Protein 7Z4N (pdb70)

InterPro domains:
  IPR001697 Pyruvate kinase [PR01050] (95-111)
  IPR001697 Pyruvate kinase [PR01050] (222-236)
  IPR001697 Pyruvate kinase [PR01050] (252-278)
  IPR001697 Pyruvate kinase [PR01050] (279-303)
  IPR001697 Pyruvate kinase [PR01050] (304-328)
  IPR001697 Pyruvate kinase [PR01050] (329-347)
  IPR001697 Pyruvate kinase [PR01050] (348-364)
  IPR001697 Pyruvate kinase [PTHR11817] (8-490)
  IPR001697 Pyruvate kinase [TIGR01064] (37-510)
  IPR011037 Pyruvate kinase-like, insert domain superfamily [SSF50800] (106-202)
  IPR015793 Pyruvate kinase, barrel [PF00224] (37-360)
  IPR015795 Pyruvate kinase, C-terminal [PF02887] (395-508)
  IPR015806 Pyruvate kinase, insert domain superfamily [G3DSA:2.40.33.10] (106-203)
  IPR015813 Pyruvate/Phosphoenolpyruvate kinase-like domain superfamily [SSF51621] (21-378)
  IPR018209 Pyruvate kinase, active site [PS00110] (250-262)
  IPR036918 Pyruvate kinase, C-terminal domain superfamily [G3DSA:3.40.1380.20] (371-503)
  IPR036918 Pyruvate kinase, C-terminal domain superfamily [SSF52935] (358-510)
  IPR040442 Pyruvate kinase-like domain superfamily [G3DSA:3.20.20.60] (37-370)

Structure (mmCIF, N/CA/C/O backbone):
data_7Z4N
#
_entry.id   7Z4N
#
_cell.length_a   79.890
_cell.length_b   112.400
_cell.length_c   131.970
_cell.angle_alpha   90.000
_cell.angle_beta   90.000
_cell.angle_gamma   90.000
#
_symmetry.space_group_name_H-M   'I 2 2 2'
#
loop_
_entity.id
_entity.type
_entity.pdbx_description
1 polymer 'Pyruvate kinase'
2 non-polymer 'MAGNESIUM ION'
3 non-polymer 'POTASSIUM ION'
4 non-polymer 'PYRUVIC ACID'
5 non-polymer DI(HYDROXYETHYL)ETHER
6 non-polymer GLYCEROL
7 non-polymer '2-(N-MORPHOLINO)-ETHANESULFONIC ACID'
8 water water
#
loop_
_atom_site.group_PDB
_atom_site.id
_atom_site.type_symbol
_atom_site.label_atom_id
_atom_site.label_alt_id
_atom_site.label_comp_id
_atom_site.label_asym_id
_atom_site.label_entity_id
_atom_site.label_seq_id
_atom_site.pdbx_PDB_ins_code
_atom_site.Cartn_x
_atom_site.Cartn_y
_atom_site.Cartn_z
_atom_site.occupancy
_atom_site.B_iso_or_equiv
_atom_site.auth_seq_id
_atom_site.auth_comp_id
_atom_site.auth_asym_id
_atom_site.auth_atom_id
_atom_site.pdbx_PDB_model_num
ATOM 1 N N . ALA A 1 11 ? 15.64097 -2.87431 55.07239 1.000 61.32897 11 ALA A N 1
ATOM 2 C CA . ALA A 1 11 ? 16.55726 -1.84197 54.61258 1.000 71.84783 11 ALA A CA 1
ATOM 3 C C . ALA A 1 11 ? 15.77607 -0.64807 54.04788 1.000 77.56881 11 ALA A C 1
ATOM 4 O O . ALA A 1 11 ? 16.04772 0.51051 54.40384 1.000 91.32382 11 ALA A O 1
ATOM 6 N N . GLY A 1 12 ? 14.80172 -0.92643 53.17957 1.000 53.96521 12 GLY A N 1
ATOM 7 C CA . GLY A 1 12 ? 13.96522 0.12654 52.63284 1.000 45.98983 12 GLY A CA 1
ATOM 8 C C . GLY A 1 12 ? 12.46686 -0.08070 52.81957 1.000 42.66768 12 GLY A C 1
ATOM 9 O O . GLY A 1 12 ? 11.78352 -0.51999 51.89366 1.000 36.93395 12 GLY A O 1
ATOM 10 N N . ALA A 1 13 ? 11.93317 0.20729 54.00442 1.000 48.24612 13 ALA A N 1
ATOM 11 C CA . ALA A 1 13 ? 10.49832 0.03897 54.18818 1.000 52.34945 13 ALA A CA 1
ATOM 12 C C . ALA A 1 13 ? 9.75276 1.00759 53.27456 1.000 58.27439 13 ALA A C 1
ATOM 13 O O . ALA A 1 13 ? 10.03125 2.21437 53.25756 1.000 50.26553 13 ALA A O 1
ATOM 15 N N . SER A 1 14 ? 8.77995 0.47950 52.53449 1.000 42.38522 14 SER A N 1
ATOM 16 C CA . SER A 1 14 ? 8.03758 1.25684 51.55639 1.000 35.45854 14 SER A CA 1
ATOM 17 C C . SER A 1 14 ? 6.60133 0.82664 51.69399 1.000 45.86477 14 SER A C 1
ATOM 18 O O . SER A 1 14 ? 6.31616 -0.37339 51.79568 1.000 36.42312 14 SER A O 1
ATOM 21 N N . MET A 1 15 ? 5.71295 1.80963 51.70896 1.000 38.03555 15 MET A N 1
ATOM 22 C CA . MET A 1 15 ? 4.32065 1.51865 51.98370 1.000 47.94614 15 MET A CA 1
ATOM 23 C C . MET A 1 15 ? 3.44956 2.51355 51.25024 1.000 39.64597 15 MET A C 1
ATOM 24 O O . MET A 1 15 ? 3.79504 3.69270 51.18048 1.000 41.94796 15 MET A O 1
ATOM 29 N N . GLN A 1 16 ? 2.35638 2.02513 50.66405 1.000 34.19238 16 GLN A N 1
ATOM 30 C CA . GLN A 1 16 ? 1.35618 2.91647 50.11465 1.000 30.52614 16 GLN A CA 1
ATOM 31 C C . GLN A 1 16 ? 0.45929 3.43249 51.20420 1.000 39.25678 16 GLN A C 1
ATOM 32 O O . GLN A 1 16 ? 0.31428 2.80992 52.26392 1.000 39.85118 16 GLN A O 1
ATOM 38 N N . SER A 1 17 ? -0.14391 4.58455 50.95313 1.000 31.20776 17 SER A N 1
ATOM 39 C CA . SER A 1 17 ? -1.11128 5.07406 51.92013 1.000 32.70776 17 SER A CA 1
ATOM 40 C C . SER A 1 17 ? -2.31771 4.13826 51.92527 1.000 35.09591 17 SER A C 1
ATOM 41 O O . SER A 1 17 ? -2.72815 3.62480 50.88153 1.000 34.31240 17 SER A O 1
ATOM 44 N N . ALA A 1 18 ? -2.85306 3.88396 53.11764 1.000 33.95369 18 ALA A N 1
ATOM 45 C CA . ALA A 1 18 ? -4.11389 3.17333 53.26052 1.000 37.70716 18 ALA A CA 1
ATOM 46 C C . ALA A 1 18 ? -5.23128 3.96857 52.59832 1.000 35.89334 18 ALA A C 1
ATOM 47 O O . ALA A 1 18 ? -5.22567 5.20094 52.62709 1.000 34.26619 18 ALA A O 1
ATOM 49 N N . ALA A 1 19 ? -6.17562 3.24670 51.97127 1.000 38.00009 19 ALA A N 1
ATOM 50 C CA . ALA A 1 19 ? -7.34450 3.81626 51.30537 1.000 39.74464 19 ALA A CA 1
ATOM 51 C C . ALA A 1 19 ? -8.64171 3.40045 52.00726 1.000 39.03131 19 ALA A C 1
ATOM 52 O O . ALA A 1 19 ? -8.77929 2.26570 52.46770 1.000 38.08427 19 ALA A O 1
ATOM 54 N N . ASN A 1 20 ? -9.59047 4.32885 52.10394 1.000 35.54179 20 ASN A N 1
ATOM 55 C CA . ASN A 1 20 ? -10.95697 4.02886 52.52243 1.000 32.09693 20 ASN A CA 1
ATOM 56 C C . ASN A 1 20 ? -11.80781 4.21447 51.27009 1.000 35.31101 20 ASN A C 1
ATOM 57 O O . ASN A 1 20 ? -12.05092 5.34876 50.85382 1.000 35.00920 20 ASN A O 1
ATOM 62 N N . ILE A 1 21 ? -12.21464 3.10576 50.64557 1.000 31.67391 21 ILE A N 1
ATOM 63 C CA . ILE A 1 21 ? -12.88686 3.12618 49.34530 1.000 27.92614 21 ILE A CA 1
ATOM 64 C C . ILE A 1 21 ? -14.37832 2.85249 49.54541 1.000 34.41195 21 ILE A C 1
ATOM 65 O O . ILE A 1 21 ? -14.76105 1.78889 50.04616 1.000 35.82291 21 ILE A O 1
ATOM 70 N N . THR A 1 22 ? -15.22056 3.79297 49.13297 1.000 34.47091 22 THR A N 1
ATOM 71 C CA . THR A 1 22 ? -16.64792 3.68021 49.34629 1.000 42.35119 22 THR A CA 1
ATOM 72 C C . THR A 1 22 ? -17.36410 3.42544 48.02273 1.000 43.05984 22 THR A C 1
ATOM 73 O O . THR A 1 22 ? -16.88940 3.81723 46.95231 1.000 35.58822 22 THR A O 1
ATOM 77 N N . LEU A 1 23 ? -18.53233 2.77846 48.11497 1.000 30.50615 23 LEU A N 1
ATOM 78 C CA . LEU A 1 23 ? -19.38667 2.63356 46.94000 1.000 34.80388 23 LEU A CA 1
ATOM 79 C C . LEU A 1 23 ? -19.70647 3.98658 46.33187 1.000 30.77614 23 LEU A C 1
ATOM 80 O O . LEU A 1 23 ? -19.72518 4.12997 45.10477 1.000 33.20119 23 LEU A O 1
ATOM 85 N N . ARG A 1 24 ? -19.91012 5.00815 47.17585 1.000 35.34630 24 ARG A N 1
ATOM 86 C CA . ARG A 1 24 ? -20.23408 6.32352 46.64236 1.000 35.53652 24 ARG A CA 1
ATOM 87 C C . ARG A 1 24 ? -19.12342 6.83481 45.73833 1.000 34.41994 24 ARG A C 1
ATOM 88 O O . ARG A 1 24 ? -19.37815 7.30969 44.62539 1.000 36.27929 24 ARG A O 1
ATOM 96 N N . GLN A 1 25 ? -17.87019 6.72455 46.18747 1.000 34.15090 25 GLN A N 1
ATOM 97 C CA . GLN A 1 25 ? -16.78384 7.22262 45.33615 1.000 31.53876 25 GLN A CA 1
ATOM 98 C C . GLN A 1 25 ? -16.67059 6.43748 44.03082 1.000 27.96189 25 GLN A C 1
ATOM 99 O O . GLN A 1 25 ? -16.37985 7.01362 42.97182 1.000 35.62456 25 GLN A O 1
ATOM 105 N N . ILE A 1 26 ? -16.89101 5.11578 44.06543 1.000 32.84318 26 ILE A N 1
ATOM 106 C CA . ILE A 1 26 ? -16.81033 4.33942 42.82332 1.000 25.07782 26 ILE A CA 1
ATOM 107 C C . ILE A 1 26 ? -17.92841 4.74827 41.86777 1.000 32.32954 26 ILE A C 1
ATOM 108 O O . ILE A 1 26 ? -17.73696 4.82091 40.64852 1.000 34.85344 26 ILE A O 1
ATOM 113 N N . LEU A 1 27 ? -19.11992 5.01784 42.39665 1.000 37.75585 27 LEU A N 1
ATOM 114 C CA . LEU A 1 27 ? -20.25514 5.19703 41.48671 1.000 44.17358 27 LEU A CA 1
ATOM 115 C C . LEU A 1 27 ? -20.58283 6.64821 41.15442 1.000 44.56995 27 LEU A C 1
ATOM 116 O O . LEU A 1 27 ? -21.15585 6.90422 40.08624 1.000 45.18112 27 LEU A O 1
ATOM 121 N N . GLU A 1 28 ? -20.22674 7.61282 42.03637 1.000 37.98998 28 GLU A N 1
ATOM 122 C CA . GLU A 1 28 ? -20.56874 9.01740 41.81490 1.000 37.38662 28 GLU A CA 1
ATOM 123 C C . GLU A 1 28 ? -19.46454 9.72368 41.03582 1.000 44.71954 28 GLU A C 1
ATOM 124 O O . GLU A 1 28 ? -18.28200 9.60934 41.40199 1.000 37.73515 28 GLU A O 1
ATOM 130 N N . PRO A 1 29 ? -19.80309 10.45328 39.97806 1.000 41.13437 29 PRO A N 1
ATOM 131 C CA . PRO A 1 29 ? -18.78093 11.16315 39.20521 1.000 36.50419 29 PRO A CA 1
ATOM 132 C C . PRO A 1 29 ? -18.12088 12.29233 39.97898 1.000 37.29927 29 PRO A C 1
ATOM 133 O O . PRO A 1 29 ? -18.71186 12.90667 40.86776 1.000 40.84708 29 PRO A O 1
ATOM 137 N N . ASN A 1 30 ? -16.86524 12.55127 39.61802 1.000 39.56410 30 ASN A N 1
ATOM 138 C CA . ASN A 1 30 ? -16.11050 13.65121 40.19653 1.000 41.47123 30 ASN A CA 1
ATOM 139 C C . ASN A 1 30 ? -16.78310 14.99389 39.91184 1.000 39.85614 30 ASN A C 1
ATOM 140 O O . ASN A 1 30 ? -17.25971 15.25458 38.80205 1.000 45.86339 30 ASN A O 1
ATOM 145 N N . ASN A 1 31 ? -16.77886 15.86430 40.91003 1.000 39.18614 31 ASN A N 1
ATOM 146 C CA . ASN A 1 31 ? -17.44271 17.16323 40.83308 1.000 57.53437 31 ASN A CA 1
ATOM 147 C C . ASN A 1 31 ? -16.51609 18.34482 41.13413 1.000 58.00561 31 ASN A C 1
ATOM 148 O O . ASN A 1 31 ? -17.01417 19.42345 41.47785 1.000 62.83586 31 ASN A O 1
ATOM 153 N N . VAL A 1 32 ? -15.18991 18.18559 41.06201 1.000 42.06969 32 VAL A N 1
ATOM 154 C CA . VAL A 1 32 ? -14.31527 19.31252 41.35918 1.000 34.61614 32 VAL A CA 1
ATOM 155 C C . VAL A 1 32 ? -13.52377 19.71308 40.11998 1.000 40.00890 32 VAL A C 1
ATOM 156 O O . VAL A 1 32 ? -13.29822 18.91948 39.19497 1.000 41.75561 32 VAL A O 1
ATOM 160 N N . ASN A 1 33 ? -13.09931 20.97368 40.12057 1.000 27.46621 33 ASN A N 1
ATOM 161 C CA . ASN A 1 33 ? -12.19930 21.48570 39.08829 1.000 35.11837 33 ASN A CA 1
ATOM 162 C C . ASN A 1 33 ? -10.93551 20.61054 39.01392 1.000 28.09540 33 ASN A C 1
ATOM 163 O O . ASN A 1 33 ? -10.36249 20.23868 40.04165 1.000 35.73036 33 ASN A O 1
ATOM 168 N N . LEU A 1 34 ? -10.46760 20.31370 37.79397 1.000 31.72352 34 LEU A N 1
ATOM 169 C CA . LEU A 1 34 ? -9.27567 19.47293 37.68337 1.000 32.05947 34 LEU A CA 1
ATOM 170 C C . LEU A 1 34 ? -8.06752 20.11154 38.36311 1.000 35.84837 34 LEU A C 1
ATOM 171 O O . LEU A 1 34 ? -7.18278 19.39488 38.84851 1.000 34.55580 34 LEU A O 1
ATOM 176 N N . ARG A 1 35 ? -8.00733 21.44435 38.41085 1.000 26.39788 35 ARG A N 1
ATOM 177 C CA . ARG A 1 35 ? -6.83453 22.10347 38.95657 1.000 33.71772 35 ARG A CA 1
ATOM 178 C C . ARG A 1 35 ? -6.88336 22.17938 40.48511 1.000 27.84805 35 ARG A C 1
ATOM 179 O O . ARG A 1 35 ? -5.97579 22.78022 41.09074 1.000 29.71081 35 ARG A O 1
ATOM 187 N N . SER A 1 36 ? -7.91705 21.61440 41.10164 1.000 28.17655 36 SER A N 1
ATOM 188 C CA . SER A 1 36 ? -7.95798 21.47598 42.56255 1.000 30.71018 36 SER A CA 1
ATOM 189 C C . SER A 1 36 ? -7.15328 20.27431 43.06072 1.000 29.78632 36 SER A C 1
ATOM 190 O O . SER A 1 36 ? -7.01891 20.09402 44.27792 1.000 27.78738 36 SER A O 1
ATOM 193 N N . LYS A 1 37 ? -6.61042 19.46659 42.15624 1.000 28.04391 37 LYS A N 1
ATOM 194 C CA . LYS A 1 37 ? -5.86929 18.26786 42.52417 1.000 28.19153 37 LYS A CA 1
ATOM 195 C C . LYS A 1 37 ? -4.59180 18.64917 43.23698 1.000 26.60758 37 LYS A C 1
ATOM 196 O O . LYS A 1 37 ? -4.08370 19.75967 43.07836 1.000 24.86628 37 LYS A O 1
ATOM 202 N N . LYS A 1 38 ? -4.10348 17.72024 44.05409 1.000 22.89085 38 LYS A N 1
ATOM 203 C CA . LYS A 1 38 ? -2.85684 17.92142 44.76611 1.000 24.62614 38 LYS A CA 1
ATOM 204 C C . LYS A 1 38 ? -1.64218 17.42949 43.98057 1.000 27.69154 38 LYS A C 1
ATOM 205 O O . LYS A 1 38 ? -0.56509 18.02609 44.10533 1.000 25.82380 38 LYS A O 1
ATOM 211 N N . THR A 1 39 ? -1.77468 16.30014 43.27040 1.000 26.86693 39 THR A N 1
ATOM 212 C CA . THR A 1 39 ? -0.66870 15.77642 42.47592 1.000 25.21106 39 THR A CA 1
ATOM 213 C C . THR A 1 39 ? -0.44483 16.71439 41.28886 1.000 28.96312 39 THR A C 1
ATOM 214 O O . THR A 1 39 ? -1.40088 17.13912 40.61231 1.000 26.81273 39 THR A O 1
ATOM 218 N N . HIS A 1 40 ? 0.81462 17.04859 41.02215 1.000 23.50312 40 HIS A N 1
ATOM 219 C CA . HIS A 1 40 ? 1.06911 17.99186 39.94424 1.000 24.61515 40 HIS A CA 1
ATOM 220 C C . HIS A 1 40 ? 1.54150 17.23716 38.71352 1.000 27.24743 40 HIS A C 1
ATOM 221 O O . HIS A 1 40 ? 2.04197 16.11552 38.81439 1.000 24.19712 40 HIS A O 1
ATOM 228 N N . ILE A 1 41 ? 1.34915 17.84743 37.53618 1.000 25.93013 41 ILE A N 1
ATOM 229 C CA . ILE A 1 41 ? 1.63372 17.18418 36.27253 1.000 25.94088 41 ILE A CA 1
ATOM 230 C C . ILE A 1 41 ? 2.71475 17.92092 35.49473 1.000 25.93970 41 ILE A C 1
ATOM 231 O O . ILE A 1 41 ? 2.61101 19.13698 35.23493 1.000 23.84831 41 ILE A O 1
ATOM 236 N N . VAL A 1 42 ? 3.73685 17.16956 35.08782 1.000 25.06636 42 VAL A N 1
ATOM 237 C CA . VAL A 1 42 ? 4.77375 17.66066 34.19620 1.000 22.77290 42 VAL A CA 1
ATOM 238 C C . VAL A 1 42 ? 4.38683 17.18071 32.80823 1.000 24.49830 42 VAL A C 1
ATOM 239 O O . VAL A 1 42 ? 4.20049 15.96237 32.61135 1.000 25.84276 42 VAL A O 1
ATOM 243 N N . CYS A 1 43 ? 4.25748 18.10934 31.86469 1.000 27.97552 43 CYS A N 1
ATOM 244 C CA . CYS A 1 43 ? 3.94091 17.78688 30.47080 1.000 25.37561 43 CYS A CA 1
ATOM 245 C C . CYS A 1 43 ? 5.12983 18.12051 29.59164 1.000 25.24478 43 CYS A C 1
ATOM 246 O O . CYS A 1 43 ? 5.62869 19.24766 29.60999 1.000 24.94539 43 CYS A O 1
ATOM 249 N N . THR A 1 44 ? 5.48314 17.19046 28.73429 1.000 23.62016 44 THR A N 1
ATOM 250 C CA . THR A 1 44 ? 6.57083 17.41321 27.80519 1.000 29.11181 44 THR A CA 1
ATOM 251 C C . THR A 1 44 ? 5.97841 18.11702 26.59431 1.000 28.93531 44 THR A C 1
ATOM 252 O O . THR A 1 44 ? 4.95185 17.67815 26.05383 1.000 32.12735 44 THR A O 1
ATOM 256 N N . LEU A 1 45 ? 6.60850 19.20508 26.19067 1.000 27.86165 45 LEU A N 1
ATOM 257 C CA . LEU A 1 45 ? 6.11902 19.96960 25.06406 1.000 30.57716 45 LEU A CA 1
ATOM 258 C C . LEU A 1 45 ? 6.67719 19.38445 23.77573 1.000 36.50190 45 LEU A C 1
ATOM 259 O O . LEU A 1 45 ? 7.80058 18.87359 23.73121 1.000 27.37738 45 LEU A O 1
ATOM 264 N N . GLY A 1 46 ? 5.90339 19.53022 22.70151 1.000 29.08979 46 GLY A N 1
ATOM 265 C CA . GLY A 1 46 ? 6.35520 19.06951 21.40976 1.000 31.32562 46 GLY A CA 1
ATOM 266 C C . GLY A 1 46 ? 5.32917 19.51102 20.37783 1.000 34.63728 46 GLY A C 1
ATOM 267 O O . GLY A 1 46 ? 4.41719 20.30056 20.65848 1.000 34.48345 46 GLY A O 1
ATOM 268 N N . PRO A 1 47 ? 5.47440 19.02775 19.15510 1.000 37.25619 47 PRO A N 1
ATOM 269 C CA . PRO A 1 47 ? 4.59991 19.52937 18.07594 1.000 30.61557 47 PRO A CA 1
ATOM 270 C C . PRO A 1 47 ? 3.12691 19.28502 18.33187 1.000 38.21621 47 PRO A C 1
ATOM 271 O O . PRO A 1 47 ? 2.28163 20.02511 17.80322 1.000 37.12700 47 PRO A O 1
ATOM 275 N N . ALA A 1 48 ? 2.77266 18.25308 19.10000 1.000 32.73092 48 ALA A N 1
ATOM 276 C CA . ALA A 1 48 ? 1.35558 18.03809 19.37388 1.000 31.92696 48 ALA A CA 1
ATOM 277 C C . ALA A 1 48 ? 0.74707 19.11307 20.27823 1.000 34.75171 48 ALA A C 1
ATOM 278 O O . ALA A 1 48 ? -0.48159 19.25359 20.29366 1.000 33.44575 48 ALA A O 1
ATOM 280 N N . CYS A 1 49 ? 1.53450 19.85894 21.06509 1.000 30.48237 49 CYS A N 1
ATOM 281 C CA . CYS A 1 49 ? 0.92530 20.93928 21.83619 1.000 34.89096 49 CYS A CA 1
ATOM 282 C C . CYS A 1 49 ? 1.60060 22.27789 21.54580 1.000 32.96714 49 CYS A C 1
ATOM 283 O O . CYS A 1 49 ? 1.73389 23.11893 22.40890 1.000 37.27837 49 CYS A O 1
ATOM 286 N N . LYS A 1 50 ? 2.00714 22.51037 20.29558 1.000 37.69995 50 LYS A N 1
ATOM 287 C CA . LYS A 1 50 ? 2.79941 23.70594 19.98895 1.000 34.64402 50 LYS A CA 1
ATOM 288 C C . LYS A 1 50 ? 1.96382 24.99705 19.98910 1.000 39.21991 50 LYS A C 1
ATOM 289 O O . LYS A 1 50 ? 2.48751 26.08074 20.26768 1.000 37.32917 50 LYS A O 1
ATOM 295 N N . SER A 1 51 ? 0.67011 24.91794 19.69947 1.000 32.08533 51 SER A N 1
ATOM 296 C CA . SER A 1 51 ? -0.13576 26.12961 19.61782 1.000 42.54622 51 SER A CA 1
ATOM 297 C C . SER A 1 51 ? -0.47072 26.68184 20.99953 1.000 41.33007 51 SER A C 1
ATOM 298 O O . SER A 1 51 ? -0.74242 25.91719 21.93350 1.000 37.34134 51 SER A O 1
ATOM 301 N N . VAL A 1 52 ? -0.51598 28.01442 21.08510 1.000 33.33991 52 VAL A N 1
ATOM 302 C CA . VAL A 1 52 ? -0.99703 28.69126 22.28595 1.000 36.30773 52 VAL A CA 1
ATOM 303 C C . VAL A 1 52 ? -2.34513 28.13388 22.70728 1.000 44.80582 52 VAL A C 1
ATOM 304 O O . VAL A 1 52 ? -2.57150 27.88379 23.89212 1.000 38.90067 52 VAL A O 1
ATOM 308 N N . GLU A 1 53 ? -3.26725 27.91573 21.75431 1.000 31.00035 53 GLU A N 1
ATOM 309 C CA . GLU A 1 53 ? -4.57681 27.39656 22.15212 1.000 36.28711 53 GLU A CA 1
ATOM 310 C C . GLU A 1 53 ? -4.46963 26.02734 22.82542 1.000 32.36166 53 GLU A C 1
ATOM 311 O O . GLU A 1 53 ? -5.15870 25.76291 23.81892 1.000 36.44524 53 GLU A O 1
ATOM 317 N N . THR A 1 54 ? -3.63576 25.12793 22.29326 1.000 33.23897 54 THR A N 1
ATOM 318 C CA . THR A 1 54 ? -3.53166 23.81457 22.92176 1.000 34.68818 54 THR A CA 1
ATOM 319 C C . THR A 1 54 ? -2.82317 23.90509 24.26913 1.000 30.33065 54 THR A C 1
ATOM 320 O O . THR A 1 54 ? -3.18350 23.18932 25.21316 1.000 31.16812 54 THR A O 1
ATOM 324 N N . LEU A 1 55 ? -1.85142 24.79553 24.37736 1.000 29.73493 55 LEU A N 1
ATOM 325 C CA . LEU A 1 55 ? -1.16007 24.95390 25.65646 1.000 40.85856 55 LEU A CA 1
ATOM 326 C C . LEU A 1 55 ? -2.11152 25.46885 26.72350 1.000 34.15947 55 LEU A C 1
ATOM 327 O O . LEU A 1 55 ? -2.03860 25.03702 27.88580 1.000 30.36952 55 LEU A O 1
ATOM 332 N N . VAL A 1 56 ? -3.01698 26.38930 26.35442 1.000 32.72495 56 VAL A N 1
ATOM 333 C CA . VAL A 1 56 ? -4.03923 26.85465 27.30716 1.000 22.98556 56 VAL A CA 1
ATOM 334 C C . VAL A 1 56 ? -4.95903 25.70798 27.70704 1.000 32.71403 56 VAL A C 1
ATOM 335 O O . VAL A 1 56 ? -5.27977 25.54156 28.89435 1.000 31.27414 56 VAL A O 1
ATOM 339 N N . LYS A 1 57 ? -5.32710 24.83800 26.76374 1.000 27.78278 57 LYS A N 1
ATOM 340 C CA . LYS A 1 57 ? -6.14273 23.68152 27.13969 1.000 29.50695 57 LYS A CA 1
ATOM 341 C C . LYS A 1 57 ? -5.39722 22.73947 28.09844 1.000 30.59226 57 LYS A C 1
ATOM 342 O O . LYS A 1 57 ? -6.00989 22.14726 28.99040 1.000 31.57103 57 LYS A O 1
ATOM 348 N N . LEU A 1 58 ? -4.08188 22.57524 27.92572 1.000 27.48253 58 LEU A N 1
ATOM 349 C CA . LEU A 1 58 ? -3.32818 21.71946 28.86567 1.000 24.21992 58 LEU A CA 1
ATOM 350 C C . LEU A 1 58 ? -3.25714 22.34313 30.25646 1.000 26.81013 58 LEU A C 1
ATOM 351 O O . LEU A 1 58 ? -3.36589 21.62990 31.25978 1.000 28.78582 58 LEU A O 1
ATOM 356 N N . ILE A 1 59 ? -3.11872 23.67320 30.33900 1.000 23.91626 59 ILE A N 1
ATOM 357 C CA . ILE A 1 59 ? -3.20766 24.34242 31.64027 1.000 27.99734 59 ILE A CA 1
ATOM 358 C C . ILE A 1 59 ? -4.52432 24.00986 32.31193 1.000 32.09963 59 ILE A C 1
ATOM 359 O O . ILE A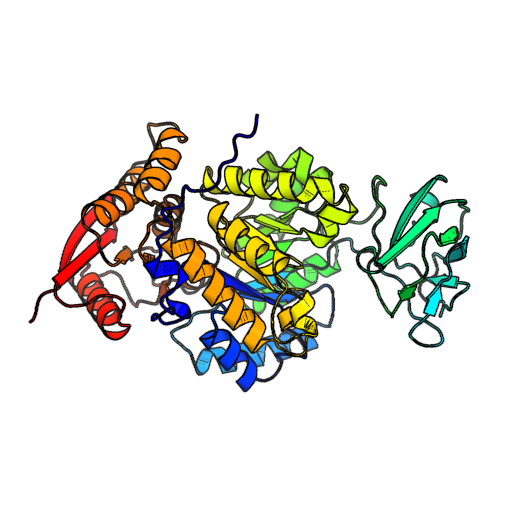 1 59 ? -4.55668 23.57605 33.46816 1.000 25.50810 59 ILE A O 1
ATOM 364 N N . ASP A 1 60 ? -5.64228 24.16539 31.57575 1.000 28.04361 60 ASP A N 1
ATOM 365 C CA . ASP A 1 60 ? -6.96400 23.92051 32.17486 1.000 25.85676 60 ASP A CA 1
ATOM 366 C C . ASP A 1 60 ? -7.17566 22.47037 32.57508 1.000 30.01720 60 ASP A C 1
ATOM 367 O O . ASP A 1 60 ? -7.99710 22.18629 33.47910 1.000 32.48341 60 ASP A O 1
ATOM 372 N N . ALA A 1 61 ? -6.52739 21.53592 31.86989 1.000 25.81250 61 ALA A N 1
ATOM 373 C CA . ALA A 1 61 ? -6.63309 20.10203 32.12890 1.000 28.44341 61 ALA A CA 1
ATOM 374 C C . ALA A 1 61 ? -5.82000 19.65215 33.34554 1.000 25.26921 61 ALA A C 1
ATOM 375 O O . ALA A 1 61 ? -6.02572 18.51461 33.80316 1.000 31.96156 61 ALA A O 1
ATOM 377 N N . GLY A 1 62 ? -4.91102 20.49121 33.82892 1.000 29.24635 62 GLY A N 1
ATOM 378 C CA . GLY A 1 62 ? -4.06024 20.17918 34.99365 1.000 21.60673 62 GLY A CA 1
ATOM 379 C C . GLY A 1 62 ? -2.54413 20.27987 34.81154 1.000 26.70531 62 GLY A C 1
ATOM 380 O O . GLY A 1 62 ? -1.80833 19.85708 35.70924 1.000 26.43978 62 GLY A O 1
ATOM 381 N N . MET A 1 63 ? -2.03620 20.82571 33.70141 1.000 25.57651 63 MET A N 1
ATOM 382 C CA . MET A 1 63 ? -0.58537 20.97190 33.53418 1.000 22.63121 63 MET A CA 1
ATOM 383 C C . MET A 1 63 ? -0.00208 22.01443 34.48430 1.000 25.62547 63 MET A C 1
ATOM 384 O O . MET A 1 63 ? -0.48898 23.15229 34.56128 1.000 27.04878 63 MET A O 1
ATOM 389 N N . ASP A 1 64 ? 1.06247 21.63478 35.20115 1.000 26.70703 64 ASP A N 1
ATOM 390 C CA . ASP A 1 64 ? 1.70169 22.48182 36.21123 1.000 25.69453 64 ASP A CA 1
ATOM 391 C C . ASP A 1 64 ? 3.13397 22.83772 35.89263 1.000 23.29033 64 ASP A C 1
ATOM 392 O O . ASP A 1 64 ? 3.59896 23.92054 36.25846 1.000 23.11877 64 ASP A O 1
ATOM 397 N N . ILE A 1 65 ? 3.84666 21.96566 35.20393 1.000 27.38596 65 ILE A N 1
ATOM 398 C CA . ILE A 1 65 ? 5.22931 22.23343 34.85740 1.000 22.93599 65 ILE A CA 1
ATOM 399 C C . ILE A 1 65 ? 5.38339 21.85170 33.40235 1.000 23.30911 65 ILE A C 1
ATOM 400 O O . ILE A 1 65 ? 4.88198 20.80394 32.98695 1.000 24.11811 65 ILE A O 1
ATOM 405 N N . CYS A 1 66 ? 6.06056 22.69232 32.63848 1.000 25.53867 66 CYS A N 1
ATOM 406 C CA . CYS A 1 66 ? 6.35297 22.40936 31.21987 1.000 25.23838 66 CYS A CA 1
ATOM 407 C C . CYS A 1 66 ? 7.76444 21.87207 31.08106 1.000 24.33758 66 CYS A C 1
ATOM 408 O O . CYS A 1 66 ? 8.70528 22.49606 31.58251 1.000 26.46747 66 CYS A O 1
ATOM 411 N N . ARG A 1 67 ? 7.91101 20.71351 30.45625 1.000 25.16204 67 ARG A N 1
ATOM 412 C CA . ARG A 1 67 ? 9.20678 20.05838 30.32253 1.000 22.31389 67 ARG A CA 1
ATOM 413 C C . ARG A 1 67 ? 9.72390 20.30171 28.89888 1.000 28.72914 67 ARG A C 1
ATOM 414 O O . ARG A 1 67 ? 9.07344 19.89277 27.93844 1.000 25.29979 67 ARG A O 1
ATOM 422 N N . PHE A 1 68 ? 10.89780 20.91682 28.77909 1.000 26.07818 68 PHE A N 1
ATOM 423 C CA . PHE A 1 68 ? 11.57132 21.09760 27.48829 1.000 32.29885 68 PHE A CA 1
ATOM 424 C C . PHE A 1 68 ? 12.63406 20.00826 27.38456 1.000 28.40456 68 PHE A C 1
ATOM 425 O O . PHE A 1 68 ? 13.61475 20.01591 28.14884 1.000 28.98469 68 PHE A O 1
ATOM 433 N N . ASN A 1 69 ? 12.44487 19.06072 26.46034 1.000 30.48394 69 ASN A N 1
ATOM 434 C CA . ASN A 1 69 ? 13.34833 17.91266 26.36127 1.000 25.38722 69 ASN A CA 1
ATOM 435 C C . ASN A 1 69 ? 14.49526 18.26803 25.41315 1.000 31.62466 69 ASN A C 1
ATOM 436 O O . ASN A 1 69 ? 14.35699 18.17111 24.19260 1.000 30.94930 69 ASN A O 1
ATOM 441 N N . PHE A 1 70 ? 15.64744 18.62023 25.96719 1.000 27.97912 70 PHE A N 1
ATOM 442 C CA . PHE A 1 70 ? 16.77561 18.98623 25.10852 1.000 33.37834 70 PHE A CA 1
ATOM 443 C C . PHE A 1 70 ? 17.49042 17.77078 24.50032 1.000 30.99605 70 PHE A C 1
ATOM 444 O O . PHE A 1 70 ? 18.50422 17.96010 23.81640 1.000 34.76135 70 PHE A O 1
ATOM 452 N N . SER A 1 71 ? 16.95257 16.54755 24.64848 1.000 31.94497 71 SER A N 1
ATOM 453 C CA . SER A 1 71 ? 17.40679 15.45168 23.79258 1.000 32.34159 71 SER A CA 1
ATOM 454 C C . SER A 1 71 ? 17.13031 15.72998 22.32000 1.000 44.51112 71 SER A C 1
ATOM 455 O O . SER A 1 71 ? 17.77965 15.11774 21.45852 1.000 33.96892 71 SER A O 1
ATOM 458 N N . HIS A 1 72 ? 16.13263 16.57036 22.02099 1.000 33.76619 72 HIS A N 1
ATOM 459 C CA . HIS A 1 72 ? 15.75297 16.90529 20.64121 1.000 35.52383 72 HIS A CA 1
ATOM 460 C C . HIS A 1 72 ? 15.68758 18.41690 20.45328 1.000 45.92474 72 HIS A C 1
ATOM 461 O O . HIS A 1 72 ? 15.46393 19.18443 21.40585 1.000 35.57897 72 HIS A O 1
ATOM 468 N N . GLY A 1 73 ? 15.89525 18.85181 19.20330 1.000 45.64912 73 GLY A N 1
ATOM 469 C CA . GLY A 1 73 ? 15.61183 20.21991 18.82613 1.000 36.57756 73 GLY A CA 1
ATOM 470 C C . GLY A 1 73 ? 16.75295 21.15368 19.12676 1.000 37.84938 73 GLY A C 1
ATOM 471 O O . GLY A 1 73 ? 17.69144 20.83352 19.85671 1.000 41.28695 73 GLY A O 1
ATOM 472 N N . SER A 1 74 ? 16.66153 22.35021 18.56353 1.000 33.13942 74 SER A N 1
ATOM 473 C CA . SER A 1 74 ? 17.66863 23.38619 18.75697 1.000 36.51450 74 SER A CA 1
ATOM 474 C C . SER A 1 74 ? 17.21359 24.40380 19.79571 1.000 34.33565 74 SER A C 1
ATOM 475 O O . SER A 1 74 ? 16.05899 24.42022 20.20704 1.000 36.88279 74 SER A O 1
ATOM 478 N N . HIS A 1 75 ? 18.13779 25.27870 20.19712 1.000 31.85972 75 HIS A N 1
ATOM 479 C CA . HIS A 1 75 ? 17.75367 26.39295 21.05664 1.000 39.05780 75 HIS A CA 1
ATOM 480 C C . HIS A 1 75 ? 16.66709 27.23746 20.41839 1.000 42.46493 75 HIS A C 1
ATOM 481 O O . HIS A 1 75 ? 15.76886 27.71322 21.11075 1.000 32.63487 75 HIS A O 1
ATOM 488 N N . GLU A 1 76 ? 16.72507 27.45233 19.08961 1.000 38.34250 76 GLU A N 1
ATOM 489 C CA . GLU A 1 76 ? 15.65331 28.22172 18.45721 1.000 35.33816 76 GLU A CA 1
ATOM 490 C C . GLU A 1 76 ? 14.31481 27.48447 18.51088 1.000 33.88726 76 GLU A C 1
ATOM 491 O O . GLU A 1 76 ? 13.27445 28.11059 18.75835 1.000 39.66337 76 GLU A O 1
ATOM 497 N N . ASP A 1 77 ? 14.31020 26.15986 18.33449 1.000 29.53618 77 ASP A N 1
ATOM 498 C CA . ASP A 1 77 ? 13.05783 25.41225 18.46763 1.000 33.07660 77 ASP A CA 1
ATOM 499 C C . ASP A 1 77 ? 12.47917 25.57630 19.87253 1.000 34.32789 77 ASP A C 1
ATOM 500 O O . ASP A 1 77 ? 11.30501 25.89782 20.04360 1.000 32.89465 77 ASP A O 1
ATOM 505 N N . HIS A 1 78 ? 13.30734 25.38557 20.89062 1.000 34.23718 78 HIS A N 1
ATOM 506 C CA . HIS A 1 78 ? 12.80425 25.47611 22.27098 1.000 26.82022 78 HIS A CA 1
ATOM 507 C C . HIS A 1 78 ? 12.43514 26.90750 22.64001 1.000 40.08013 78 HIS A C 1
ATOM 508 O O . HIS A 1 78 ? 11.46891 27.12357 23.37696 1.000 34.51601 78 HIS A O 1
ATOM 515 N N . LYS A 1 79 ? 13.15915 27.90507 22.11292 1.000 35.01956 79 LYS A N 1
ATOM 516 C CA . LYS A 1 79 ? 12.80929 29.29427 22.41530 1.000 40.89119 79 LYS A CA 1
ATOM 517 C C . LYS A 1 79 ? 11.45599 29.68742 21.81117 1.000 43.40033 79 LYS A C 1
ATOM 518 O O . LYS A 1 79 ? 10.67871 30.43594 22.42885 1.000 40.06771 79 LYS A O 1
ATOM 524 N N . GLU A 1 80 ? 11.14592 29.18486 20.61535 1.000 37.26735 80 GLU A N 1
ATOM 525 C CA . GLU A 1 80 ? 9.82768 29.43890 20.04285 1.000 39.48975 80 GLU A CA 1
ATOM 526 C C . GLU A 1 80 ? 8.72461 28.80877 20.89353 1.000 40.18475 80 GLU A C 1
ATOM 527 O O . GLU A 1 80 ? 7.69221 29.43626 21.17225 1.000 38.30003 80 GLU A O 1
ATOM 533 N N . MET A 1 81 ? 8.90305 27.53760 21.26437 1.000 37.67879 81 MET A N 1
ATOM 534 C CA . MET A 1 81 ? 8.01225 26.90108 22.23702 1.000 36.26472 81 MET A CA 1
ATOM 535 C C . MET A 1 81 ? 7.88072 27.72230 23.49538 1.000 32.02628 81 MET A C 1
ATOM 536 O O . MET A 1 81 ? 6.76443 27.94850 23.98299 1.000 36.68702 81 MET A O 1
ATOM 541 N N . PHE A 1 82 ? 9.01120 28.18039 24.03175 1.000 34.79956 82 PHE A N 1
ATOM 542 C CA . PHE A 1 82 ? 8.97283 28.92926 25.27761 1.000 35.25249 82 PHE A CA 1
ATOM 543 C C . PHE A 1 82 ? 8.11776 30.18273 25.10022 1.000 37.88137 82 PHE A C 1
ATOM 544 O O . PHE A 1 82 ? 7.32425 30.53382 25.97263 1.000 33.54602 82 PHE A O 1
ATOM 552 N N . ASN A 1 83 ? 8.18829 30.80344 23.91658 1.000 41.49651 83 ASN A N 1
ATOM 553 C CA . ASN A 1 83 ? 7.39481 32.00345 23.64605 1.000 45.70743 83 ASN A CA 1
ATOM 554 C C . ASN A 1 83 ? 5.91154 31.69073 23.59680 1.000 31.15614 83 ASN A C 1
ATOM 555 O O . ASN A 1 83 ? 5.10449 32.41387 24.18631 1.000 40.99265 83 ASN A O 1
ATOM 560 N N . ASN A 1 84 ? 5.52899 30.59216 22.95493 1.000 29.70942 84 ASN A N 1
ATOM 561 C CA . ASN A 1 84 ? 4.11444 30.22091 23.00331 1.000 34.42890 84 ASN A CA 1
ATOM 562 C C . ASN A 1 84 ? 3.66425 29.86583 24.41770 1.000 30.59971 84 ASN A C 1
ATOM 563 O O . ASN A 1 84 ? 2.51942 30.16640 24.79689 1.000 30.59102 84 ASN A O 1
ATOM 568 N N . VAL A 1 85 ? 4.55209 29.28170 25.23106 1.000 34.11408 85 VAL A N 1
ATOM 569 C CA . VAL A 1 85 ? 4.16851 29.05653 26.62950 1.000 30.99323 85 VAL A CA 1
ATOM 570 C C . VAL A 1 85 ? 3.96178 30.39060 27.34520 1.000 29.91407 85 VAL A C 1
ATOM 571 O O . VAL A 1 85 ? 3.03351 30.55684 28.14581 1.000 29.10103 85 VAL A O 1
ATOM 575 N N . LEU A 1 86 ? 4.83270 31.36345 27.10192 1.000 33.57916 86 LEU A N 1
ATOM 576 C CA . LEU A 1 86 ? 4.61812 32.63030 27.77490 1.000 36.66192 86 LEU A CA 1
ATOM 577 C C . LEU A 1 86 ? 3.30766 33.27835 27.33568 1.000 38.73934 86 LEU A C 1
ATOM 578 O O . LEU A 1 86 ? 2.62932 33.92470 28.14397 1.000 33.30490 86 LEU A O 1
ATOM 583 N N . LYS A 1 87 ? 2.91971 33.11882 26.07065 1.000 35.39571 87 LYS A N 1
ATOM 584 C CA . LYS A 1 87 ? 1.62436 33.66746 25.68951 1.000 41.50473 87 LYS A CA 1
ATOM 585 C C . LYS A 1 87 ? 0.48511 32.89949 26.35654 1.000 35.35095 87 LYS A C 1
ATOM 586 O O . LYS A 1 87 ? -0.53303 33.49195 26.76018 1.000 32.36067 87 LYS A O 1
ATOM 592 N N . ALA A 1 88 ? 0.62627 31.57581 26.46437 1.000 35.43339 88 ALA A N 1
ATOM 593 C CA . ALA A 1 88 ? -0.40125 30.80434 27.14711 1.000 25.60475 88 ALA A CA 1
ATOM 594 C C . ALA A 1 88 ? -0.45735 31.19827 28.60045 1.000 30.88455 88 ALA A C 1
ATOM 595 O O . ALA A 1 88 ? -1.54402 31.27504 29.19472 1.000 34.09934 88 ALA A O 1
ATOM 597 N N . GLN A 1 89 ? 0.70089 31.50154 29.18612 1.000 33.70139 89 GLN A N 1
ATOM 598 C CA . GLN A 1 89 ? 0.70784 31.93816 30.58518 1.000 34.78690 89 GLN A CA 1
ATOM 599 C C . GLN A 1 89 ? -0.03353 33.25337 30.74554 1.000 40.54616 89 GLN A C 1
ATOM 600 O O . GLN A 1 89 ? -0.72659 33.46288 31.74555 1.000 32.81278 89 GLN A O 1
ATOM 606 N N . GLU A 1 90 ? 0.07336 34.14744 29.74871 1.000 36.59170 90 GLU A N 1
ATOM 607 C CA . GLU A 1 90 ? -0.59500 35.44090 29.86676 1.000 35.50240 90 GLU A CA 1
ATOM 608 C C . GLU A 1 90 ? -2.10158 35.28261 29.85852 1.000 26.70614 90 GLU A C 1
ATOM 609 O O . GLU A 1 90 ? -2.81078 36.10919 30.44416 1.000 34.76698 90 GLU A O 1
ATOM 615 N N . LEU A 1 91 ? -2.61267 34.25734 29.17406 1.000 32.16565 91 LEU A N 1
ATOM 616 C CA . LEU A 1 91 ? -4.04935 33.96236 29.17373 1.000 31.29009 91 LEU A CA 1
ATOM 617 C C . LEU A 1 91 ? -4.52979 33.23569 30.43509 1.000 32.69534 91 LEU A C 1
ATOM 618 O O . LEU A 1 91 ? -5.75192 33.17423 30.64656 1.000 30.43663 91 LEU A O 1
ATOM 623 N N . ARG A 1 92 ? -3.61242 32.66701 31.24889 1.000 32.72422 92 ARG A N 1
ATOM 624 C CA . ARG A 1 92 ? -3.94007 32.04941 32.53474 1.000 30.01115 92 ARG A CA 1
ATOM 625 C C . ARG A 1 92 ? -2.92602 32.56933 33.55184 1.000 34.46691 92 ARG A C 1
ATOM 626 O O . ARG A 1 92 ? -2.10852 31.80588 34.09172 1.000 35.18850 92 ARG A O 1
ATOM 634 N N . PRO A 1 93 ? -2.96472 33.87459 33.84609 1.000 33.80491 93 PRO A N 1
ATOM 635 C CA . PRO A 1 93 ? -1.88873 34.49044 34.63117 1.000 27.29614 93 PRO A CA 1
ATOM 636 C C . PRO A 1 93 ? -1.81107 34.01302 36.07070 1.000 32.46828 93 PRO A C 1
ATOM 637 O O . PRO A 1 93 ? -0.79591 34.28110 36.72955 1.000 38.66923 93 PRO A O 1
ATOM 641 N N . ASN A 1 94 ? -2.86725 33.42361 36.61161 1.000 36.18322 94 ASN A N 1
ATOM 642 C CA . ASN A 1 94 ? -2.84170 32.93609 37.99567 1.000 36.95456 94 ASN A CA 1
ATOM 643 C C . ASN A 1 94 ? -2.49717 31.45677 38.12320 1.000 42.16545 94 ASN A C 1
ATOM 644 O O . ASN A 1 94 ? -2.46865 30.94156 39.24847 1.000 36.49174 94 ASN A O 1
ATOM 649 N N . CYS A 1 95 ? -2.25105 30.76865 37.00653 1.000 31.10422 95 CYS A N 1
ATOM 650 C CA . CYS A 1 95 ? -1.82356 29.37358 36.97552 1.000 37.43813 95 CYS A CA 1
ATOM 651 C C . CYS A 1 95 ? -0.33297 29.37617 36.65814 1.000 42.78811 95 CYS A C 1
ATOM 652 O O . CYS A 1 95 ? 0.08746 29.10850 35.53656 1.000 34.90254 95 CYS A O 1
ATOM 655 N N . LEU A 1 96 ? 0.48220 29.63874 37.68087 1.000 36.20868 96 LEU A N 1
ATOM 656 C CA . LEU A 1 96 ? 1.90078 29.92705 37.46484 1.000 35.56597 96 LEU A CA 1
ATOM 657 C C . LEU A 1 96 ? 2.65909 28.64852 37.17213 1.000 35.45643 96 LEU A C 1
ATOM 658 O O . LEU A 1 96 ? 2.90419 27.85631 38.07572 1.000 36.30686 96 LEU A O 1
ATOM 663 N N . LEU A 1 97 ? 3.13634 28.48871 35.95204 1.000 25.08426 97 LEU A N 1
ATOM 664 C CA . LEU A 1 97 ? 3.75951 27.24551 35.52978 1.000 25.28363 97 LEU A CA 1
ATOM 665 C C . LEU A 1 97 ? 5.24784 27.24944 35.85052 1.000 30.57754 97 LEU A C 1
ATOM 666 O O . LEU A 1 97 ? 5.91181 28.27320 35.69687 1.000 28.71624 97 LEU A O 1
ATOM 671 N N . GLY A 1 98 ? 5.78239 26.08016 36.23168 1.000 23.96213 98 GLY A N 1
ATOM 672 C CA . GLY A 1 98 ? 7.22993 25.93520 36.37308 1.000 24.09213 98 GLY A CA 1
ATOM 673 C C . GLY A 1 98 ? 7.81860 25.51842 35.03933 1.000 28.53410 98 GLY A C 1
ATOM 674 O O . GLY A 1 98 ? 7.18097 24.81499 34.23963 1.000 27.18402 98 GLY A O 1
ATOM 675 N N . MET A 1 99 ? 9.05926 25.90545 34.80150 1.000 27.10168 99 MET A N 1
ATOM 676 C CA . MET A 1 99 ? 9.67143 25.60401 33.51501 1.000 26.21369 99 MET A CA 1
ATOM 677 C C . MET A 1 99 ? 10.85055 24.68796 33.77010 1.000 27.34899 99 MET A C 1
ATOM 678 O O . MET A 1 99 ? 11.73095 25.03559 34.56577 1.000 31.59701 99 MET A O 1
ATOM 683 N N . LEU A 1 100 ? 10.84596 23.52007 33.14502 1.000 24.94235 100 LEU A N 1
ATOM 684 C CA . LEU A 1 100 ? 11.86003 22.50169 33.42200 1.000 24.02791 100 LEU A CA 1
ATOM 685 C C . LEU A 1 100 ? 12.68054 22.18619 32.17332 1.000 27.22655 100 LEU A C 1
ATOM 686 O O . LEU A 1 100 ? 12.11521 21.82486 31.13622 1.000 28.48226 100 LEU A O 1
ATOM 691 N N . LEU A 1 101 ? 14.00466 22.26166 32.28104 1.000 26.12807 101 LEU A N 1
ATOM 692 C CA . LEU A 1 101 ? 14.88117 21.84731 31.16971 1.000 31.68159 101 LEU A CA 1
ATOM 693 C C . LEU A 1 101 ? 15.41172 20.44659 31.44100 1.000 29.09984 101 LEU A C 1
ATOM 694 O O . LEU A 1 101 ? 16.03799 20.19369 32.49226 1.000 30.28650 101 LEU A O 1
ATOM 699 N N . ASP A 1 102 ? 15.15172 19.52777 30.51966 1.000 23.97956 102 ASP A N 1
ATOM 700 C CA . ASP A 1 102 ? 15.57735 18.14719 30.68496 1.000 22.55561 102 ASP A CA 1
ATOM 701 C C . ASP A 1 102 ? 16.79336 17.89663 29.79635 1.000 31.81239 102 ASP A C 1
ATOM 702 O O . ASP A 1 102 ? 16.67670 17.93638 28.56992 1.000 27.08354 102 ASP A O 1
ATOM 707 N N . THR A 1 103 ? 17.95241 17.62531 30.40869 1.000 25.10862 103 THR A N 1
ATOM 708 C CA . THR A 1 103 ? 19.19988 17.57228 29.62356 1.000 26.02809 103 THR A CA 1
ATOM 709 C C . THR A 1 103 ? 19.30425 16.33276 28.73145 1.000 27.73356 103 THR A C 1
ATOM 710 O O . THR A 1 103 ? 18.73115 15.27498 28.99322 1.000 26.55057 103 THR A O 1
ATOM 714 N N . LYS A 1 104 ? 20.06419 16.46919 27.62703 1.000 27.72207 104 LYS A N 1
ATOM 715 C CA . LYS A 1 104 ? 20.30673 15.29274 26.81649 1.000 31.81132 104 LYS A CA 1
ATOM 716 C C . LYS A 1 104 ? 21.15139 14.27989 27.57650 1.000 27.54019 104 LYS A C 1
ATOM 717 O O . LYS A 1 104 ? 20.85345 13.08164 27.58632 1.000 30.92257 104 LYS A O 1
ATOM 723 N N . GLY A 1 105 ? 22.23730 14.72640 28.17262 1.000 28.34154 105 GLY A N 1
ATOM 724 C CA . GLY A 1 105 ? 23.08418 13.81689 28.91850 1.000 32.15649 105 GLY A CA 1
ATOM 725 C C . GLY A 1 105 ? 23.83270 12.87430 27.98159 1.000 37.74015 105 GLY A C 1
ATOM 726 O O . GLY A 1 105 ? 23.91764 13.10166 26.76976 1.000 34.30011 105 GLY A O 1
ATOM 727 N N . PRO A 1 106 ? 24.38496 11.79911 28.51589 1.000 31.38726 106 PRO A N 1
ATOM 728 C CA . PRO A 1 106 ? 25.21501 10.89541 27.70469 1.000 32.81556 106 PRO A CA 1
ATOM 729 C C . PRO A 1 106 ? 24.41551 9.88705 26.88670 1.000 36.93140 106 PRO A C 1
ATOM 730 O O . PRO A 1 106 ? 24.66892 8.68779 26.93882 1.000 35.91964 106 PRO A O 1
ATOM 734 N N . GLU A 1 107 ? 23.43858 10.38570 26.12682 1.000 34.60925 107 GLU A N 1
ATOM 735 C CA . GLU A 1 107 ? 22.55933 9.55066 25.31472 1.000 45.75626 107 GLU A CA 1
ATOM 736 C C . GLU A 1 107 ? 23.34591 8.85674 24.21330 1.000 51.32948 107 GLU A C 1
ATOM 737 O O . GLU A 1 107 ? 24.41408 9.31418 23.79756 1.000 44.35352 107 GLU A O 1
ATOM 743 N N . ILE A 1 108 ? 22.81776 7.72701 23.75032 1.000 42.35230 108 ILE A N 1
ATOM 744 C CA . ILE A 1 108 ? 23.35635 7.06330 22.56434 1.000 45.29781 108 ILE A CA 1
ATOM 745 C C . ILE A 1 108 ? 22.18940 6.86856 21.60540 1.000 41.83791 108 ILE A C 1
ATOM 746 O O . ILE A 1 108 ? 21.10679 6.44726 22.02992 1.000 39.28763 108 ILE A O 1
ATOM 751 N N . ARG A 1 109 ? 22.39634 7.16945 20.31556 1.000 37.85614 109 ARG A N 1
ATOM 752 C CA . ARG A 1 109 ? 21.29624 7.10151 19.36568 1.000 41.41614 109 ARG A CA 1
ATOM 753 C C . ARG A 1 109 ? 21.75992 6.46188 18.06414 1.000 48.71835 109 ARG A C 1
ATOM 754 O O . ARG A 1 109 ? 22.93800 6.53244 17.70925 1.000 45.21614 109 ARG A O 1
ATOM 762 N N . THR A 1 110 ? 20.81675 5.82696 17.36762 1.000 43.70614 110 THR A N 1
ATOM 763 C CA . THR A 1 110 ? 21.08151 5.31372 16.03042 1.000 52.51268 110 THR A CA 1
ATOM 764 C C . THR A 1 110 ? 21.15019 6.46268 15.02999 1.000 55.91508 110 THR A C 1
ATOM 765 O O . THR A 1 110 ? 20.56162 7.53231 15.22438 1.000 48.94925 110 THR A O 1
ATOM 769 N N . GLY A 1 111 ? 21.87336 6.21731 13.92915 1.000 71.82173 111 GLY A N 1
ATOM 770 C CA . GLY A 1 111 ? 21.96758 7.16636 12.83578 1.000 59.15096 111 GLY A CA 1
ATOM 771 C C . GLY A 1 111 ? 20.69676 7.18980 12.00606 1.000 69.88783 111 GLY A C 1
ATOM 772 O O . GLY A 1 111 ? 19.63018 6.74650 12.44472 1.000 55.94614 111 GLY A O 1
ATOM 773 N N . PHE A 1 112 ? 20.79685 7.76350 10.80429 1.000 60.73614 112 PHE A N 1
ATOM 774 C CA . PHE A 1 112 ? 19.64359 7.78776 9.91596 1.000 68.40606 112 PHE A CA 1
ATOM 775 C C . PHE A 1 112 ? 19.67541 6.60508 8.95929 1.000 65.29614 112 PHE A C 1
ATOM 776 O O . PHE A 1 112 ? 20.65432 5.85841 8.87110 1.000 64.77614 112 PHE A O 1
ATOM 784 N N . LEU A 1 113 ? 18.56867 6.44870 8.24228 1.000 67.68898 113 LEU A N 1
ATOM 785 C CA . LEU A 1 113 ? 18.25262 5.26102 7.47016 1.000 73.20026 113 LEU A CA 1
ATOM 786 C C . LEU A 1 113 ? 18.05813 5.61827 5.99973 1.000 80.95285 113 LEU A C 1
ATOM 787 O O . LEU A 1 113 ? 17.56434 6.70521 5.66856 1.000 72.35614 113 LEU A O 1
ATOM 792 N N . LYS A 1 114 ? 18.42711 4.68133 5.11489 1.000 73.78583 114 LYS A N 1
ATOM 793 C CA . LYS A 1 114 ? 18.30982 4.95124 3.68328 1.000 85.53436 114 LYS A CA 1
ATOM 794 C C . LYS A 1 114 ? 16.86639 5.26237 3.30868 1.000 83.76160 114 LYS A C 1
ATOM 795 O O . LYS A 1 114 ? 16.60465 6.15794 2.49719 1.000 86.46263 114 LYS A O 1
ATOM 801 N N . ASN A 1 115 ? 15.91323 4.57918 3.94066 1.000 87.63235 115 ASN A N 1
ATOM 802 C CA . ASN A 1 115 ? 14.49463 4.79140 3.68657 1.000 84.26200 115 ASN A CA 1
ATOM 803 C C . ASN A 1 115 ? 13.75412 5.16990 4.96125 1.000 89.28617 115 ASN A C 1
ATOM 804 O O . ASN A 1 115 ? 12.58048 4.82984 5.12241 1.000 97.47486 115 ASN A O 1
ATOM 809 N N . LYS A 1 116 ? 14.44113 5.85310 5.88294 1.000 82.23096 116 LYS A N 1
ATOM 810 C CA . LYS A 1 116 ? 13.83776 6.44971 7.07455 1.000 85.01807 116 LYS A CA 1
ATOM 811 C C . LYS A 1 116 ? 13.33854 5.41757 8.09159 1.000 87.88947 116 LYS A C 1
ATOM 812 O O . LYS A 1 116 ? 13.29532 5.70901 9.29115 1.000 84.69412 116 LYS A O 1
ATOM 818 N N . GLU A 1 117 ? 12.98935 4.20979 7.64050 1.000 85.70215 117 GLU A N 1
ATOM 819 C CA . GLU A 1 117 ? 12.53983 3.12362 8.50595 1.000 76.92999 117 GLU A CA 1
ATOM 820 C C . GLU A 1 117 ? 13.16218 1.82489 8.01608 1.000 74.72213 117 GLU A C 1
ATOM 821 O O . GLU A 1 117 ? 13.52600 1.71009 6.84538 1.000 79.98959 117 GLU A O 1
ATOM 827 N N . VAL A 1 118 ? 13.30169 0.84805 8.91282 1.000 72.26106 118 VAL A N 1
ATOM 828 C CA . VAL A 1 118 ? 13.82127 -0.46636 8.53747 1.000 74.22899 118 VAL A CA 1
ATOM 829 C C . VAL A 1 118 ? 13.07824 -1.56096 9.29213 1.000 70.71756 118 VAL A C 1
ATOM 830 O O . VAL A 1 118 ? 12.65747 -1.38336 10.44213 1.000 59.96614 118 VAL A O 1
ATOM 834 N N . HIS A 1 119 ? 12.93784 -2.71137 8.63217 1.000 68.37291 119 HIS A N 1
ATOM 835 C CA . HIS A 1 119 ? 12.26743 -3.88555 9.19464 1.000 73.55699 119 HIS A CA 1
ATOM 836 C C . HIS A 1 119 ? 13.34084 -4.93593 9.48237 1.000 68.08683 119 HIS A C 1
ATOM 837 O O . HIS A 1 119 ? 13.74777 -5.69329 8.59821 1.000 59.80614 119 HIS A O 1
ATOM 844 N N . LEU A 1 120 ? 13.84086 -4.93978 10.71358 1.000 57.81818 120 LEU A N 1
ATOM 845 C CA . LEU A 1 120 ? 14.74024 -6.00266 11.14104 1.000 56.50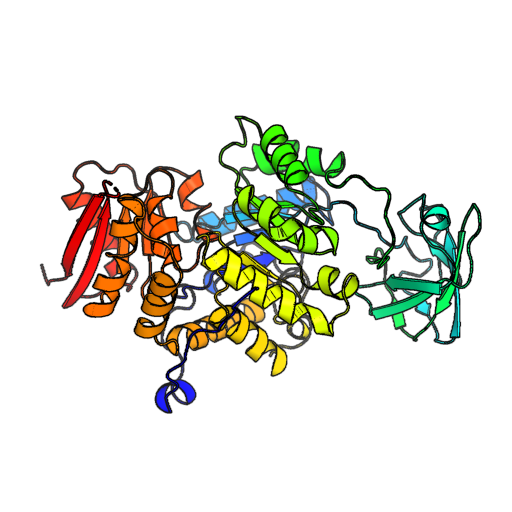253 120 LEU A CA 1
ATOM 846 C C . LEU A 1 120 ? 13.96283 -7.29058 11.37185 1.000 63.87307 120 LEU A C 1
ATOM 847 O O . LEU A 1 120 ? 12.83310 -7.27199 11.86693 1.000 56.81614 120 LEU A O 1
ATOM 852 N N . LYS A 1 121 ? 14.57974 -8.41524 11.02173 1.000 58.91614 121 LYS A N 1
ATOM 853 C CA . LYS A 1 121 ? 13.94759 -9.72066 11.12770 1.000 59.8561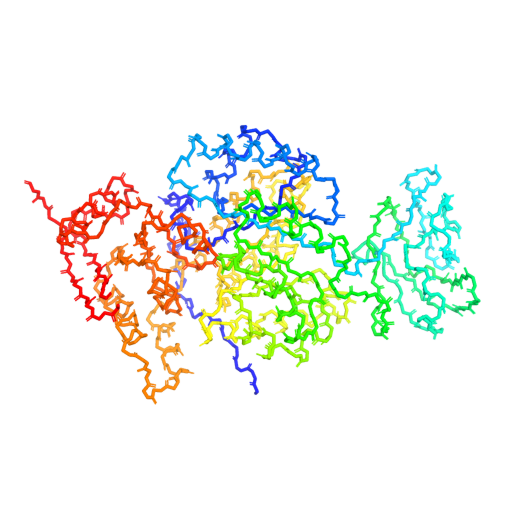4 121 LYS A CA 1
ATOM 854 C C . LYS A 1 121 ? 14.68663 -10.56727 12.14986 1.000 60.51614 121 LYS A C 1
ATOM 855 O O . LYS A 1 121 ? 15.91353 -10.50201 12.24916 1.000 65.06459 121 LYS A O 1
ATOM 861 N N . GLU A 1 122 ? 13.93111 -11.33726 12.93095 1.000 60.52614 122 GLU A N 1
ATOM 862 C CA . GLU A 1 122 ? 14.53314 -12.10046 14.01484 1.000 66.89226 122 GLU A CA 1
ATOM 863 C C . GLU A 1 122 ? 15.51124 -13.12316 13.45086 1.000 75.12975 122 GLU A C 1
ATOM 864 O O . GLU A 1 122 ? 15.26979 -13.72780 12.40407 1.000 75.96151 122 GLU A O 1
ATOM 870 N N . GLY A 1 123 ? 16.65136 -13.26613 14.11873 1.000 63.75614 123 GLY A N 1
ATOM 871 C CA . GLY A 1 123 ? 17.69144 -14.16434 13.68159 1.000 70.06800 123 GLY A CA 1
ATOM 872 C C . GLY A 1 123 ? 18.54906 -13.63493 12.55242 1.000 74.49934 123 GLY A C 1
ATOM 873 O O . GLY A 1 123 ? 19.58334 -14.23973 12.25030 1.000 79.13345 123 GLY A O 1
ATOM 874 N N . SER A 1 124 ? 18.16989 -12.51715 11.93740 1.000 67.55460 124 SER A N 1
ATOM 875 C CA . SER A 1 124 ? 18.99465 -11.87177 10.92770 1.000 65.11410 124 SER A CA 1
ATOM 876 C C . SER A 1 124 ? 20.18053 -11.15685 11.57993 1.000 79.97698 124 SER A C 1
ATOM 877 O O . SER A 1 124 ? 20.16162 -10.81423 12.76886 1.000 70.91593 124 SER A O 1
ATOM 880 N N . LYS A 1 125 ? 21.24819 -10.98516 10.80481 1.000 71.02648 125 LYS A N 1
ATOM 881 C CA . LYS A 1 125 ? 22.42145 -10.29362 11.32091 1.000 73.84726 125 LYS A CA 1
ATOM 882 C C . LYS A 1 125 ? 22.24123 -8.78438 11.20093 1.000 71.25639 125 LYS A C 1
ATOM 883 O O . LYS A 1 125 ? 21.56780 -8.28794 10.29154 1.000 63.73614 125 LYS A O 1
ATOM 889 N N . LEU A 1 126 ? 22.84378 -8.04768 12.13255 1.000 64.49614 126 LEU A N 1
ATOM 890 C CA . LEU A 1 126 ? 22.85509 -6.59621 12.01616 1.000 75.51233 126 LEU A CA 1
ATOM 891 C C . LEU A 1 126 ? 24.17122 -6.08159 12.56675 1.000 71.26001 126 LEU A C 1
ATOM 892 O O . LEU A 1 126 ? 24.57433 -6.44225 13.67960 1.000 63.05614 126 LEU A O 1
ATOM 897 N N . LYS A 1 127 ? 24.84989 -5.26085 11.78053 1.000 64.99614 127 LYS A N 1
ATOM 898 C CA . LYS A 1 127 ? 26.11181 -4.71460 12.22573 1.000 71.07503 127 LYS A CA 1
ATOM 899 C C . LYS A 1 127 ? 25.92252 -3.21414 12.39262 1.000 72.77862 127 LYS A C 1
ATOM 900 O O . LYS A 1 127 ? 25.12468 -2.58765 11.67841 1.000 65.93614 127 LYS A O 1
ATOM 906 N N . LEU A 1 128 ? 26.60248 -2.65952 13.38342 1.000 66.05614 128 LEU A N 1
ATOM 907 C CA . LEU A 1 128 ? 26.54558 -1.23714 13.66741 1.000 78.90611 128 LEU A CA 1
ATOM 908 C C . LEU A 1 128 ? 27.94632 -0.65648 13.52608 1.000 68.25451 128 LEU A C 1
ATOM 909 O O . LEU A 1 128 ? 28.93363 -1.29873 13.90142 1.000 67.57614 128 LEU A O 1
ATOM 914 N N . VAL A 1 129 ? 28.04124 0.55117 12.98506 1.000 63.74614 129 VAL A N 1
ATOM 915 C CA . VAL A 1 129 ? 29.34891 1.13552 12.72148 1.000 74.48751 129 VAL A CA 1
ATOM 916 C C . VAL A 1 129 ? 29.52387 2.46819 13.43101 1.000 77.00301 129 VAL A C 1
ATOM 917 O O . VAL A 1 129 ? 28.59176 3.27444 13.55108 1.000 79.43664 129 VAL A O 1
ATOM 921 N N . THR A 1 130 ? 30.78001 2.70753 13.83434 1.000 77.84876 130 THR A N 1
ATOM 922 C CA . THR A 1 130 ? 31.21448 3.88671 14.57475 1.000 69.62693 130 THR A CA 1
ATOM 923 C C . THR A 1 130 ? 31.10430 5.17230 13.76850 1.000 71.69396 130 THR A C 1
ATOM 924 O O . THR A 1 130 ? 31.19516 6.25912 14.34848 1.000 68.24626 130 THR A O 1
ATOM 928 N N . ASP A 1 131 ? 30.98051 5.08424 12.45076 1.000 68.52415 131 ASP A N 1
ATOM 929 C CA . ASP A 1 131 ? 30.91007 6.27320 11.61961 1.000 67.69665 131 ASP A CA 1
ATOM 930 C C . ASP A 1 131 ? 29.46684 6.73758 11.56072 1.000 64.75614 131 ASP A C 1
ATOM 931 O O . ASP A 1 131 ? 28.61848 6.03824 11.00174 1.000 68.41163 131 ASP A O 1
ATOM 936 N N . TYR A 1 132 ? 29.19582 7.92952 12.10087 1.000 67.57197 132 TYR A N 1
ATOM 937 C CA . TYR A 1 132 ? 27.81723 8.38492 12.25580 1.000 69.14317 132 TYR A CA 1
ATOM 938 C C . TYR A 1 132 ? 27.19985 8.95339 10.98549 1.000 64.74614 132 TYR A C 1
ATOM 939 O O . TYR A 1 132 ? 25.98892 9.19501 10.96689 1.000 63.57614 132 TYR A O 1
ATOM 948 N N . GLU A 1 133 ? 27.97405 9.19643 9.93624 1.000 77.18399 133 GLU A N 1
ATOM 949 C CA . GLU A 1 133 ? 27.37713 9.69743 8.70744 1.000 74.81892 133 GLU A CA 1
ATOM 950 C C . GLU A 1 133 ? 26.88978 8.59303 7.76727 1.000 74.74584 133 GLU A C 1
ATOM 951 O O . GLU A 1 133 ? 26.30466 8.91166 6.72641 1.000 73.74432 133 GLU A O 1
ATOM 957 N N . PHE A 1 134 ? 27.10854 7.31662 8.10055 1.000 74.08376 134 PHE A N 1
ATOM 958 C CA . PHE A 1 134 ? 26.59838 6.21798 7.28005 1.000 70.04715 134 PHE A CA 1
ATOM 959 C C . PHE A 1 134 ? 25.06986 6.25851 7.26616 1.000 74.19611 134 PHE A C 1
ATOM 960 O O . PHE A 1 134 ? 24.43556 6.36258 8.32164 1.000 82.12994 134 PHE A O 1
ATOM 968 N N . LEU A 1 135 ? 24.46969 6.13803 6.07733 1.000 67.21614 135 LEU A N 1
ATOM 969 C CA . LEU A 1 135 ? 23.01578 6.07336 5.94099 1.000 71.79946 135 LEU A CA 1
ATOM 970 C C . LEU A 1 135 ? 22.63431 4.60420 5.81475 1.000 77.25986 135 LEU A C 1
ATOM 971 O O . LEU A 1 135 ? 22.83799 3.98807 4.76363 1.000 75.65311 135 LEU A O 1
ATOM 976 N N . GLY A 1 136 ? 22.06758 4.05308 6.88621 1.000 77.51236 136 GLY A N 1
ATOM 977 C CA . GLY A 1 136 ? 21.88294 2.62642 7.02094 1.000 67.10614 136 GLY A CA 1
ATOM 978 C C . GLY A 1 136 ? 20.61165 2.08666 6.39200 1.000 71.72790 136 GLY A C 1
ATOM 979 O O . GLY A 1 136 ? 19.84705 2.78886 5.72582 1.000 67.91614 136 GLY A O 1
ATOM 980 N N . ASP A 1 137 ? 20.40356 0.79278 6.61968 1.000 68.52614 137 ASP A N 1
ATOM 981 C CA . ASP A 1 137 ? 19.26567 0.02341 6.12528 1.000 74.38180 137 ASP A CA 1
ATOM 982 C C . ASP A 1 137 ? 19.12347 -1.19758 7.03803 1.000 77.40831 137 ASP A C 1
ATOM 983 O O . ASP A 1 137 ? 19.67640 -1.21970 8.14340 1.000 78.88967 137 ASP A O 1
ATOM 988 N N . GLU A 1 138 ? 18.41243 -2.22435 6.56721 1.000 70.00614 138 GLU A N 1
ATOM 989 C CA . GLU A 1 138 ? 18.17619 -3.43018 7.35959 1.000 68.77614 138 GLU A CA 1
ATOM 990 C C . GLU A 1 138 ? 19.44661 -4.21310 7.65941 1.000 72.60315 138 GLU A C 1
ATOM 991 O O . GLU A 1 138 ? 19.45691 -5.00559 8.60912 1.000 67.25614 138 GLU A O 1
ATOM 997 N N . THR A 1 139 ? 20.49905 -4.03923 6.86140 1.000 73.37683 139 THR A N 1
ATOM 998 C CA . THR A 1 139 ? 21.73735 -4.77466 7.08040 1.000 77.52687 139 THR A CA 1
ATOM 999 C C . THR A 1 139 ? 22.67264 -4.05002 8.03626 1.000 75.32387 139 THR A C 1
ATOM 1000 O O . THR A 1 139 ? 23.48825 -4.68576 8.71263 1.000 78.55974 139 THR A O 1
ATOM 1004 N N . CYS A 1 140 ? 22.51628 -2.73463 8.14297 1.000 76.47309 140 CYS A N 1
ATOM 1005 C CA . CYS A 1 140 ? 23.54051 -1.82327 8.63468 1.000 82.57956 140 CYS A CA 1
ATOM 1006 C C . CYS A 1 140 ? 22.95546 -0.54025 9.19021 1.000 82.44208 140 CYS A C 1
ATOM 1007 O O . CYS A 1 140 ? 22.16239 0.11007 8.50499 1.000 72.18256 140 CYS A O 1
ATOM 1010 N N . ILE A 1 141 ? 23.40481 -0.14449 10.39402 1.000 72.68784 141 ILE A N 1
ATOM 1011 C CA . ILE A 1 141 ? 22.97831 1.12835 10.97971 1.000 68.93820 141 ILE A CA 1
ATOM 1012 C C . ILE A 1 141 ? 24.12652 1.74996 11.78165 1.000 61.01614 141 ILE A C 1
ATOM 1013 O O . ILE A 1 141 ? 24.95292 1.04899 12.37951 1.000 61.24614 141 ILE A O 1
ATOM 1018 N N . ALA A 1 142 ? 24.17581 3.08890 11.76156 1.000 59.97614 142 ALA A N 1
ATOM 1019 C CA . ALA A 1 142 ? 25.10887 3.94131 12.49176 1.000 67.75235 142 ALA A CA 1
ATOM 1020 C C . ALA A 1 142 ? 24.70185 4.10650 13.96407 1.000 72.78806 142 ALA A C 1
ATOM 1021 O O . ALA A 1 142 ? 23.52536 4.01743 14.32541 1.000 66.88290 142 ALA A O 1
ATOM 1023 N N . CYS A 1 143 ? 25.69564 4.39985 14.80790 1.000 57.19873 143 CYS A N 1
ATOM 1024 C CA . CYS A 1 143 ? 25.51952 4.60110 16.24365 1.000 55.60162 143 CYS A CA 1
ATOM 1025 C C . CYS A 1 143 ? 26.33561 5.81980 16.66627 1.000 71.68706 143 CYS A C 1
ATOM 1026 O O . CYS A 1 143 ? 27.50453 5.93867 16.29548 1.000 60.82624 143 CYS A O 1
ATOM 1029 N N . SER A 1 144 ? 25.74266 6.70419 17.47638 1.000 60.93674 144 SER A N 1
ATOM 1030 C CA . SER A 1 144 ? 26.40560 7.97071 17.80317 1.000 57.51655 144 SER A CA 1
ATOM 1031 C C . SER A 1 144 ? 27.54887 7.81886 18.79518 1.000 51.59614 144 SER A C 1
ATOM 1032 O O . SER A 1 144 ? 28.23927 8.80370 19.05623 1.000 58.45091 144 SER A O 1
ATOM 1035 N N . TYR A 1 145 ? 27.75780 6.64019 19.36854 1.000 51.32614 145 TYR A N 1
ATOM 1036 C CA . TYR A 1 145 ? 28.80601 6.41138 20.36247 1.000 52.10614 145 TYR A CA 1
ATOM 1037 C C . TYR A 1 145 ? 30.05468 5.86019 19.68559 1.000 72.71371 145 TYR A C 1
ATOM 1038 O O . TYR A 1 145 ? 30.15198 4.65585 19.42208 1.000 61.14251 145 TYR A O 1
ATOM 1047 N N . LYS A 1 146 ? 31.04686 6.72738 19.48258 1.000 72.70224 146 LYS A N 1
ATOM 1048 C CA . LYS A 1 146 ? 32.21138 6.32704 18.69557 1.000 71.00925 146 LYS A CA 1
ATOM 1049 C C . LYS A 1 146 ? 32.92198 5.12294 19.30357 1.000 67.21540 146 LYS A C 1
ATOM 1050 O O . LYS A 1 146 ? 33.45497 4.28268 18.56974 1.000 75.72234 146 LYS A O 1
ATOM 1056 N N . LYS A 1 147 ? 32.89326 4.97936 20.62593 1.000 59.72614 147 LYS A N 1
ATOM 1057 C CA . LYS A 1 147 ? 33.66868 3.93818 21.28205 1.000 59.46614 147 LYS A CA 1
ATOM 1058 C C . LYS A 1 147 ? 32.80971 2.69886 21.58294 1.000 59.67614 147 LYS A C 1
ATOM 1059 O O . LYS A 1 147 ? 33.09104 1.93436 22.51473 1.000 60.32951 147 LYS A O 1
ATOM 1065 N N . LEU A 1 148 ? 31.75039 2.49386 20.78914 1.000 64.91301 148 LEU A N 1
ATOM 1066 C CA . LEU A 1 148 ? 30.93157 1.28220 20.89863 1.000 72.93115 148 LEU A CA 1
ATOM 1067 C C . LEU A 1 148 ? 31.73340 -0.00924 20.77149 1.000 70.31421 148 LEU A C 1
ATOM 1068 O O . LEU A 1 148 ? 31.55673 -0.89997 21.62040 1.000 67.40946 148 LEU A O 1
ATOM 1073 N N . PRO A 1 149 ? 32.61461 -0.18466 19.77748 1.000 68.59723 149 PRO A N 1
ATOM 1074 C CA . PRO A 1 149 ? 33.35688 -1.45700 19.67604 1.000 72.27049 149 PRO A CA 1
ATOM 1075 C C . PRO A 1 149 ? 34.20532 -1.80517 20.89410 1.000 73.65741 149 PRO A C 1
ATOM 1076 O O . PRO A 1 149 ? 34.36524 -2.99013 21.21581 1.000 68.65614 149 PRO A O 1
ATOM 1080 N N . GLN A 1 150 ? 34.75834 -0.81505 21.57927 1.000 64.79614 150 GLN A N 1
ATOM 1081 C CA . GLN A 1 150 ? 35.63143 -1.07498 22.71134 1.000 64.61614 150 GLN A CA 1
ATOM 1082 C C . GLN A 1 150 ? 34.88119 -1.22391 24.02626 1.000 67.97232 150 GLN A C 1
ATOM 1083 O O . GLN A 1 150 ? 35.48457 -1.63271 25.02753 1.000 75.41979 150 GLN A O 1
ATOM 1089 N N . SER A 1 151 ? 33.58587 -0.91681 24.04851 1.000 67.63515 151 SER A N 1
ATOM 1090 C CA . SER A 1 151 ? 32.80765 -0.98934 25.27691 1.000 71.17536 151 SER A CA 1
ATOM 1091 C C . SER A 1 151 ? 32.01879 -2.28770 25.41666 1.000 71.73281 151 SER A C 1
ATOM 1092 O O . SER A 1 151 ? 31.81909 -2.76275 26.54049 1.000 64.43614 151 SER A O 1
ATOM 1095 N N . VAL A 1 152 ? 31.58438 -2.88422 24.30728 1.000 75.49185 152 VAL A N 1
ATOM 1096 C CA . VAL A 1 152 ? 30.81874 -4.12594 24.32832 1.000 79.59035 152 VAL A CA 1
ATOM 1097 C C . VAL A 1 152 ? 31.76309 -5.30176 24.12971 1.000 88.22612 152 VAL A C 1
ATOM 1098 O O . VAL A 1 152 ? 32.70290 -5.24008 23.32256 1.000 85.35763 152 VAL A O 1
ATOM 1102 N N . LYS A 1 153 ? 31.48487 -6.38946 24.83294 1.000 90.60715 153 LYS A N 1
ATOM 1103 C CA . LYS A 1 153 ? 32.14906 -7.66745 24.65080 1.000 90.98482 153 LYS A CA 1
ATOM 1104 C C . LYS A 1 153 ? 31.08960 -8.66418 24.20109 1.000 94.39472 153 LYS A C 1
ATOM 1105 O O . LYS A 1 153 ? 29.89082 -8.42923 24.40114 1.000 95.19185 153 LYS A O 1
ATOM 1111 N N . PRO A 1 154 ? 31.47704 -9.74891 23.52870 1.000 96.61211 154 PRO A N 1
ATOM 1112 C CA . PRO A 1 154 ? 30.45584 -10.64453 22.97288 1.000 92.14456 154 PRO A CA 1
ATOM 1113 C C . PRO A 1 154 ? 29.54023 -11.20110 24.05650 1.000 81.70587 154 PRO A C 1
ATOM 1114 O O . PRO A 1 154 ? 29.97934 -11.56184 25.14964 1.000 79.98614 154 PRO A O 1
ATOM 1118 N N . GLY A 1 155 ? 28.24951 -11.27039 23.73349 1.000 78.91608 155 GLY A N 1
ATOM 1119 C CA . GLY A 1 155 ? 27.22085 -11.71175 24.65033 1.000 82.47156 155 GLY A CA 1
ATOM 1120 C C . GLY A 1 155 ? 26.38220 -10.60614 25.27148 1.000 81.70903 155 GLY A C 1
ATOM 1121 O O . GLY A 1 155 ? 25.28066 -10.89040 25.75926 1.000 88.89582 155 GLY A O 1
ATOM 1122 N N . ASN A 1 156 ? 26.85434 -9.35981 25.26082 1.000 76.87894 156 ASN A N 1
ATOM 1123 C CA . ASN A 1 156 ? 26.05934 -8.26294 25.80388 1.000 72.82484 156 ASN A CA 1
ATOM 1124 C C . ASN A 1 156 ? 24.87210 -7.95671 24.89599 1.000 65.47345 156 ASN A C 1
ATOM 1125 O O . ASN A 1 156 ? 24.89403 -8.22142 23.69158 1.000 61.92614 156 ASN A O 1
ATOM 1130 N N . ILE A 1 157 ? 23.81105 -7.42535 25.49191 1.000 58.24614 157 ILE A N 1
ATOM 1131 C CA . ILE A 1 157 ? 22.59474 -7.12508 24.74998 1.000 63.47815 157 ILE A CA 1
ATOM 1132 C C . ILE A 1 157 ? 22.51561 -5.63054 24.46951 1.000 62.43747 157 ILE A C 1
ATOM 1133 O O . ILE A 1 157 ? 22.77346 -4.79518 25.35125 1.000 52.28918 157 ILE A O 1
ATOM 1138 N N . ILE A 1 158 ? 22.14884 -5.29664 23.23426 1.000 49.82614 158 ILE A N 1
ATOM 1139 C CA . ILE A 1 158 ? 21.98018 -3.92203 22.79264 1.000 49.81209 158 ILE A CA 1
ATOM 1140 C C . ILE A 1 158 ? 20.49281 -3.72798 22.53951 1.000 56.02863 158 ILE A C 1
ATOM 1141 O O . ILE A 1 158 ? 19.87910 -4.50451 21.79560 1.000 45.32614 158 ILE A O 1
ATOM 1146 N N . LEU A 1 159 ? 19.90788 -2.71437 23.16574 1.000 47.18270 159 LEU A N 1
ATOM 1147 C CA . LEU A 1 159 ? 18.49931 -2.41817 22.98961 1.000 39.69614 159 LEU A CA 1
ATOM 1148 C C . LEU A 1 159 ? 18.34774 -1.13013 22.20008 1.000 38.66946 159 LEU A C 1
ATOM 1149 O O . LEU A 1 159 ? 19.06224 -0.15891 22.45021 1.000 42.67010 159 LEU A O 1
ATOM 1154 N N . ILE A 1 160 ? 17.42055 -1.12710 21.24657 1.000 36.28614 160 ILE A N 1
ATOM 1155 C CA . ILE A 1 160 ? 17.13603 0.03974 20.42088 1.000 37.41614 160 ILE A CA 1
ATOM 1156 C C . ILE A 1 160 ? 15.65309 0.38902 20.48876 1.000 47.00600 160 ILE A C 1
ATOM 1157 O O . ILE A 1 160 ? 14.78535 -0.48737 20.60357 1.000 39.23746 160 ILE A O 1
ATOM 1162 N N . ALA A 1 161 ? 15.37458 1.69428 20.40697 1.000 41.12978 161 ALA A N 1
ATOM 1163 C CA . ALA A 1 161 ? 14.02229 2.24633 20.39115 1.000 45.24403 161 ALA A CA 1
ATOM 1164 C C . ALA A 1 161 ? 13.20621 1.73358 21.58434 1.000 53.88911 161 ALA A C 1
ATOM 1165 O O . ALA A 1 161 ? 12.26636 0.94462 21.45478 1.000 39.73036 161 ALA A O 1
ATOM 1167 N N . ASP A 1 162 ? 13.61910 2.20299 22.76744 1.000 41.93776 162 ASP A N 1
ATOM 1168 C CA . ASP A 1 162 ? 12.94495 1.85091 24.01632 1.000 42.76514 162 ASP A CA 1
ATOM 1169 C C . ASP A 1 162 ? 12.78889 0.34164 24.12563 1.000 44.23672 162 ASP A C 1
ATOM 1170 O O . ASP A 1 162 ? 11.76820 -0.16979 24.60125 1.000 46.55279 162 ASP A O 1
ATOM 1175 N N . GLY A 1 163 ? 13.80647 -0.38807 23.64957 1.000 40.18125 163 GLY A N 1
ATOM 1176 C CA . GLY A 1 163 ? 13.73294 -1.83597 23.70945 1.000 42.37603 163 GLY A CA 1
ATOM 1177 C C . GLY A 1 163 ? 12.73694 -2.47531 22.75558 1.000 45.81683 163 GLY A C 1
ATOM 1178 O O . GLY A 1 163 ? 12.32675 -3.62429 22.97620 1.000 47.40525 163 GLY A O 1
ATOM 1179 N N . SER A 1 164 ? 12.27636 -1.75775 21.72842 1.000 39.58905 164 SER A N 1
ATOM 1180 C CA . SER A 1 164 ? 11.35751 -2.41036 20.80061 1.000 43.55693 164 SER A CA 1
ATOM 1181 C C . SER A 1 164 ? 12.05491 -3.52870 20.02106 1.000 43.18899 164 SER A C 1
ATOM 1182 O O . SER A 1 164 ? 11.38899 -4.45468 19.55140 1.000 50.03162 164 SER A O 1
ATOM 1185 N N . VAL A 1 165 ? 13.38112 -3.48777 19.91420 1.000 44.28050 165 VAL A N 1
ATOM 1186 C CA . VAL A 1 165 ? 14.16774 -4.59395 19.38917 1.000 42.55614 165 VAL A CA 1
ATOM 1187 C C . VAL A 1 165 ? 15.39543 -4.73917 20.27255 1.000 43.33614 165 VAL A C 1
ATOM 1188 O O . VAL A 1 165 ? 15.87636 -3.76194 20.85165 1.000 48.41640 165 VAL A O 1
ATOM 1192 N N . SER A 1 166 ? 15.87841 -5.96986 20.42520 1.000 44.09614 166 SER A N 1
ATOM 1193 C CA . SER A 1 166 ? 17.12543 -6.21990 21.13645 1.000 47.93614 166 SER A CA 1
ATOM 1194 C C . SER A 1 166 ? 18.07949 -7.01914 20.25427 1.000 65.67651 166 SER A C 1
ATOM 1195 O O . SER A 1 166 ? 17.65395 -7.80189 19.39934 1.000 65.09893 166 SER A O 1
ATOM 1198 N N . CYS A 1 167 ? 19.37931 -6.78916 20.44977 1.000 52.45614 167 CYS A N 1
ATOM 1199 C CA . CYS A 1 167 ? 20.42657 -7.38517 19.63093 1.000 61.22725 167 CYS A CA 1
ATOM 1200 C C . CYS A 1 167 ? 21.48516 -7.96195 20.55406 1.000 68.13348 167 CYS A C 1
ATOM 1201 O O . CYS A 1 167 ? 21.95185 -7.27096 21.47071 1.000 59.92837 167 CYS A O 1
ATOM 1204 N N . LYS A 1 168 ? 21.86717 -9.22060 20.31958 1.000 64.31106 168 LYS A N 1
ATOM 1205 C CA . LYS A 1 168 ? 22.93189 -9.83297 21.10285 1.000 67.59187 168 LYS A CA 1
ATOM 1206 C C . LYS A 1 168 ? 24.25925 -9.60656 20.39021 1.000 64.06614 168 LYS A C 1
ATOM 1207 O O . LYS A 1 168 ? 24.39608 -9.91340 19.20257 1.000 64.12614 168 LYS A O 1
ATOM 1213 N N . VAL A 1 169 ? 25.22421 -9.05383 21.12132 1.000 65.62614 169 VAL A N 1
ATOM 1214 C CA . VAL A 1 169 ? 26.55560 -8.78189 20.59221 1.000 79.90487 169 VAL A CA 1
ATOM 1215 C C . VAL A 1 169 ? 27.29233 -10.09436 20.36944 1.000 81.26772 169 VAL A C 1
ATOM 1216 O O . VAL A 1 169 ? 27.89645 -10.65142 21.29291 1.000 81.97814 169 VAL A O 1
ATOM 1220 N N . LEU A 1 170 ? 27.23725 -10.59786 19.13981 1.000 74.47614 170 LEU A N 1
ATOM 1221 C CA . LEU A 1 170 ? 27.98163 -11.79490 18.77462 1.000 87.25562 170 LEU A CA 1
ATOM 1222 C C . LEU A 1 170 ? 29.46112 -11.51490 18.55392 1.000 94.80251 170 LEU A C 1
ATOM 1223 O O . LEU A 1 170 ? 30.25157 -12.46358 18.48552 1.000 93.88011 170 LEU A O 1
ATOM 1228 N N . GLU A 1 171 ? 29.85506 -10.24448 18.47830 1.000 98.54615 171 GLU A N 1
ATOM 1229 C CA . GLU A 1 171 ? 31.06359 -9.89977 17.74964 1.000 90.25595 171 GLU A CA 1
ATOM 1230 C C . GLU A 1 171 ? 31.54226 -8.51176 18.14732 1.000 93.34773 171 GLU A C 1
ATOM 1231 O O . GLU A 1 171 ? 30.75900 -7.68810 18.62007 1.000 103.82552 171 GLU A O 1
ATOM 1237 N N . THR A 1 172 ? 32.83778 -8.25855 17.95426 1.000 85.01614 172 THR A N 1
ATOM 1238 C CA . THR A 1 172 ? 33.34389 -6.89709 18.07365 1.000 89.83393 172 THR A CA 1
ATOM 1239 C C . THR A 1 172 ? 34.69708 -6.80295 17.38260 1.000 94.31331 172 THR A C 1
ATOM 1240 O O . THR A 1 172 ? 35.48104 -7.75745 17.40493 1.000 88.31821 172 THR A O 1
ATOM 1244 N N . HIS A 1 173 ? 34.95330 -5.64894 16.76631 1.000 90.12913 173 HIS A N 1
ATOM 1245 C CA . HIS A 1 173 ? 36.21893 -5.34984 16.09868 1.000 87.13470 173 HIS A CA 1
ATOM 1246 C C . HIS A 1 173 ? 36.59719 -3.91424 16.43476 1.000 93.91257 173 HIS A C 1
ATOM 1247 O O . HIS A 1 173 ? 35.98219 -3.28383 17.29796 1.000 93.81744 173 HIS A O 1
ATOM 1254 N N . GLU A 1 174 ? 37.65386 -3.40853 15.78872 1.000 89.67453 174 GLU A N 1
ATOM 1255 C CA . GLU A 1 174 ? 38.08448 -2.03432 16.03945 1.000 89.44644 174 GLU A CA 1
ATOM 1256 C C . GLU A 1 174 ? 37.08639 -1.00759 15.50536 1.000 81.87513 174 GLU A C 1
ATOM 1257 O O . GLU A 1 174 ? 36.94594 0.07652 16.08246 1.000 77.78614 174 GLU A O 1
ATOM 1263 N N . ASP A 1 175 ? 36.37379 -1.33803 14.42837 1.000 78.66614 175 ASP A N 1
ATOM 1264 C CA . ASP A 1 175 ? 35.57401 -0.37909 13.67457 1.000 86.89119 175 ASP A CA 1
ATOM 1265 C C . ASP A 1 175 ? 34.05952 -0.58269 13.76255 1.000 84.95577 175 ASP A C 1
ATOM 1266 O O . ASP A 1 175 ? 33.30658 0.28675 13.29820 1.000 72.73614 175 ASP A O 1
ATOM 1271 N N . HIS A 1 176 ? 33.59293 -1.69601 14.32753 1.000 87.79256 176 HIS A N 1
ATOM 1272 C CA . HIS A 1 176 ? 32.18649 -2.07472 14.22391 1.000 77.28232 176 HIS A CA 1
ATOM 1273 C C . HIS A 1 176 ? 31.88230 -3.19481 15.21236 1.000 79.41442 176 HIS A C 1
ATOM 1274 O O . HIS A 1 176 ? 32.77463 -3.74378 15.87068 1.000 79.36510 176 HIS A O 1
ATOM 1281 N N . VAL A 1 177 ? 30.59140 -3.52174 15.29502 1.000 74.72989 177 VAL A N 1
ATOM 1282 C CA . VAL A 1 177 ? 30.05723 -4.63382 16.06889 1.000 78.70009 177 VAL A CA 1
ATOM 1283 C C . VAL A 1 177 ? 29.10711 -5.41239 15.15988 1.000 79.27105 177 VAL A C 1
ATOM 1284 O O . VAL A 1 177 ? 28.46756 -4.83923 14.26866 1.000 71.54017 177 VAL A O 1
ATOM 1288 N N . ILE A 1 178 ? 29.06345 -6.73459 15.33527 1.000 71.62614 178 ILE A N 1
ATOM 1289 C CA . ILE A 1 178 ? 28.08803 -7.57997 14.64806 1.000 71.37053 178 ILE A CA 1
ATOM 1290 C C . ILE A 1 178 ? 27.13111 -8.13646 15.68995 1.000 68.62614 178 ILE A C 1
ATOM 1291 O O . ILE A 1 178 ? 27.55956 -8.60123 16.75473 1.000 70.36614 178 ILE A O 1
ATOM 1296 N N . THR A 1 179 ? 25.83905 -8.09403 15.37820 1.000 66.61089 179 THR A N 1
ATOM 1297 C CA . THR A 1 179 ? 24.80434 -8.53757 16.29891 1.000 71.50896 179 THR A CA 1
ATOM 1298 C C . THR A 1 179 ? 23.79697 -9.35476 15.51775 1.000 69.19210 179 THR A C 1
ATOM 1299 O O . THR A 1 179 ? 23.63104 -9.18078 14.30478 1.000 63.89614 179 THR A O 1
ATOM 1303 N N . GLU A 1 180 ? 23.10898 -10.23380 16.24121 1.000 77.02210 180 GLU A N 1
ATOM 1304 C CA . GLU A 1 180 ? 21.95617 -10.94897 15.71523 1.000 76.91186 180 GLU A CA 1
ATOM 1305 C C . GLU A 1 180 ? 20.69110 -10.31776 16.28825 1.000 66.64084 180 GLU A C 1
ATOM 1306 O O . GLU A 1 180 ? 20.57162 -10.14619 17.50876 1.000 60.79614 180 GLU A O 1
ATOM 1312 N N . VAL A 1 181 ? 19.76650 -9.95987 15.39991 1.000 62.21614 181 VAL A N 1
ATOM 1313 C CA . VAL A 1 181 ? 18.47384 -9.42584 15.80123 1.000 60.08614 181 VAL A CA 1
ATOM 1314 C C . VAL A 1 181 ? 17.70484 -10.49585 16.57159 1.000 73.54554 181 VAL A C 1
ATOM 1315 O O . VAL A 1 181 ? 17.46595 -11.59798 16.06008 1.000 68.17434 181 VAL A O 1
ATOM 1319 N N . LEU A 1 182 ? 17.31222 -10.18404 17.81141 1.000 63.84312 182 LEU A N 1
ATOM 1320 C CA . LEU A 1 182 ? 16.57408 -11.15541 18.61872 1.000 58.63199 182 LEU A CA 1
ATOM 1321 C C . LEU A 1 182 ? 15.05813 -11.11028 18.42376 1.000 60.52508 182 LEU A C 1
ATOM 1322 O O . LEU A 1 182 ? 14.37245 -12.01167 18.91933 1.000 55.28614 182 LEU A O 1
ATOM 1327 N N . ASN A 1 183 ? 14.52281 -10.10883 17.71841 1.000 55.27245 183 ASN A N 1
ATOM 1328 C CA . ASN A 1 183 ? 13.09554 -10.05433 17.41600 1.000 54.77614 183 ASN A CA 1
ATOM 1329 C C . ASN A 1 183 ? 12.88541 -9.13460 16.22398 1.000 57.72320 183 ASN A C 1
ATOM 1330 O O . ASN A 1 183 ? 13.70652 -8.26024 15.95167 1.000 55.13544 183 ASN A O 1
ATOM 1335 N N . SER A 1 184 ? 11.79046 -9.35624 15.49988 1.000 65.83679 184 SER A N 1
ATOM 1336 C CA . SER A 1 184 ? 11.48192 -8.51585 14.35110 1.000 55.92009 184 SER A CA 1
ATOM 1337 C C . SER A 1 184 ? 10.76843 -7.24247 14.78483 1.000 59.53311 184 SER A C 1
ATOM 1338 O O . SER A 1 184 ? 9.93272 -7.25684 15.69626 1.000 66.78930 184 SER A O 1
ATOM 1341 N N . ALA A 1 185 ? 11.07474 -6.14555 14.10044 1.000 51.58614 185 ALA A N 1
ATOM 1342 C CA . ALA A 1 185 ? 10.52868 -4.85754 14.48288 1.000 50.71213 185 ALA A CA 1
ATOM 1343 C C . ALA A 1 185 ? 10.73952 -3.86554 13.35461 1.000 50.77614 185 ALA A C 1
ATOM 1344 O O . 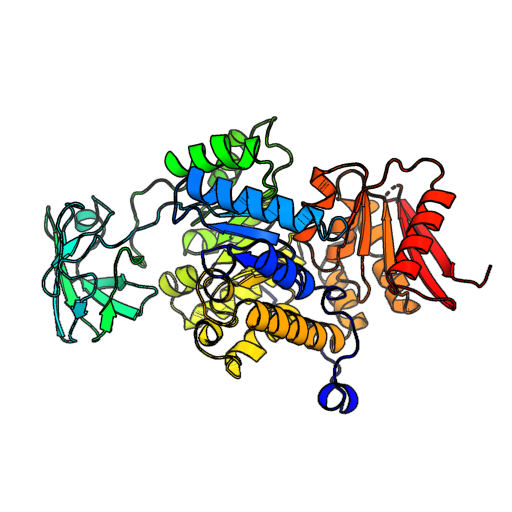ALA A 1 185 ? 11.72571 -3.95017 12.62862 1.000 51.89614 185 ALA A O 1
ATOM 1346 N N . VAL A 1 186 ? 9.81359 -2.91825 13.22756 1.000 57.34019 186 VAL A N 1
ATOM 1347 C CA . VAL A 1 186 ? 10.03237 -1.72901 12.41084 1.000 53.58614 186 VAL A CA 1
ATOM 1348 C C . VAL A 1 186 ? 10.67721 -0.67671 13.30107 1.000 68.29645 186 VAL A C 1
ATOM 1349 O O . VAL A 1 186 ? 10.20174 -0.41592 14.41469 1.000 60.39447 186 VAL A O 1
ATOM 1353 N N . ILE A 1 187 ? 11.75866 -0.07496 12.81632 1.000 55.54614 187 ILE A N 1
ATOM 1354 C CA . ILE A 1 187 ? 12.59776 0.82100 13.60256 1.000 66.90584 187 ILE A CA 1
ATOM 1355 C C . ILE A 1 187 ? 12.78410 2.10074 12.80677 1.000 72.07454 187 ILE A C 1
ATOM 1356 O O . ILE A 1 187 ? 13.17965 2.05165 11.63688 1.000 64.43188 187 ILE A O 1
ATOM 1361 N N . GLY A 1 188 ? 12.51088 3.23643 13.43336 1.000 57.35551 188 GLY A N 1
ATOM 1362 C CA . GLY A 1 188 ? 12.61947 4.52394 12.78027 1.000 57.38614 188 GLY A CA 1
ATOM 1363 C C . GLY A 1 188 ? 13.98878 5.16491 12.90375 1.000 57.45395 188 GLY A C 1
ATOM 1364 O O . GLY A 1 188 ? 14.99604 4.51396 13.19645 1.000 59.73231 188 GLY A O 1
ATOM 1365 N N . GLU A 1 189 ? 14.01003 6.47024 12.64158 1.000 58.13614 189 GLU A N 1
ATOM 1366 C CA . GLU A 1 189 ? 15.19099 7.32832 12.68814 1.000 64.58655 189 GLU A CA 1
ATOM 1367 C C . GLU A 1 189 ? 15.57453 7.74633 14.11268 1.000 53.58614 189 GLU A C 1
ATOM 1368 O O . GLU A 1 189 ? 14.71225 7.96911 14.96193 1.000 59.10203 189 GLU A O 1
ATOM 1374 N N . ARG A 1 190 ? 16.87860 7.93874 14.33852 1.000 50.09614 190 ARG A N 1
ATOM 1375 C CA . ARG A 1 190 ? 17.38251 8.64699 15.53281 1.000 68.65933 190 ARG A CA 1
ATOM 1376 C C . ARG A 1 190 ? 16.80215 8.10321 16.84111 1.000 46.41614 190 ARG A C 1
ATOM 1377 O O . ARG A 1 190 ? 16.37931 8.87238 17.70403 1.000 49.42494 190 ARG A O 1
ATOM 1385 N N . LYS A 1 191 ? 16.74975 6.77414 16.97462 1.000 50.02757 191 LYS A N 1
ATOM 1386 C CA . LYS A 1 191 ? 16.21112 6.12801 18.16820 1.000 54.20472 191 LYS A CA 1
ATOM 1387 C C . LYS A 1 191 ? 17.29932 5.90247 19.21807 1.000 43.92641 191 LYS A C 1
ATOM 1388 O O . LYS A 1 191 ? 18.47739 5.72471 18.89740 1.000 53.03533 191 LYS A O 1
ATOM 1394 N N . ASN A 1 192 ? 16.89331 5.88387 20.48374 1.000 36.77614 192 ASN A N 1
ATOM 1395 C CA . ASN A 1 192 ? 17.84816 5.70753 21.56838 1.000 39.77017 192 ASN A CA 1
ATOM 1396 C C . ASN A 1 192 ? 18.36432 4.25804 21.64614 1.000 36.33614 192 ASN A C 1
ATOM 1397 O O . ASN A 1 192 ? 17.71742 3.30719 21.20030 1.000 43.55783 192 ASN A O 1
ATOM 1402 N N . MET A 1 193 ? 19.54832 4.09137 22.23018 1.000 34.32902 193 MET A N 1
ATOM 1403 C CA . MET A 1 193 ? 20.11732 2.76782 22.42296 1.000 34.03614 193 MET A CA 1
ATOM 1404 C C . MET A 1 193 ? 20.61936 2.62877 23.84666 1.000 42.48961 193 MET A C 1
ATOM 1405 O O . MET A 1 193 ? 21.22886 3.55009 24.38686 1.000 38.24337 193 MET A O 1
ATOM 1410 N N . ASN A 1 194 ? 20.35980 1.47126 24.44655 1.000 35.76816 194 ASN A N 1
ATOM 1411 C CA . ASN A 1 194 ? 20.84334 1.14288 25.77567 1.000 36.45741 194 ASN A CA 1
ATOM 1412 C C . ASN A 1 194 ? 21.87834 0.03566 25.67251 1.000 40.68268 194 ASN A C 1
ATOM 1413 O O . ASN A 1 194 ? 21.70504 -0.91450 24.90638 1.000 44.57566 194 ASN A O 1
ATOM 1418 N N . LEU A 1 195 ? 22.91827 0.13971 26.50161 1.000 44.12887 195 LEU A N 1
ATOM 1419 C CA . LEU A 1 195 ? 23.99035 -0.84372 26.60004 1.000 47.24776 195 LEU A CA 1
ATOM 1420 C C . LEU A 1 195 ? 24.04016 -1.29401 28.05768 1.000 43.31988 195 LEU A C 1
ATOM 1421 O O . LEU A 1 195 ? 24.92752 -0.88768 28.81796 1.000 48.55597 195 LEU A O 1
ATOM 1426 N N . PRO A 1 196 ? 23.08500 -2.12080 28.48459 1.000 47.98853 196 PRO A N 1
ATOM 1427 C CA . PRO A 1 196 ? 23.03914 -2.51941 29.89702 1.000 48.13798 196 PRO A CA 1
ATOM 1428 C C . PRO A 1 196 ? 24.29425 -3.26576 30.33022 1.000 60.92932 196 PRO A C 1
ATOM 1429 O O . PRO A 1 196 ? 24.83273 -4.09638 29.59056 1.000 53.69834 196 PRO A O 1
ATOM 1433 N N . ASN A 1 197 ? 24.73664 -2.97160 31.56017 1.000 45.03614 197 ASN A N 1
ATOM 1434 C CA . ASN A 1 197 ? 25.87368 -3.64711 32.18762 1.000 47.38614 197 ASN A CA 1
ATOM 1435 C C . ASN A 1 197 ? 27.15988 -3.46570 31.38286 1.000 53.39306 197 ASN A C 1
ATOM 1436 O O . ASN A 1 197 ? 28.01045 -4.35281 31.32554 1.000 60.32659 197 ASN A O 1
ATOM 1441 N N . VAL A 1 198 ? 27.30057 -2.28399 30.78664 1.000 54.81709 198 VAL A N 1
ATOM 1442 C CA . VAL A 1 198 ? 28.48635 -1.85930 30.05004 1.000 49.55614 198 VAL A CA 1
ATOM 1443 C C . VAL A 1 198 ? 28.82577 -0.43682 30.46687 1.000 64.65063 198 VAL A C 1
ATOM 1444 O O . VAL A 1 198 ? 27.93974 0.42506 30.53729 1.000 53.60340 198 VAL A O 1
ATOM 1448 N N . LYS A 1 199 ? 30.10785 -0.19535 30.74555 1.000 63.87444 199 LYS A N 1
ATOM 1449 C CA . LYS A 1 199 ? 30.61194 1.12642 31.10345 1.000 60.08033 199 LYS A CA 1
ATOM 1450 C C . LYS A 1 199 ? 30.68887 1.94340 29.82517 1.000 50.67614 199 LYS A C 1
ATOM 1451 O O . LYS A 1 199 ? 31.48405 1.62733 28.94393 1.000 58.77658 199 LYS A O 1
ATOM 1457 N N . VAL A 1 200 ? 29.86363 2.97775 29.70920 1.000 48.81614 200 VAL A N 1
ATOM 1458 C CA . VAL A 1 200 ? 29.87714 3.85975 28.55081 1.000 48.36614 200 VAL A CA 1
ATOM 1459 C C . VAL A 1 200 ? 30.79982 5.03028 28.84636 1.000 55.05310 200 VAL A C 1
ATOM 1460 O O . VAL A 1 200 ? 30.70667 5.65591 29.90962 1.000 54.38591 200 VAL A O 1
ATOM 1464 N N . ASP A 1 201 ? 31.69583 5.33285 27.91156 1.000 58.55307 201 ASP A N 1
ATOM 1465 C CA . ASP A 1 201 ? 32.69396 6.37196 28.13943 1.000 58.63328 201 ASP A CA 1
ATOM 1466 C C . ASP A 1 201 ? 32.19132 7.68736 27.54518 1.000 52.43100 201 ASP A C 1
ATOM 1467 O O . ASP A 1 201 ? 32.61992 8.13945 26.48485 1.000 50.34580 201 ASP A O 1
ATOM 1472 N N . LEU A 1 202 ? 31.22292 8.28421 28.23876 1.000 48.10131 202 LEU A N 1
ATOM 1473 C CA . LEU A 1 202 ? 30.70306 9.59162 27.85748 1.000 40.17614 202 LEU A CA 1
ATOM 1474 C C . LEU A 1 202 ? 30.55930 10.44067 29.10835 1.000 40.67534 202 LEU A C 1
ATOM 1475 O O . LEU A 1 202 ? 30.29225 9.90533 30.19228 1.000 41.67591 202 LEU A O 1
ATOM 1480 N N . PRO A 1 203 ? 30.76260 11.75722 28.99875 1.000 43.83407 203 PRO A N 1
ATOM 1481 C CA . PRO A 1 203 ? 30.61466 12.62214 30.17773 1.000 36.19729 203 PRO A CA 1
ATOM 1482 C C . PRO A 1 203 ? 29.18409 12.64901 30.68108 1.000 34.69849 203 PRO A C 1
ATOM 1483 O O . PRO A 1 203 ? 28.22758 12.73048 29.90021 1.000 31.98161 203 PRO A O 1
ATOM 1487 N N . ILE A 1 204 ? 29.03786 12.69882 32.00510 1.000 37.19616 204 ILE A N 1
ATOM 1488 C CA . ILE A 1 204 ? 27.67844 12.76218 32.53821 1.000 28.67504 204 ILE A CA 1
ATOM 1489 C C . ILE A 1 204 ? 27.04248 14.10643 32.19190 1.000 31.70676 204 ILE A C 1
ATOM 1490 O O . ILE A 1 204 ? 25.87127 14.19002 31.79162 1.000 32.84874 204 ILE A O 1
ATOM 1495 N N . ILE A 1 205 ? 27.82717 15.17081 32.28636 1.000 35.63469 205 ILE A N 1
ATOM 1496 C CA . ILE A 1 205 ? 27.42474 16.52236 31.94782 1.000 33.53416 205 ILE A CA 1
ATOM 1497 C C . ILE A 1 205 ? 28.30980 16.88829 30.76783 1.000 33.91272 205 ILE A C 1
ATOM 1498 O O . ILE A 1 205 ? 29.51529 17.11615 30.94068 1.000 34.96731 205 ILE A O 1
ATOM 1503 N N . SER A 1 206 ? 27.74071 16.89804 29.58249 1.000 34.19979 206 SER A N 1
ATOM 1504 C CA . SER A 1 206 ? 28.51909 17.14519 28.38306 1.000 35.24654 206 SER A CA 1
ATOM 1505 C C . SER A 1 206 ? 28.64792 18.64863 28.13921 1.000 35.13927 206 SER A C 1
ATOM 1506 O O . SER A 1 206 ? 28.01433 19.47954 28.80248 1.000 29.58065 206 SER A O 1
ATOM 1509 N N . GLU A 1 207 ? 29.49855 19.00454 27.16639 1.000 35.88858 207 GLU A N 1
ATOM 1510 C CA . GLU A 1 207 ? 29.55444 20.39502 26.72639 1.000 29.84643 207 GLU A CA 1
ATOM 1511 C C . GLU A 1 207 ? 28.18710 20.90014 26.27208 1.000 32.10868 207 GLU A C 1
ATOM 1512 O O . GLU A 1 207 ? 27.79630 22.03644 26.57941 1.000 35.33400 207 GLU A O 1
ATOM 1518 N N . LYS A 1 208 ? 27.47184 20.10569 25.47529 1.000 33.06703 208 LYS A N 1
ATOM 1519 C CA . LYS A 1 208 ? 26.14087 20.53449 25.05771 1.000 31.51847 208 LYS A CA 1
ATOM 1520 C C . LYS A 1 208 ? 25.24412 20.76903 26.27310 1.000 30.06668 208 LYS A C 1
ATOM 1521 O O . LYS A 1 208 ? 24.58187 21.80534 26.37539 1.000 34.57007 208 LYS A O 1
ATOM 1527 N N . ASP A 1 209 ? 25.28998 19.86160 27.24673 1.000 30.35782 209 ASP A N 1
ATOM 1528 C CA . ASP A 1 209 ? 24.49593 20.04514 28.46807 1.000 32.32757 209 ASP A CA 1
ATOM 1529 C C . ASP A 1 209 ? 24.85475 21.35973 29.17042 1.000 32.24028 209 ASP A C 1
ATOM 1530 O O . ASP A 1 209 ? 23.97435 22.12351 29.59252 1.000 28.50496 209 ASP A O 1
ATOM 1535 N N . LYS A 1 210 ? 26.15943 21.64550 29.30954 1.000 30.32593 210 LYS A N 1
ATOM 1536 C CA . LYS A 1 210 ? 26.55875 22.85541 30.02341 1.000 30.48484 210 LYS A CA 1
ATOM 1537 C C . LYS A 1 210 ? 26.10045 24.09438 29.28427 1.000 34.02711 210 LYS A C 1
ATOM 1538 O O . LYS A 1 210 ? 25.70677 25.09651 29.89909 1.000 33.00285 210 LYS A O 1
ATOM 1544 N N . ASN A 1 211 ? 26.14773 24.05703 27.96007 1.000 34.36529 211 ASN A N 1
ATOM 1545 C CA . ASN A 1 211 ? 25.64541 25.20258 27.21530 1.000 36.51827 211 ASN A CA 1
ATOM 1546 C C . ASN A 1 211 ? 24.10881 25.28460 27.20335 1.000 34.47031 211 ASN A C 1
ATOM 1547 O O . ASN A 1 211 ? 23.57389 26.40010 27.22112 1.000 32.99980 211 ASN A O 1
ATOM 1552 N N . ASP A 1 212 ? 23.37408 24.16259 27.23351 1.000 32.67011 212 ASP A N 1
ATOM 1553 C CA . ASP A 1 212 ? 21.92398 24.28224 27.39399 1.000 28.30265 212 ASP A CA 1
ATOM 1554 C C . ASP A 1 212 ? 21.58666 24.89229 28.75483 1.000 26.17484 212 ASP A C 1
ATOM 1555 O O . ASP A 1 212 ? 20.75617 25.79508 28.85069 1.000 32.86491 212 ASP A O 1
ATOM 1560 N N . ILE A 1 213 ? 22.26966 24.46343 29.81652 1.000 30.42315 213 ILE A N 1
ATOM 1561 C CA . ILE A 1 213 ? 21.99249 25.03081 31.14111 1.000 28.66195 213 ILE A CA 1
ATOM 1562 C C . ILE A 1 213 ? 22.35676 26.51186 31.19485 1.000 29.50149 213 ILE A C 1
ATOM 1563 O O . ILE A 1 213 ? 21.55812 27.34802 31.63222 1.000 35.18598 213 ILE A O 1
ATOM 1568 N N . LEU A 1 214 ? 23.56564 26.86951 30.71523 1.000 32.27893 214 LEU A N 1
ATOM 1569 C CA . LEU A 1 214 ? 24.07837 28.23826 30.85780 1.000 27.68089 214 LEU A CA 1
ATOM 1570 C C . LEU A 1 214 ? 23.49228 29.20907 29.83219 1.000 33.42504 214 LEU A C 1
ATOM 1571 O O . LEU A 1 214 ? 23.23119 30.36636 30.15539 1.000 33.20072 214 LEU A O 1
ATOM 1576 N N . ASN A 1 215 ? 23.28111 28.78099 28.59618 1.000 31.82501 215 ASN A N 1
ATOM 1577 C CA . ASN A 1 215 ? 22.85025 29.71679 27.56448 1.000 24.09866 215 ASN A CA 1
ATOM 1578 C C . ASN A 1 215 ? 21.36764 29.62826 27.26384 1.000 36.08914 215 ASN A C 1
ATOM 1579 O O . ASN A 1 215 ? 20.84911 30.43120 26.47919 1.000 31.67473 215 ASN A O 1
ATOM 1584 N N . PHE A 1 216 ? 20.65066 28.69915 27.88730 1.000 30.31540 216 PHE A N 1
ATOM 1585 C CA . PHE A 1 216 ? 19.20722 28.67110 27.71884 1.000 26.45123 216 PHE A CA 1
ATOM 1586 C C . PHE A 1 216 ? 18.50358 28.73408 29.06544 1.000 25.80851 216 PHE A C 1
ATOM 1587 O O . PHE A 1 216 ? 17.73667 29.67771 29.31526 1.000 33.17026 216 PHE A O 1
ATOM 1595 N N . ALA A 1 217 ? 18.75867 27.77342 29.95373 1.000 33.19411 217 ALA A N 1
ATOM 1596 C CA . ALA A 1 217 ? 17.96490 27.71456 31.19200 1.000 27.87964 217 ALA A CA 1
ATOM 1597 C C . ALA A 1 217 ? 18.17194 28.96179 32.05003 1.000 32.87561 217 ALA A C 1
ATOM 1598 O O . ALA A 1 217 ? 17.20176 29.51882 32.57183 1.000 36.75353 217 ALA A O 1
ATOM 1600 N N . ILE A 1 218 ? 19.40405 29.46805 32.15045 1.000 29.22401 218 ILE A N 1
ATOM 1601 C CA . ILE A 1 218 ? 19.61610 30.65724 32.98741 1.000 29.25941 218 ILE A CA 1
ATOM 1602 C C . ILE A 1 218 ? 18.97094 31.88600 32.34384 1.000 37.00544 218 ILE A C 1
ATOM 1603 O O . ILE A 1 218 ? 18.07077 32.49027 32.94986 1.000 31.23117 218 ILE A O 1
ATOM 1608 N N . PRO A 1 219 ? 19.33983 32.28062 31.11707 1.000 34.81445 219 PRO A N 1
ATOM 1609 C CA . PRO A 1 219 ? 18.68171 33.46110 30.50942 1.000 35.73753 219 PRO A CA 1
ATOM 1610 C C . PRO A 1 219 ? 17.18850 33.34081 30.31354 1.000 35.33132 219 PRO A C 1
ATOM 1611 O O . PRO A 1 219 ? 16.48249 34.34648 30.40823 1.000 39.72244 219 PRO A O 1
ATOM 1615 N N . MET A 1 220 ? 16.67654 32.15619 30.00096 1.000 33.48174 220 MET A N 1
ATOM 1616 C CA . MET A 1 220 ? 15.24173 32.04926 29.74826 1.000 34.38833 220 MET A CA 1
ATOM 1617 C C . MET A 1 220 ? 14.44439 32.00434 31.04945 1.000 38.83908 220 MET A C 1
ATOM 1618 O O . MET A 1 220 ? 13.21885 32.16711 31.01047 1.000 39.97048 220 MET A O 1
ATOM 1623 N N . GLY A 1 221 ? 15.09992 31.81575 32.19427 1.000 38.75210 221 GLY A N 1
ATOM 1624 C CA . GLY A 1 221 ? 14.36063 31.71169 33.45144 1.000 33.43726 221 GLY A CA 1
ATOM 1625 C C . GLY A 1 221 ? 13.74169 30.35628 33.79755 1.000 42.73449 221 GLY A C 1
ATOM 1626 O O . GLY A 1 221 ? 12.69870 30.31373 34.46618 1.000 35.59452 221 GLY A O 1
ATOM 1627 N N . CYS A 1 222 ? 14.34711 29.24627 33.36478 1.000 38.29604 222 CYS A N 1
ATOM 1628 C CA . CYS A 1 222 ? 13.86551 27.92553 33.75745 1.000 34.26989 222 CYS A CA 1
ATOM 1629 C C . CYS A 1 222 ? 13.99466 27.77484 35.25275 1.000 32.21664 222 CYS A C 1
ATOM 1630 O O . CYS A 1 222 ? 14.84252 28.41466 35.87803 1.000 30.29066 222 CYS A O 1
ATOM 1633 N N . ASN A 1 223 ? 13.10457 26.96145 35.82340 1.000 30.52077 223 ASN A N 1
ATOM 1634 C CA . ASN A 1 223 ? 13.11377 26.75600 37.26538 1.000 28.23600 223 ASN A CA 1
ATOM 1635 C C . ASN A 1 223 ? 13.77400 25.46631 37.71871 1.000 28.72930 223 ASN A C 1
ATOM 1636 O O . ASN A 1 223 ? 14.19596 25.38839 38.88574 1.000 28.29541 223 ASN A O 1
ATOM 1641 N N . PHE A 1 224 ? 13.82135 24.44312 36.86185 1.000 26.43432 224 PHE A N 1
ATOM 1642 C CA . PHE A 1 224 ? 14.40339 23.15467 37.19394 1.000 24.75653 224 PHE A CA 1
ATOM 1643 C C . PHE A 1 224 ? 15.32324 22.67518 36.08653 1.000 30.90014 224 PHE A C 1
ATOM 1644 O O . PHE A 1 224 ? 15.00418 22.83669 34.89969 1.000 30.91595 224 PHE A O 1
ATOM 1652 N N . ILE A 1 225 ? 16.43360 22.05496 36.47250 1.000 25.79781 225 ILE A N 1
ATOM 1653 C CA . ILE A 1 225 ? 17.24792 21.27210 35.54804 1.000 29.71031 225 ILE A CA 1
ATOM 1654 C C . ILE A 1 225 ? 17.03252 19.81033 35.91391 1.000 27.55993 225 ILE A C 1
ATOM 1655 O O . ILE A 1 225 ? 17.34712 19.40276 37.03910 1.000 25.28680 225 ILE A O 1
ATOM 1660 N N . ALA A 1 226 ? 16.48046 19.03193 35.00792 1.000 21.51153 226 ALA A N 1
ATOM 1661 C CA . ALA A 1 226 ? 16.35143 17.58728 35.18028 1.000 24.95035 226 ALA A CA 1
ATOM 1662 C C . ALA A 1 226 ? 17.54346 16.98481 34.46405 1.000 29.80770 226 ALA A C 1
ATOM 1663 O O . ALA A 1 226 ? 17.57818 16.97378 33.23818 1.000 24.93476 226 ALA A O 1
ATOM 1665 N N . ALA A 1 227 ? 18.52215 16.50461 35.22729 1.000 26.17320 227 ALA A N 1
ATOM 1666 C CA . ALA A 1 227 ? 19.82225 16.11929 34.67807 1.000 27.00659 227 ALA A CA 1
ATOM 1667 C C . ALA A 1 227 ? 19.83628 14.62505 34.39224 1.000 24.49960 227 ALA A C 1
ATOM 1668 O O . ALA A 1 227 ? 19.62445 13.80717 35.28771 1.000 27.07409 227 ALA A O 1
ATOM 1670 N N . SER A 1 228 ? 20.08582 14.25649 33.13853 1.000 24.63732 228 SER A N 1
ATOM 1671 C CA . SER A 1 228 ? 19.99292 12.85250 32.75283 1.000 30.06522 228 SER A CA 1
ATOM 1672 C C . SER A 1 228 ? 21.16716 12.01370 33.24133 1.000 31.33110 228 SER A C 1
ATOM 1673 O O . SER A 1 228 ? 22.31484 12.47070 33.26561 1.000 30.25781 228 SER A O 1
ATOM 1676 N N . PHE A 1 229 ? 20.87362 10.74175 33.55122 1.000 27.97253 229 PHE A N 1
ATOM 1677 C CA . PHE A 1 229 ? 21.87528 9.72066 33.86931 1.000 24.17920 229 PHE A CA 1
ATOM 1678 C C . PHE A 1 229 ? 22.81386 10.12476 35.00519 1.000 36.52029 229 PHE A C 1
ATOM 1679 O O . PHE A 1 229 ? 23.99134 9.74719 34.99726 1.000 35.84197 229 PHE A O 1
ATOM 1687 N N . ILE A 1 230 ? 22.30501 10.85417 36.00855 1.000 25.74336 230 ILE A N 1
ATOM 1688 C CA . ILE A 1 230 ? 23.17050 11.24777 37.12282 1.000 27.54569 230 ILE A CA 1
ATOM 1689 C C . ILE A 1 230 ? 23.67239 9.99765 37.86329 1.000 41.45598 230 ILE A C 1
ATOM 1690 O O . ILE A 1 230 ? 22.90666 9.05736 38.13099 1.000 36.26238 230 ILE A O 1
ATOM 1695 N N . GLN A 1 231 ? 24.96153 9.99797 38.25583 1.000 32.01088 231 GLN A N 1
ATOM 1696 C CA . GLN A 1 231 ? 25.57674 8.81694 38.84859 1.000 24.95237 231 GLN A CA 1
ATOM 1697 C C . GLN A 1 231 ? 26.16414 9.05315 40.22974 1.000 32.63972 231 GLN A C 1
ATOM 1698 O O . GLN A 1 231 ? 26.46087 8.07569 40.93404 1.000 32.02956 231 GLN A O 1
ATOM 1704 N N . SER A 1 232 ? 26.32205 10.29983 40.65868 1.000 28.65521 232 SER A N 1
ATOM 1705 C CA . SER A 1 232 ? 26.98108 10.50496 41.92728 1.000 31.30450 232 SER A CA 1
ATOM 1706 C C . SER A 1 232 ? 26.58586 11.84808 42.47382 1.000 28.50362 232 SER A C 1
ATOM 1707 O O . SER A 1 232 ? 26.11321 12.73006 41.74767 1.000 34.33485 232 SER A O 1
ATOM 1710 N N . ALA A 1 233 ? 26.83391 12.00924 43.77133 1.000 31.47519 233 ALA A N 1
ATOM 1711 C CA . ALA A 1 233 ? 26.63380 13.31070 44.37448 1.000 30.19352 233 ALA A CA 1
ATOM 1712 C C . ALA A 1 233 ? 27.54255 14.36072 43.72791 1.000 31.16526 233 ALA A C 1
ATOM 1713 O O . ALA A 1 233 ? 27.19148 15.54167 43.69501 1.000 30.29211 233 ALA A O 1
ATOM 1715 N N . ASP A 1 234 ? 28.71143 13.94892 43.23071 1.000 35.38810 234 ASP A N 1
ATOM 1716 C CA . ASP A 1 234 ? 29.62466 14.89119 42.58669 1.000 43.66496 234 ASP A CA 1
ATOM 1717 C C . ASP A 1 234 ? 29.03123 15.48260 41.30123 1.000 32.67037 234 ASP A C 1
ATOM 1718 O O . ASP A 1 234 ? 29.28402 16.66033 40.98668 1.000 33.22061 234 ASP A O 1
ATOM 1723 N N . ASP A 1 235 ? 28.23173 14.70124 40.55928 1.000 31.78904 235 ASP A N 1
ATOM 1724 C CA . ASP A 1 235 ? 27.58817 15.25456 39.36368 1.000 25.36000 235 ASP A CA 1
ATOM 1725 C C . ASP A 1 235 ? 26.64063 16.38172 39.73259 1.000 32.26930 235 ASP A C 1
ATOM 1726 O O . ASP A 1 235 ? 26.58612 17.41591 39.05082 1.000 31.73848 235 ASP A O 1
ATOM 1731 N N . VAL A 1 236 ? 25.88910 16.21009 40.82834 1.000 24.41024 236 VAL A N 1
ATOM 1732 C CA . VAL A 1 236 ? 25.00856 17.27004 41.28161 1.000 28.28269 236 VAL A CA 1
ATOM 1733 C C . VAL A 1 236 ? 25.79925 18.48451 41.71319 1.000 22.27559 236 VAL A C 1
ATOM 1734 O O . VAL A 1 236 ? 25.42200 19.62375 41.40220 1.000 29.88456 236 VAL A O 1
ATOM 1738 N N . ARG A 1 237 ? 26.88818 18.27705 42.46547 1.000 28.50820 237 ARG A N 1
ATOM 1739 C CA . ARG A 1 237 ? 27.66287 19.42196 42.91736 1.000 27.72266 237 ARG A CA 1
ATOM 1740 C C . ARG A 1 237 ? 28.23537 20.19414 41.72575 1.000 26.24170 237 ARG A C 1
ATOM 1741 O O . ARG A 1 237 ? 28.34526 21.42378 41.77666 1.000 28.38353 237 ARG A O 1
ATOM 1749 N N . LEU A 1 238 ? 28.58438 19.48203 40.65845 1.000 29.52035 238 LEU A N 1
ATOM 1750 C CA . LEU A 1 238 ? 29.12030 20.15431 39.46659 1.000 28.65134 238 LEU A CA 1
ATOM 1751 C C . LEU A 1 238 ? 28.03730 21.00592 38.80615 1.000 32.52570 238 LEU A C 1
ATOM 1752 O O . LEU A 1 238 ? 28.30028 22.14321 38.37711 1.000 31.30381 238 LEU A O 1
ATOM 1757 N N . ILE A 1 239 ? 26.80585 20.48073 38.72768 1.000 29.10698 239 ILE A N 1
ATOM 1758 C CA . ILE A 1 239 ? 25.70887 21.26321 38.15935 1.000 23.74148 239 ILE A CA 1
ATOM 1759 C C . ILE A 1 239 ? 25.45219 22.50831 38.99855 1.000 29.17770 239 ILE A C 1
ATOM 1760 O O . ILE A 1 239 ? 25.34949 23.60909 38.46802 1.000 29.33190 239 ILE A O 1
ATOM 1765 N N . ARG A 1 240 ? 25.37899 22.36858 40.33253 1.000 27.55221 240 ARG A N 1
ATOM 1766 C CA . ARG A 1 240 ? 25.23182 23.55031 41.17629 1.000 29.52084 240 ARG A CA 1
ATOM 1767 C C . ARG A 1 240 ? 26.35898 24.56255 40.96102 1.000 27.62161 240 ARG A C 1
ATOM 1768 O O . ARG A 1 240 ? 26.12240 25.77633 40.99567 1.000 31.08497 240 ARG A O 1
ATOM 1776 N N . ASN A 1 241 ? 27.56549 24.09116 40.70637 1.000 24.77373 241 ASN A N 1
ATOM 1777 C CA . ASN A 1 241 ? 28.68549 25.01488 40.54245 1.000 30.89669 241 ASN A CA 1
ATOM 1778 C C . ASN A 1 241 ? 28.61769 25.73580 39.18986 1.000 30.62510 241 ASN A C 1
ATOM 1779 O O . ASN A 1 241 ? 28.94844 26.92925 39.09618 1.000 29.59889 241 ASN A O 1
ATOM 1784 N N . LEU A 1 242 ? 28.20090 25.01848 38.13883 1.000 31.94197 242 LEU A N 1
ATOM 1785 C CA . LEU A 1 242 ? 27.98170 25.63814 36.83193 1.000 31.44166 242 LEU A CA 1
ATOM 1786 C C . LEU A 1 242 ? 26.87061 26.67964 36.86636 1.000 42.07581 242 LEU A C 1
ATOM 1787 O O . LEU A 1 242 ? 26.95521 27.71628 36.19183 1.000 35.47673 242 LEU A O 1
ATOM 1792 N N . LEU A 1 243 ? 25.79113 26.40337 37.60977 1.000 26.66589 243 LEU A N 1
ATOM 1793 C CA . LEU A 1 243 ? 24.71553 27.36420 37.73025 1.000 32.35058 243 LEU A CA 1
ATOM 1794 C C . LEU A 1 243 ? 25.23028 28.62771 38.37052 1.000 29.51440 243 LEU A C 1
ATOM 1795 O O . LEU A 1 243 ? 24.83038 29.72936 37.99531 1.000 30.53092 243 LEU A O 1
ATOM 1800 N N . GLY A 1 244 ? 26.07294 28.47281 39.38680 1.000 34.88955 244 GLY A N 1
ATOM 1801 C CA . GLY A 1 244 ? 26.73001 29.57977 40.01415 1.000 35.80056 244 GLY A CA 1
ATOM 1802 C C . GLY A 1 244 ? 25.75315 30.51777 40.67425 1.000 52.76419 244 GLY A C 1
ATOM 1803 O O . GLY A 1 244 ? 24.55811 30.21814 40.84396 1.000 38.92880 244 GLY A O 1
ATOM 1804 N N . PRO A 1 245 ? 26.25653 31.68254 41.07540 1.000 39.08685 245 PRO A N 1
ATOM 1805 C CA . PRO A 1 245 ? 25.37115 32.66040 41.70968 1.000 40.35467 245 PRO A CA 1
ATOM 1806 C C . PRO A 1 245 ? 24.21605 33.07511 40.83124 1.000 37.07614 245 PRO A C 1
ATOM 1807 O O . PRO A 1 245 ? 23.11925 33.26246 41.35722 1.000 44.77395 245 PRO A O 1
ATOM 1811 N N . ARG A 1 246 ? 24.40031 33.20788 39.51037 1.000 35.59768 246 ARG A N 1
ATOM 1812 C CA . ARG A 1 246 ? 23.26073 33.63455 38.69831 1.000 36.37614 246 ARG A CA 1
ATOM 1813 C C . ARG A 1 246 ? 22.16982 32.57304 38.64824 1.000 37.71680 246 ARG A C 1
ATOM 1814 O O . ARG A 1 246 ? 20.99081 32.92040 38.53748 1.000 44.74549 246 ARG A O 1
ATOM 1822 N N . GLY A 1 247 ? 22.53693 31.29517 38.72654 1.000 34.77784 247 GLY A N 1
ATOM 1823 C CA . GLY A 1 247 ? 21.56969 30.20659 38.72125 1.000 38.27169 247 GLY A CA 1
ATOM 1824 C C . GLY A 1 247 ? 21.21792 29.63097 40.08412 1.000 36.04889 247 GLY A C 1
ATOM 1825 O O . GLY A 1 247 ? 20.71841 28.49781 40.16011 1.000 35.33392 247 GLY A O 1
ATOM 1826 N N . ARG A 1 248 ? 21.45195 30.38801 41.16664 1.000 35.15243 248 ARG A N 1
ATOM 1827 C CA . ARG A 1 248 ? 21.30295 29.83008 42.52108 1.000 36.34614 248 ARG A CA 1
ATOM 1828 C C . ARG A 1 248 ? 19.86814 29.43635 42.85148 1.000 47.07243 248 ARG A C 1
ATOM 1829 O O . ARG A 1 248 ? 19.66035 28.66885 43.79922 1.000 36.90875 248 ARG A O 1
ATOM 1837 N N . HIS A 1 249 ? 18.88300 29.98125 42.13253 1.000 40.75893 249 HIS A N 1
ATOM 1838 C CA . HIS A 1 249 ? 17.47306 29.74577 42.41102 1.000 36.04614 249 HIS A CA 1
ATOM 1839 C C . HIS A 1 249 ? 16.86222 28.67950 41.52456 1.000 34.33853 249 HIS A C 1
ATOM 1840 O O . HIS A 1 249 ? 15.64582 28.44570 41.61379 1.000 33.30315 249 HIS A O 1
ATOM 1847 N N . ILE A 1 250 ? 17.66645 28.10261 40.63288 1.000 32.54099 250 ILE A N 1
ATOM 1848 C CA . ILE A 1 250 ? 17.28216 27.00009 39.76056 1.000 28.57490 250 ILE A CA 1
ATOM 1849 C C . ILE A 1 250 ? 17.50435 25.70389 40.52828 1.000 29.41620 250 ILE A C 1
ATOM 1850 O O . ILE A 1 250 ? 18.58713 25.48766 41.09108 1.000 30.80693 250 ILE A O 1
ATOM 1855 N N . LYS A 1 251 ? 16.45206 24.90199 40.63126 1.000 25.07039 251 LYS A N 1
ATOM 1856 C CA . LYS A 1 251 ? 16.45737 23.62261 41.33781 1.000 27.45396 251 LYS A CA 1
ATOM 1857 C C . LYS A 1 251 ? 17.05511 22.49187 40.50412 1.000 27.62803 251 LYS A C 1
ATOM 1858 O O . LYS A 1 251 ? 16.79621 22.36582 39.29797 1.000 30.43492 251 LYS A O 1
ATOM 1864 N N . ILE A 1 252 ? 17.87971 21.66357 41.13558 1.000 22.45282 252 ILE A N 1
ATOM 1865 C CA . ILE A 1 252 ? 18.50259 20.55305 40.41234 1.000 24.81718 252 ILE A CA 1
ATOM 1866 C C . ILE A 1 252 ? 17.74763 19.27067 40.70677 1.000 30.72185 252 ILE A C 1
ATOM 1867 O O . ILE A 1 252 ? 17.66296 18.85003 41.87301 1.000 27.09240 252 ILE A O 1
ATOM 1872 N N . ILE A 1 253 ? 17.21103 18.65345 39.65045 1.000 24.14905 253 ILE A N 1
ATOM 1873 C CA . ILE A 1 253 ? 16.44701 17.39990 39.77201 1.000 23.54791 253 ILE A CA 1
ATOM 1874 C C . ILE A 1 253 ? 17.18725 16.25722 39.06585 1.000 24.91224 253 ILE A C 1
ATOM 1875 O O . ILE A 1 253 ? 16.96998 16.01078 37.87822 1.000 23.28936 253 ILE A O 1
ATOM 1880 N N . PRO A 1 254 ? 18.04392 15.48900 39.73904 1.000 23.87546 254 PRO A N 1
ATOM 1881 C CA . PRO A 1 254 ? 18.68213 14.35964 39.05442 1.000 24.74877 254 PRO A CA 1
ATOM 1882 C C . PRO A 1 254 ? 17.65879 13.34233 38.57798 1.000 28.03617 254 PRO A C 1
ATOM 1883 O O . PRO A 1 254 ? 16.69774 13.02673 39.28448 1.000 23.96900 254 PRO A O 1
ATOM 1887 N N . LYS A 1 255 ? 17.90079 12.80362 37.39132 1.000 27.65251 255 LYS A N 1
ATOM 1888 C CA . LYS A 1 255 ? 17.13267 11.69255 36.83623 1.000 31.61048 255 LYS A CA 1
ATOM 1889 C C . LYS A 1 255 ? 17.85636 10.39066 37.16809 1.000 28.97362 255 LYS A C 1
ATOM 1890 O O . LYS A 1 255 ? 19.04313 10.24309 36.85425 1.000 30.59501 255 LYS A O 1
ATOM 1896 N N . ILE A 1 256 ? 17.16208 9.48322 37.86103 1.000 26.92694 256 ILE A N 1
ATOM 1897 C CA . ILE A 1 256 ? 17.70542 8.19116 38.24569 1.000 28.09138 256 ILE A CA 1
ATOM 1898 C C . ILE A 1 256 ? 17.28781 7.17550 37.19065 1.000 32.64506 256 ILE A C 1
ATOM 1899 O O . ILE A 1 256 ? 16.10861 6.85780 37.05207 1.000 33.40007 256 ILE A O 1
ATOM 1904 N N . GLU A 1 257 ? 18.26436 6.72889 36.37268 1.000 30.39748 257 GLU A N 1
ATOM 1905 C CA . GLU A 1 257 ? 17.96540 5.85537 35.24213 1.000 28.79791 257 GLU A CA 1
ATOM 1906 C C . GLU A 1 257 ? 19.13885 4.92805 34.92147 1.000 30.74713 257 GLU A C 1
ATOM 1907 O O . GLU A 1 257 ? 19.28973 4.50390 33.77255 1.000 29.27443 257 GLU A O 1
ATOM 1913 N N . ASN A 1 258 ? 19.98264 4.61390 35.89679 1.000 30.51940 258 ASN A N 1
ATOM 1914 C CA . ASN A 1 258 ? 20.97472 3.57812 35.65054 1.000 34.03925 258 ASN A CA 1
ATOM 1915 C C . ASN A 1 258 ? 21.41691 3.00898 36.98782 1.000 38.96314 258 ASN A C 1
ATOM 1916 O O . ASN A 1 258 ? 21.04602 3.50737 38.05415 1.000 30.60640 258 ASN A O 1
ATOM 1921 N N . ILE A 1 259 ? 22.23847 1.95917 36.90795 1.000 33.87624 259 ILE A N 1
ATOM 1922 C CA . ILE A 1 259 ? 22.63286 1.24265 38.11896 1.000 37.62604 259 ILE A CA 1
ATOM 1923 C C . ILE A 1 259 ? 23.39865 2.15540 39.06252 1.000 30.49239 259 ILE A C 1
ATOM 1924 O O . ILE A 1 259 ? 23.23901 2.08108 40.29102 1.000 29.29061 259 ILE A O 1
ATOM 1929 N N . GLU A 1 260 ? 24.26651 3.01269 38.52283 1.000 32.48261 260 GLU A N 1
ATOM 1930 C CA . GLU A 1 260 ? 25.06569 3.84432 39.42076 1.000 31.65416 260 GLU A CA 1
ATOM 1931 C C . GLU A 1 260 ? 24.17407 4.79420 40.19180 1.000 26.49585 260 GLU A C 1
ATOM 1932 O O . GLU A 1 260 ? 24.36159 5.00664 41.39646 1.000 34.82547 260 GLU A O 1
ATOM 1938 N N . GLY A 1 261 ? 23.15389 5.33849 39.52309 1.000 32.22384 261 GLY A N 1
ATOM 1939 C CA . GLY A 1 261 ? 22.23903 6.22977 40.21373 1.000 30.04220 261 GLY A CA 1
ATOM 1940 C C . GLY A 1 261 ? 21.45949 5.52100 41.30285 1.000 28.71494 261 GLY A C 1
ATOM 1941 O O . GLY A 1 261 ? 21.10182 6.13829 42.30275 1.000 26.86861 261 GLY A O 1
ATOM 1942 N N . ILE A 1 262 ? 21.18077 4.22421 41.12188 1.000 29.59236 262 ILE A N 1
ATOM 1943 C CA . ILE A 1 262 ? 20.52325 3.44956 42.18887 1.000 27.50902 262 ILE A CA 1
ATOM 1944 C C . ILE A 1 262 ? 21.47774 3.22142 43.36881 1.000 27.16109 262 ILE A C 1
ATOM 1945 O O . ILE A 1 262 ? 21.15571 3.49924 44.53803 1.000 29.21906 262 ILE A O 1
ATOM 1950 N N . ILE A 1 263 ? 22.69655 2.77117 43.07116 1.000 30.59369 263 ILE A N 1
ATOM 1951 C CA . ILE A 1 263 ? 23.67303 2.47631 44.13295 1.000 31.57629 263 ILE A CA 1
ATOM 1952 C C . ILE A 1 263 ? 23.95902 3.70773 44.97960 1.000 30.00684 263 ILE A C 1
ATOM 1953 O O . ILE A 1 263 ? 24.05590 3.63016 46.20928 1.000 37.60315 263 ILE A O 1
ATOM 1958 N N . HIS A 1 264 ? 24.06603 4.87233 44.35167 1.000 32.02937 264 HIS A N 1
ATOM 1959 C CA . HIS A 1 264 ? 24.45782 6.09202 45.03802 1.000 30.02562 264 HIS A CA 1
ATOM 1960 C C . HIS A 1 264 ? 23.26943 6.98606 45.32720 1.000 32.55831 264 HIS A C 1
ATOM 1961 O O . HIS A 1 264 ? 23.43970 8.18444 45.59432 1.000 31.11330 264 HIS A O 1
ATOM 1968 N N . PHE A 1 265 ? 22.06458 6.41086 45.32159 1.000 32.21724 265 PHE A N 1
ATOM 1969 C CA . PHE A 1 265 ? 20.86347 7.22800 45.43272 1.000 29.61025 265 PHE A CA 1
ATOM 1970 C C . PHE A 1 265 ? 20.83888 8.05209 46.70425 1.000 25.78123 265 PHE A C 1
ATOM 1971 O O . PHE A 1 265 ? 20.46391 9.22541 46.67705 1.000 27.22594 265 PHE A O 1
ATOM 1979 N N . ASP A 1 266 ? 21.26415 7.48500 47.84495 1.000 30.88898 266 ASP A N 1
ATOM 1980 C CA . ASP A 1 266 ? 21.14376 8.25587 49.08339 1.000 27.72427 266 ASP A CA 1
ATOM 1981 C C . ASP A 1 266 ? 21.96862 9.54262 49.04782 1.000 28.08948 266 ASP A C 1
ATOM 1982 O O . ASP A 1 266 ? 21.50552 10.59349 49.51652 1.000 32.37447 266 ASP A O 1
ATOM 1987 N N . LYS A 1 267 ? 23.21253 9.45855 48.54881 1.000 28.79916 267 LYS A N 1
ATOM 1988 C CA . LYS A 1 267 ? 24.08618 10.62812 48.42136 1.000 29.64085 267 LYS A CA 1
ATOM 1989 C C . LYS A 1 267 ? 23.63044 11.57092 47.31946 1.000 27.81854 267 LYS A C 1
ATOM 1990 O O . LYS A 1 267 ? 23.70078 12.79674 47.48127 1.000 30.40084 267 LYS A O 1
ATOM 1996 N N . ILE A 1 268 ? 23.13243 11.02695 46.21710 1.000 25.95426 268 ILE A N 1
ATOM 1997 C CA . ILE A 1 268 ? 22.54638 11.88188 45.18297 1.000 26.73641 268 ILE A CA 1
ATOM 1998 C C . ILE A 1 268 ? 21.38049 12.66450 45.75788 1.000 29.23619 268 ILE A C 1
ATOM 1999 O O . ILE A 1 268 ? 21.25695 13.88721 45.57627 1.000 30.73743 268 ILE A O 1
ATOM 2004 N N . LEU A 1 269 ? 20.52807 11.97903 46.51812 1.000 28.49486 269 LEU A N 1
ATOM 2005 C CA . LEU A 1 269 ? 19.35518 12.63877 47.05613 1.000 24.33591 269 LEU A CA 1
ATOM 2006 C C . LEU A 1 269 ? 19.73948 13.76357 48.00009 1.000 25.95137 269 LEU A C 1
ATOM 2007 O O . LEU A 1 269 ? 19.08979 14.81878 48.02451 1.000 27.73736 269 LEU A O 1
ATOM 2012 N N . ALA A 1 270 ? 20.77875 13.55182 48.81187 1.000 28.25266 270 ALA A N 1
ATOM 2013 C CA . ALA A 1 270 ? 21.13626 14.55495 49.81097 1.000 31.97279 270 ALA A CA 1
ATOM 2014 C C . ALA A 1 270 ? 21.57664 15.84777 49.15734 1.000 29.35011 270 ALA A C 1
ATOM 2015 O O . ALA A 1 270 ? 21.40854 16.93649 49.72076 1.000 35.06629 270 ALA A O 1
ATOM 2017 N N . GLU A 1 271 ? 22.20504 15.74233 48.00181 1.000 30.96911 271 GLU A N 1
ATOM 2018 C CA . GLU A 1 271 ? 22.66720 16.91142 47.28357 1.000 31.73164 271 GLU A CA 1
ATOM 2019 C C . GLU A 1 271 ? 21.57062 17.52120 46.42148 1.000 36.98045 271 GLU A C 1
ATOM 2020 O O . GLU A 1 271 ? 21.67211 18.68978 46.05506 1.000 37.90976 271 GLU A O 1
ATOM 2026 N N . SER A 1 272 ? 20.50133 16.78070 46.15375 1.000 29.07817 272 SER A N 1
ATOM 2027 C CA . SER A 1 272 ? 19.51504 17.16952 45.15581 1.000 27.17987 272 SER A CA 1
ATOM 2028 C C . SER A 1 272 ? 18.43540 18.08056 45.73374 1.000 29.72533 272 SER A C 1
ATOM 2029 O O . SER A 1 272 ? 18.20089 18.12153 46.95084 1.000 29.19560 272 SER A O 1
ATOM 2032 N N . ASP A 1 273 ? 17.71523 18.78275 44.83271 1.000 23.71678 273 ASP A N 1
ATOM 2033 C CA . ASP A 1 273 ? 16.48812 19.47289 45.21773 1.000 24.79054 273 ASP A CA 1
ATOM 2034 C C . ASP A 1 273 ? 15.23704 18.62053 45.00583 1.000 32.54001 273 ASP A C 1
ATOM 2035 O O . ASP A 1 273 ? 14.12852 19.10736 45.24115 1.000 33.62810 273 ASP A O 1
ATOM 2040 N N . GLY A 1 274 ? 15.39669 17.39907 44.54042 1.000 27.50360 274 GLY A N 1
ATOM 2041 C CA . GLY A 1 274 ? 14.29654 16.52862 44.16963 1.000 25.09465 274 GLY A CA 1
ATOM 2042 C C . GLY A 1 274 ? 14.82111 15.55063 43.15946 1.000 25.09420 274 GLY A C 1
ATOM 2043 O O . GLY A 1 274 ? 15.96899 15.64560 42.71315 1.000 25.53352 274 GLY A O 1
ATOM 2044 N N . ILE A 1 275 ? 13.96590 14.61445 42.78302 1.000 24.19339 275 ILE A N 1
ATOM 2045 C CA . ILE A 1 275 ? 14.36168 13.45477 41.98689 1.000 20.98866 275 ILE A CA 1
ATOM 2046 C C . ILE A 1 275 ? 13.34206 13.25138 40.86629 1.000 21.95427 275 ILE A C 1
ATOM 2047 O O . ILE A 1 275 ? 12.13959 13.43248 41.08531 1.000 22.80372 275 ILE A O 1
ATOM 2052 N N . MET A 1 276 ? 13.79894 12.79284 39.69250 1.000 20.51769 276 MET A N 1
ATOM 2053 C CA . MET A 1 276 ? 12.87600 12.25019 38.68129 1.000 21.02914 276 MET A CA 1
ATOM 2054 C C . MET A 1 276 ? 13.13068 10.74291 38.52883 1.000 24.29606 276 MET A C 1
ATOM 2055 O O . MET A 1 276 ? 14.27260 10.32802 38.31987 1.000 28.08493 276 MET A O 1
ATOM 2060 N N . ILE A 1 277 ? 12.09096 9.91085 38.67049 1.000 25.53952 277 ILE A N 1
ATOM 2061 C CA . ILE A 1 277 ? 12.22065 8.45597 38.45460 1.000 24.57122 277 ILE A CA 1
ATOM 2062 C C . ILE A 1 277 ? 12.13713 8.23819 36.94773 1.000 26.68153 277 ILE A C 1
ATOM 2063 O O . ILE A 1 277 ? 11.05524 8.27164 36.38756 1.000 27.09859 277 ILE A O 1
ATOM 2068 N N . ALA A 1 278 ? 13.28183 8.05063 36.27169 1.000 26.97594 278 ALA A N 1
ATOM 2069 C CA . ALA A 1 278 ? 13.28197 7.99786 34.81138 1.000 28.98065 278 ALA A CA 1
ATOM 2070 C C . ALA A 1 278 ? 13.08933 6.53883 34.35822 1.000 28.74048 278 ALA A C 1
ATOM 2071 O O . ALA A 1 278 ? 14.03996 5.82565 34.00074 1.000 29.35364 278 ALA A O 1
ATOM 2073 N N . ARG A 1 279 ? 11.81175 6.08454 34.37520 1.000 21.55706 279 ARG A N 1
ATOM 2074 C CA . ARG A 1 279 ? 11.51171 4.63956 34.30908 1.000 25.27576 279 ARG A CA 1
ATOM 2075 C C . ARG A 1 279 ? 11.86672 3.99702 32.95358 1.000 29.63075 279 ARG A C 1
ATOM 2076 O O . ARG A 1 279 ? 12.06062 2.77617 32.88801 1.000 27.04558 279 ARG A O 1
ATOM 2084 N N . GLY A 1 280 ? 11.89862 4.77586 31.87875 1.000 26.35849 280 GLY A N 1
ATOM 2085 C CA . GLY A 1 280 ? 12.16046 4.22696 30.55745 1.000 26.73899 280 GLY A CA 1
ATOM 2086 C C . GLY A 1 280 ? 13.56931 3.66315 30.52126 1.000 35.01495 280 GLY A C 1
ATOM 2087 O O . GLY A 1 280 ? 13.77158 2.45221 30.37106 1.000 36.64477 280 GLY A O 1
ATOM 2088 N N . ASP A 1 281 ? 14.55590 4.53520 30.71748 1.000 31.75007 281 ASP A N 1
ATOM 2089 C CA . ASP A 1 281 ? 15.94538 4.07764 30.74142 1.000 30.91855 281 ASP A CA 1
ATOM 2090 C C . ASP A 1 281 ? 16.22046 3.15217 31.91144 1.000 30.38980 281 ASP A C 1
ATOM 2091 O O . ASP A 1 281 ? 16.96889 2.18218 31.77899 1.000 33.75681 281 ASP A O 1
ATOM 2096 N N . LEU A 1 282 ? 15.61832 3.42329 33.07444 1.000 28.30434 282 LEU A N 1
ATOM 2097 C CA . LEU A 1 282 ? 15.87000 2.55486 34.22277 1.000 29.07208 282 LEU A CA 1
ATOM 2098 C C . LEU A 1 282 ? 15.47161 1.13100 33.90757 1.000 32.24322 282 LEU A C 1
ATOM 2099 O O . LEU A 1 282 ? 16.20016 0.19056 34.22761 1.000 30.20996 282 LEU A O 1
ATOM 2104 N N . GLY A 1 283 ? 14.30772 0.94999 33.26964 1.000 28.33690 283 GLY A N 1
ATOM 2105 C CA . GLY A 1 283 ? 13.89685 -0.38929 32.90570 1.000 31.86764 283 GLY A CA 1
ATOM 2106 C C . GLY A 1 283 ? 14.82634 -1.05499 31.90920 1.000 43.65194 283 GLY A C 1
ATOM 2107 O O . GLY A 1 283 ? 14.92916 -2.27919 31.88036 1.000 38.22272 283 GLY A O 1
ATOM 2108 N N . MET A 1 284 ? 15.51085 -0.27432 31.07252 1.000 31.14394 284 MET A N 1
ATOM 2109 C CA . MET A 1 284 ? 16.44160 -0.92600 30.15597 1.000 35.18765 284 MET A CA 1
ATOM 2110 C C . MET A 1 284 ? 17.80181 -1.20369 30.79021 1.000 33.70364 284 MET A C 1
ATOM 2111 O O . MET A 1 284 ? 18.52204 -2.07757 30.30152 1.000 37.00507 284 MET A O 1
ATOM 2116 N N . GLU A 1 285 ? 18.16252 -0.49992 31.86777 1.000 33.20747 285 GLU A N 1
ATOM 2117 C CA . GLU A 1 285 ? 19.46435 -0.66956 32.51810 1.000 33.48919 285 GLU A CA 1
ATOM 2118 C C . GLU A 1 285 ? 19.43032 -1.74451 33.60169 1.000 41.17335 285 GLU A C 1
ATOM 2119 O O . GLU A 1 285 ? 20.39433 -2.49944 33.77938 1.000 35.87917 285 GLU A O 1
ATOM 2125 N N . ILE A 1 286 ? 18.34623 -1.78056 34.37757 1.000 32.71486 286 ILE A N 1
ATOM 2126 C CA . ILE A 1 286 ? 17.98730 -2.88550 35.24667 1.000 39.16568 286 ILE A CA 1
ATOM 2127 C C . ILE A 1 286 ? 16.79971 -3.57241 34.54684 1.000 45.43683 286 ILE A C 1
ATOM 2128 O O . ILE A 1 286 ? 16.17722 -3.00013 33.66663 1.000 48.07444 286 ILE A O 1
ATOM 2133 N N . SER A 1 287 ? 16.53038 -4.81598 34.83117 1.000 39.07806 287 SER A N 1
ATOM 2134 C CA . SER A 1 287 ? 15.46891 -5.40072 33.99141 1.000 40.63807 287 SER A CA 1
ATOM 2135 C C . SER A 1 287 ? 14.10212 -4.75365 34.31688 1.000 36.92870 287 SER A C 1
ATOM 2136 O O . SER A 1 287 ? 13.96978 -4.05327 35.32189 1.000 32.43785 287 SER A O 1
ATOM 2139 N N . PRO A 1 288 ? 13.13144 -4.83170 33.40178 1.000 35.11694 288 PRO A N 1
ATOM 2140 C CA . PRO A 1 288 ? 11.84107 -4.15320 33.63636 1.000 30.81339 288 PRO A CA 1
ATOM 2141 C C . PRO A 1 288 ? 11.11781 -4.58695 34.88774 1.000 29.81173 288 PRO A C 1
ATOM 2142 O O . PRO A 1 288 ? 10.53190 -3.72682 35.55940 1.000 28.83216 288 PRO A O 1
ATOM 2146 N N . GLU A 1 289 ? 11.21450 -5.86861 35.26066 1.000 25.74719 289 GLU A N 1
ATOM 2147 C CA . GLU A 1 289 ? 10.48981 -6.37931 36.42518 1.000 29.52931 289 GLU A CA 1
ATOM 2148 C C . GLU A 1 289 ? 10.96309 -5.74214 37.71406 1.000 32.00886 289 GLU A C 1
ATOM 2149 O O . GLU A 1 289 ? 10.29224 -5.89587 38.74838 1.000 30.64858 289 GLU A O 1
ATOM 2155 N N . LYS A 1 290 ? 12.13523 -5.09272 37.70930 1.000 30.14732 290 LYS A N 1
ATOM 2156 C CA . LYS A 1 290 ? 12.68074 -4.47190 38.92170 1.000 31.85661 290 LYS A CA 1
ATOM 2157 C C . LYS A 1 290 ? 12.25499 -3.02770 39.10954 1.000 22.17678 290 LYS A C 1
ATOM 2158 O O . LYS A 1 290 ? 12.51310 -2.44211 40.16520 1.000 28.21826 290 LYS A O 1
ATOM 2164 N N . VAL A 1 291 ? 11.69591 -2.41012 38.08080 1.000 23.29361 291 VAL A N 1
ATOM 2165 C CA . VAL A 1 291 ? 11.52826 -0.97178 38.10282 1.000 29.76616 291 VAL A CA 1
ATOM 2166 C C . VAL A 1 291 ? 10.55987 -0.54282 39.19020 1.000 27.00112 291 VAL A C 1
ATOM 2167 O O . VAL A 1 291 ? 10.70664 0.54271 39.75217 1.000 28.58793 291 VAL A O 1
ATOM 2171 N N . PHE A 1 292 ? 9.54718 -1.36153 39.48498 1.000 27.99970 292 PHE A N 1
ATOM 2172 C CA . PHE A 1 292 ? 8.57304 -0.95641 40.48866 1.000 25.70031 292 PHE A CA 1
ATOM 2173 C C . PHE A 1 292 ? 9.19832 -0.94715 41.87004 1.000 26.19559 292 PHE A C 1
ATOM 2174 O O . PHE A 1 292 ? 8.74992 -0.18599 42.75227 1.000 25.97699 292 PHE A O 1
ATOM 2182 N N . LEU A 1 293 ? 10.18918 -1.81473 42.08965 1.000 26.20075 293 LEU A N 1
ATOM 2183 C CA . LEU A 1 293 ? 10.93218 -1.78362 43.35017 1.000 27.07689 293 LEU A CA 1
ATOM 2184 C C . LEU A 1 293 ? 11.66119 -0.45822 43.49081 1.000 23.76454 293 LEU A C 1
ATOM 2185 O O . LEU A 1 293 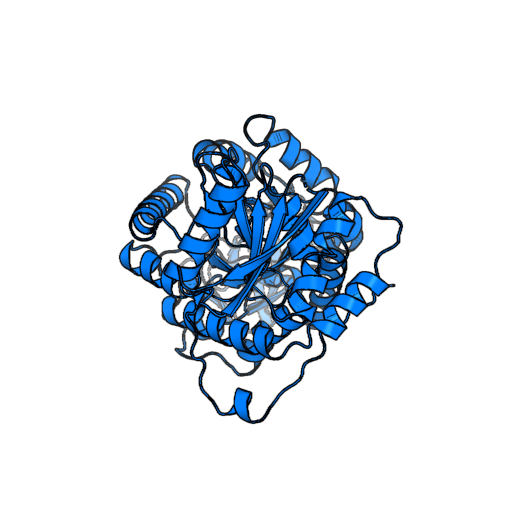? 11.62196 0.18704 44.54274 1.000 24.30368 293 LEU A O 1
ATOM 2190 N N . ALA A 1 294 ? 12.39213 -0.07538 42.45059 1.000 22.25221 294 ALA A N 1
ATOM 2191 C CA . ALA A 1 294 ? 13.11387 1.18679 42.47531 1.000 29.85282 294 ALA A CA 1
ATOM 2192 C C . ALA A 1 294 ? 12.17940 2.38587 42.64817 1.000 27.60857 294 ALA A C 1
ATOM 2193 O O . ALA A 1 294 ? 12.47610 3.29436 43.41689 1.000 24.52343 294 ALA A O 1
ATOM 2195 N N . GLN A 1 295 ? 11.04883 2.40588 41.94542 1.000 28.72698 295 GLN A N 1
ATOM 2196 C CA . GLN A 1 295 ? 10.09857 3.49975 42.10592 1.000 21.50937 295 GLN A CA 1
ATOM 2197 C C . GLN A 1 295 ? 9.60496 3.62667 43.54736 1.000 25.95814 295 GLN A C 1
ATOM 2198 O O . GLN A 1 295 ? 9.61966 4.71372 44.12737 1.000 25.01414 295 GLN A O 1
ATOM 2204 N N . LYS A 1 296 ? 9.15259 2.52925 44.14108 1.000 23.36340 296 LYS A N 1
ATOM 2205 C CA . LYS A 1 296 ? 8.52434 2.64808 45.46133 1.000 25.18441 296 LYS A CA 1
ATOM 2206 C C . LYS A 1 296 ? 9.55937 2.99925 46.52069 1.000 25.73007 296 LYS A C 1
ATOM 2207 O O . LYS A 1 296 ? 9.28879 3.79452 47.42283 1.000 25.91620 296 LYS A O 1
ATOM 2213 N N . LEU A 1 297 ? 10.76608 2.46613 46.38149 1.000 25.41867 297 LEU A N 1
ATOM 2214 C CA . LEU A 1 297 ? 11.82562 2.80748 47.34590 1.000 29.47001 297 LEU A CA 1
ATOM 2215 C C . LEU A 1 297 ? 12.25387 4.27184 47.22098 1.000 24.56285 297 LEU A C 1
ATOM 2216 O O . LEU A 1 297 ? 12.38836 4.95918 48.23221 1.000 27.09145 297 LEU A O 1
ATOM 2221 N N . MET A 1 298 ? 12.52195 4.77409 45.99646 1.000 24.01324 298 MET A N 1
ATOM 2222 C CA . MET A 1 298 ? 12.84278 6.21181 45.87193 1.000 23.46846 298 MET A CA 1
ATOM 2223 C C . MET A 1 298 ? 11.75712 7.11180 46.38664 1.000 24.56310 298 MET A C 1
ATOM 2224 O O . MET A 1 298 ? 12.05495 8.13114 47.00294 1.000 25.24846 298 MET A O 1
ATOM 2229 N N . ILE A 1 299 ? 10.48138 6.78979 46.11018 1.000 25.47588 299 ILE A N 1
ATOM 2230 C CA . ILE A 1 299 ? 9.40250 7.63185 46.61793 1.000 25.04570 299 ILE A CA 1
ATOM 2231 C C . ILE A 1 299 ? 9.40607 7.63326 48.13247 1.000 26.69735 299 ILE A C 1
ATOM 2232 O O . ILE A 1 299 ? 9.29275 8.69262 48.76382 1.000 24.40506 299 ILE A O 1
ATOM 2237 N N . SER A 1 300 ? 9.55025 6.44559 48.73163 1.000 23.99778 300 SER A N 1
ATOM 2238 C CA . SER A 1 300 ? 9.55538 6.37333 50.18648 1.000 28.69215 300 SER A CA 1
ATOM 2239 C C . SER A 1 300 ? 10.69609 7.21021 50.76510 1.000 25.44577 300 SER A C 1
ATOM 2240 O O . SER A 1 300 ? 10.49416 7.99180 51.68717 1.000 25.72168 300 SER A O 1
ATOM 2243 N N . LYS A 1 301 ? 11.91654 7.05001 50.23262 1.000 27.00260 301 LYS A N 1
ATOM 2244 C CA . LYS A 1 301 ? 13.04672 7.83008 50.73311 1.000 28.28276 301 LYS A CA 1
ATOM 2245 C C . LYS A 1 301 ? 12.86056 9.32696 50.49654 1.000 27.59262 301 LYS A C 1
ATOM 2246 O O . LYS A 1 301 ? 13.18938 10.14881 51.35938 1.000 26.12825 301 LYS A O 1
ATOM 2252 N N . CYS A 1 302 ? 12.35382 9.71161 49.31947 1.000 24.42092 302 CYS A N 1
ATOM 2253 C CA . CYS A 1 302 ? 12.14255 11.13297 49.08423 1.000 25.90352 302 CYS A CA 1
ATOM 2254 C C . CYS A 1 302 ? 11.09020 11.68667 50.03895 1.000 28.03687 302 CYS A C 1
ATOM 2255 O O . CYS A 1 302 ? 11.23657 12.79046 50.57080 1.000 27.15895 302 CYS A O 1
ATOM 2258 N N . ASN A 1 303 ? 10.02332 10.92742 50.25843 1.000 28.90716 303 ASN A N 1
ATOM 2259 C CA . ASN A 1 303 ? 8.97422 11.37147 51.17175 1.000 22.54976 303 ASN A CA 1
ATOM 2260 C C . ASN A 1 303 ? 9.53806 11.61293 52.57892 1.000 22.58261 303 ASN A C 1
ATOM 2261 O O . ASN A 1 303 ? 9.24481 12.62816 53.22496 1.000 25.66638 303 ASN A O 1
ATOM 2266 N N . LEU A 1 304 ? 10.33196 10.67543 53.06210 1.000 26.93792 304 LEU A N 1
ATOM 2267 C CA . LEU A 1 304 ? 10.90384 10.80479 54.40825 1.000 25.64845 304 LEU A CA 1
ATOM 2268 C C . LEU A 1 304 ? 11.82198 12.00830 54.53378 1.000 23.85121 304 LEU A C 1
ATOM 2269 O O . LEU A 1 304 ? 11.93025 12.60240 55.62205 1.000 29.78743 304 LEU A O 1
ATOM 2274 N N . GLN A 1 305 ? 12.54548 12.35019 53.45906 1.000 24.83856 305 GLN A N 1
ATOM 2275 C CA A GLN A 1 305 ? 13.43240 13.50271 53.44441 0.598 27.15095 305 GLN A CA 1
ATOM 2276 C CA B GLN A 1 305 ? 13.43672 13.50091 53.45945 0.402 27.18981 305 GLN A CA 1
ATOM 2277 C C . GLN A 1 305 ? 12.73364 14.81034 53.09718 1.000 27.29127 305 GLN A C 1
ATOM 2278 O O . GLN A 1 305 ? 13.34798 15.86902 53.19594 1.000 32.72488 305 GLN A O 1
ATOM 2289 N N . GLY A 1 306 ? 11.46412 14.78573 52.68654 1.000 24.16340 306 GLY A N 1
ATOM 2290 C CA . GLY A 1 306 ? 10.85794 16.03231 52.27363 1.000 27.09195 306 GLY A CA 1
ATOM 2291 C C . GLY A 1 306 ? 11.33671 16.53265 50.91898 1.000 26.60790 306 GLY A C 1
ATOM 2292 O O . GLY A 1 306 ? 11.19680 17.72916 50.62937 1.000 30.70624 306 GLY A O 1
ATOM 2293 N N . LYS A 1 307 ? 11.93778 15.66798 50.11551 1.000 26.25627 307 LYS A N 1
ATOM 2294 C CA . LYS A 1 307 ? 12.41607 16.00485 48.76333 1.000 26.28458 307 LYS A CA 1
ATOM 2295 C C . LYS A 1 307 ? 11.35656 15.62072 47.73195 1.000 27.44181 307 LYS A C 1
ATOM 2296 O O . LYS A 1 307 ? 10.87795 14.49078 47.76728 1.000 25.91120 307 LYS A O 1
ATOM 2302 N N . PRO A 1 308 ? 10.94229 16.53113 46.86851 1.000 25.16776 308 PRO A N 1
ATOM 2303 C CA . PRO A 1 308 ? 9.87687 16.20070 45.89879 1.000 22.89160 308 PRO A CA 1
ATOM 2304 C C . PRO A 1 308 ? 10.35626 15.19270 44.85647 1.000 22.63858 308 PRO A C 1
ATOM 2305 O O . PRO A 1 308 ? 11.53019 15.19327 44.45303 1.000 26.15352 308 PRO A O 1
ATOM 2309 N N . ILE A 1 309 ? 9.43212 14.35522 44.35273 1.000 20.38944 309 ILE A N 1
ATOM 2310 C CA . ILE A 1 309 ? 9.80773 13.34043 43.38330 1.000 23.10558 309 ILE A CA 1
ATOM 2311 C C . ILE A 1 309 ? 8.79608 13.34287 42.24490 1.000 22.73543 309 ILE A C 1
ATOM 2312 O O . ILE A 1 309 ? 7.60708 13.55390 42.47360 1.000 25.90902 309 ILE A O 1
ATOM 2317 N N . ILE A 1 310 ? 9.29317 13.16324 41.02493 1.000 23.72107 310 ILE A N 1
ATOM 2318 C CA . ILE A 1 310 ? 8.47900 13.06199 39.82190 1.000 22.74534 310 ILE A CA 1
ATOM 2319 C C . ILE A 1 310 ? 8.53275 11.61507 39.34988 1.000 28.66512 310 ILE A C 1
ATOM 2320 O O . ILE A 1 310 ? 9.62349 11.08446 39.11243 1.000 26.28152 310 ILE A O 1
ATOM 2325 N N . THR A 1 311 ? 7.37411 11.00718 39.10598 1.000 24.63757 311 THR A N 1
ATOM 2326 C CA . THR A 1 311 ? 7.34995 9.67162 38.53249 1.000 25.84140 311 THR A CA 1
ATOM 2327 C C . THR A 1 311 ? 7.17143 9.84675 37.03439 1.000 26.34995 311 THR A C 1
ATOM 2328 O O . THR A 1 311 ? 6.24220 10.54949 36.60605 1.000 25.80460 311 THR A O 1
ATOM 2332 N N . ALA A 1 312 ? 8.06506 9.23604 36.24098 1.000 25.11374 312 ALA A N 1
ATOM 2333 C CA . ALA A 1 312 ? 8.05068 9.49773 34.81085 1.000 24.07778 312 ALA A CA 1
ATOM 2334 C C . ALA A 1 312 ? 7.98028 8.22868 33.95546 1.000 31.53324 312 ALA A C 1
ATOM 2335 O O . ALA A 1 312 ? 8.46134 7.14466 34.32292 1.000 28.32874 312 ALA A O 1
ATOM 2337 N N . THR A 1 313 ? 7.33511 8.39913 32.78890 1.000 28.84083 313 THR A N 1
ATOM 2338 C CA . THR A 1 313 ? 7.52442 7.58603 31.58831 1.000 30.03778 313 THR A CA 1
ATOM 2339 C C . THR A 1 313 ? 6.55125 6.42929 31.43849 1.000 23.39097 313 THR A C 1
ATOM 2340 O O . THR A 1 313 ? 6.52366 5.52129 32.25555 1.000 28.42391 313 THR A O 1
ATOM 2344 N N . GLN A 1 314 ? 5.76477 6.46653 30.35323 1.000 29.07283 314 GLN A N 1
ATOM 2345 C CA . GLN A 1 314 ? 4.81078 5.42701 29.94654 1.000 24.86062 314 GLN A CA 1
ATOM 2346 C C . GLN A 1 314 ? 3.64209 5.26066 30.90575 1.000 27.74619 314 GLN A C 1
ATOM 2347 O O . GLN A 1 314 ? 2.99374 4.19653 30.91393 1.000 33.76944 314 GLN A O 1
ATOM 2353 N N . MET A 1 315 ? 3.31599 6.35083 31.60076 1.000 23.66046 315 MET A N 1
ATOM 2354 C CA . MET A 1 315 ? 2.19509 6.37656 32.54877 1.000 24.75698 315 MET A CA 1
ATOM 2355 C C . MET A 1 315 ? 0.85153 6.14781 31.81455 1.000 29.86888 315 MET A C 1
ATOM 2356 O O . MET A 1 315 ? -0.00040 5.37655 32.26729 1.000 29.54823 315 MET A O 1
ATOM 2361 N N . LEU A 1 316 ? 0.64412 6.83058 30.68239 1.000 26.14856 316 LEU A N 1
ATOM 2362 C CA . LEU A 1 316 ? -0.57291 6.74526 29.86212 1.000 25.93312 316 LEU A CA 1
ATOM 2363 C C . LEU A 1 316 ? -0.21068 6.51765 28.39740 1.000 32.88303 316 LEU A C 1
ATOM 2364 O O . LEU A 1 316 ? -0.91705 6.98444 27.48355 1.000 29.56026 316 LEU A O 1
ATOM 2369 N N . GLU A 1 317 ? 0.84942 5.73169 28.17732 1.000 27.21037 317 GLU A N 1
ATOM 2370 C CA . GLU A 1 317 ? 1.48726 5.60262 26.86454 1.000 28.65021 317 GLU A CA 1
ATOM 2371 C C . GLU A 1 317 ? 0.50290 5.31338 25.73636 1.000 29.59824 317 GLU A C 1
ATOM 2372 O O . GLU A 1 317 ? 0.62722 5.88024 24.64390 1.000 30.75627 317 GLU A O 1
ATOM 2378 N N . SER A 1 318 ? -0.41663 4.35662 25.93636 1.000 34.54738 318 SER A N 1
ATOM 2379 C CA . SER A 1 318 ? -1.32946 4.02320 24.82034 1.000 28.06928 318 SER A CA 1
ATOM 2380 C C . SER A 1 318 ? -2.15384 5.21331 24.36511 1.000 36.35630 318 SER A C 1
ATOM 2381 O O . SER A 1 318 ? -2.69249 5.18713 23.22748 1.000 31.87095 318 SER A O 1
ATOM 2384 N N . MET A 1 319 ? -2.28492 6.26296 25.19866 1.000 25.59556 319 MET A N 1
ATOM 2385 C CA . MET A 1 319 ? -3.05061 7.40780 24.72981 1.000 34.36843 319 MET A CA 1
ATOM 2386 C C . MET A 1 319 ? -2.29857 8.27037 23.72666 1.000 28.28290 319 MET A C 1
ATOM 2387 O O . MET A 1 319 ? -2.85035 9.29663 23.30229 1.000 32.99763 319 MET A O 1
ATOM 2392 N N . THR A 1 320 ? -1.08247 7.89037 23.33413 1.000 28.65992 320 THR A N 1
ATOM 2393 C CA . THR A 1 320 ? -0.49853 8.50205 22.13742 1.000 33.25405 320 THR A CA 1
ATOM 2394 C C . THR A 1 320 ? -1.34096 8.16433 20.91116 1.000 40.76751 320 THR A C 1
ATOM 2395 O O . THR A 1 320 ? -1.30313 8.90418 19.91002 1.000 32.23367 320 THR A O 1
ATOM 2399 N N . LYS A 1 321 ? -2.08195 7.04336 20.96665 1.000 29.95562 321 LYS A N 1
ATOM 2400 C CA . LYS A 1 321 ? -2.86644 6.56791 19.82680 1.000 35.41627 321 LYS A CA 1
ATOM 2401 C C . LYS A 1 321 ? -4.34411 6.35539 20.11842 1.000 45.03725 321 LYS A C 1
ATOM 2402 O O . LYS A 1 321 ? -5.14547 6.31308 19.18397 1.000 31.85960 321 LYS A O 1
ATOM 2408 N N . ASN A 1 322 ? -4.72473 6.18683 21.36964 1.000 33.30249 322 ASN A N 1
ATOM 2409 C CA . ASN A 1 322 ? -6.07119 5.84364 21.73292 1.000 33.31448 322 ASN A CA 1
ATOM 2410 C C . ASN A 1 322 ? -6.63605 6.92068 22.64568 1.000 39.78423 322 ASN A C 1
ATOM 2411 O O . ASN A 1 322 ? -5.89678 7.59893 23.37667 1.000 32.03688 322 ASN A O 1
ATOM 2416 N N . PRO A 1 323 ? -7.94295 7.13785 22.57529 1.000 32.54611 323 PRO A N 1
ATOM 2417 C CA . PRO A 1 323 ? -8.55870 8.19592 23.36226 1.000 33.05476 323 PRO A CA 1
ATOM 2418 C C . PRO A 1 323 ? -8.73855 7.80990 24.81542 1.000 29.08277 323 PRO A C 1
ATOM 2419 O O . PRO A 1 323 ? -9.06926 8.68277 25.62460 1.000 33.00815 323 PRO A O 1
ATOM 2423 N N . ARG A 1 324 ? -8.59802 6.53205 25.14998 1.000 34.47779 324 ARG A N 1
ATOM 2424 C CA . ARG A 1 324 ? -8.68686 6.11438 26.55075 1.000 34.67386 324 ARG A CA 1
ATOM 2425 C C . ARG A 1 324 ? -7.49032 5.23613 26.90718 1.000 36.38110 324 ARG A C 1
ATOM 2426 O O . ARG A 1 324 ? -6.93850 4.53546 26.04157 1.000 34.87552 324 ARG A O 1
ATOM 2434 N N . PRO A 1 325 ? -7.06795 5.24423 28.16807 1.000 33.33633 325 PRO A N 1
ATOM 2435 C CA . PRO A 1 325 ? -5.89546 4.45350 28.56866 1.000 29.80379 325 PRO A CA 1
ATOM 2436 C C . PRO A 1 325 ? -6.24783 2.99746 28.85308 1.000 34.54273 325 PRO A C 1
ATOM 2437 O O . PRO A 1 325 ? -7.41357 2.63253 29.02419 1.000 34.23404 325 PRO A O 1
ATOM 2441 N N . THR A 1 326 ? -5.20512 2.16766 28.98718 1.000 25.71054 326 THR A N 1
ATOM 2442 C CA . THR A 1 326 ? -5.47582 0.78782 29.33364 1.000 20.01213 326 THR A CA 1
ATOM 2443 C C . THR A 1 326 ? -5.75611 0.68961 30.83586 1.000 26.75409 326 THR A C 1
ATOM 2444 O O . THR A 1 326 ? -5.59000 1.66103 31.56998 1.000 29.41365 326 THR A O 1
ATOM 2448 N N . ARG A 1 327 ? -6.17901 -0.49198 31.28126 1.000 25.99829 327 ARG A N 1
ATOM 2449 C CA . ARG A 1 327 ? -6.43579 -0.66675 32.72149 1.000 24.20110 327 ARG A CA 1
ATOM 2450 C C . ARG A 1 327 ? -5.13606 -0.58858 33.52690 1.000 30.38519 327 ARG A C 1
ATOM 2451 O O . ARG A 1 327 ? -5.13074 -0.10063 34.66850 1.000 30.39788 327 ARG A O 1
ATOM 2459 N N . ALA A 1 328 ? -4.02680 -1.04651 32.94533 1.000 29.26522 328 ALA A N 1
ATOM 2460 C CA . ALA A 1 328 ? -2.74913 -0.96258 33.65899 1.000 24.61663 328 ALA A CA 1
ATOM 2461 C C . ALA A 1 328 ? -2.23803 0.47618 33.78506 1.000 28.74795 328 ALA A C 1
ATOM 2462 O O . ALA A 1 328 ? -1.55354 0.81838 34.77285 1.000 29.51226 328 ALA A O 1
ATOM 2464 N N . GLU A 1 329 ? -2.48788 1.28992 32.76593 1.000 27.60212 329 GLU A N 1
ATOM 2465 C CA . GLU A 1 329 ? -2.14986 2.69800 32.79679 1.000 29.69491 329 GLU A CA 1
ATOM 2466 C C . GLU A 1 329 ? -2.94234 3.44509 33.87130 1.000 35.48134 329 GLU A C 1
ATOM 2467 O O . GLU A 1 329 ? -2.37772 4.29716 34.57596 1.000 31.85906 329 GLU A O 1
ATOM 2473 N N . VAL A 1 330 ? -4.23176 3.10401 34.05528 1.000 24.93244 330 VAL A N 1
ATOM 2474 C CA . VAL A 1 330 ? -4.98861 3.75635 35.10775 1.000 24.61385 330 VAL A CA 1
ATOM 2475 C C . VAL A 1 330 ? -4.35949 3.41699 36.44957 1.000 28.77712 330 VAL A C 1
ATOM 2476 O O . VAL A 1 330 ? -4.01312 4.31679 37.22871 1.000 27.90705 330 VAL A O 1
ATOM 2480 N N . THR A 1 331 ? -4.12583 2.12069 36.70002 1.000 20.95590 331 THR A N 1
ATOM 2481 C CA . THR A 1 331 ? -3.59745 1.79029 38.03549 1.000 29.34700 331 THR A CA 1
ATOM 2482 C C . THR A 1 331 ? -2.20547 2.38443 38.21392 1.000 23.77444 331 THR A C 1
ATOM 2483 O O . THR A 1 331 ? -1.78205 2.64391 39.34447 1.000 27.77290 331 THR A O 1
ATOM 2487 N N . ASP A 1 332 ? -1.46074 2.58060 37.11944 1.000 27.85204 332 ASP A N 1
ATOM 2488 C CA . ASP A 1 332 ? -0.09026 3.09880 37.27254 1.000 29.69372 332 ASP A CA 1
ATOM 2489 C C . ASP A 1 332 ? -0.09975 4.53239 37.80395 1.000 30.25475 332 ASP A C 1
ATOM 2490 O O . ASP A 1 332 ? 0.67977 4.88887 38.71357 1.000 23.76867 332 ASP A O 1
ATOM 2495 N N . VAL A 1 333 ? -1.03910 5.35585 37.31239 1.000 30.67471 333 VAL A N 1
ATOM 2496 C CA . VAL A 1 333 ? -1.12998 6.72635 37.79926 1.000 25.25704 333 VAL A CA 1
ATOM 2497 C C . VAL A 1 333 ? -1.62203 6.72147 39.24130 1.000 26.06786 333 VAL A C 1
ATOM 2498 O O . VAL A 1 333 ? -1.00170 7.32890 40.11980 1.000 22.77463 333 VAL A O 1
ATOM 2502 N N . ALA A 1 334 ? -2.68203 5.94550 39.51880 1.000 23.41678 334 ALA A N 1
ATOM 2503 C CA . ALA A 1 334 ? -3.24728 5.94950 40.87091 1.000 27.78614 334 ALA A CA 1
ATOM 2504 C C . ALA A 1 334 ? -2.23746 5.43662 41.88496 1.000 22.97153 334 ALA A C 1
ATOM 2505 O O . ALA A 1 334 ? -2.11229 5.98856 42.99961 1.000 27.26940 334 ALA A O 1
ATOM 2507 N N . ASN A 1 335 ? -1.54185 4.33950 41.53743 1.000 26.68216 335 ASN A N 1
ATOM 2508 C CA . ASN A 1 335 ? -0.55955 3.76559 42.45515 1.000 26.32940 335 ASN A CA 1
ATOM 2509 C C . ASN A 1 335 ? 0.63275 4.67111 42.68174 1.000 25.02987 335 ASN A C 1
ATOM 2510 O O . ASN A 1 335 ? 1.24286 4.64656 43.78157 1.000 26.94252 335 ASN A O 1
ATOM 2515 N N . ALA A 1 336 ? 1.04047 5.42040 41.64701 1.000 26.63445 336 ALA A N 1
ATOM 2516 C CA . ALA A 1 336 ? 2.13984 6.36731 41.85776 1.000 30.27191 336 ALA A CA 1
ATOM 2517 C C . ALA A 1 336 ? 1.71187 7.44644 42.84988 1.000 27.32263 336 ALA A C 1
ATOM 2518 O O . ALA A 1 336 ? 2.47185 7.80115 43.75407 1.000 25.35636 336 ALA A O 1
ATOM 2520 N N . VAL A 1 337 ? 0.44294 7.88385 42.77618 1.000 23.42359 337 VAL A N 1
ATOM 2521 C CA . VAL A 1 337 ? -0.11597 8.78787 43.79075 1.000 24.30846 337 VAL A CA 1
ATOM 2522 C C . VAL A 1 337 ? -0.13290 8.12149 45.15525 1.000 25.59702 337 VAL A C 1
ATOM 2523 O O . VAL A 1 337 ? 0.34620 8.69078 46.15997 1.000 27.96901 337 VAL A O 1
ATOM 2527 N N . LEU A 1 338 ? -0.67838 6.89740 45.22331 1.000 23.71912 338 LEU A N 1
ATOM 2528 C CA . LEU A 1 338 ? -0.79143 6.23126 46.52658 1.000 29.10913 338 LEU A CA 1
ATOM 2529 C C . LEU A 1 338 ? 0.58452 5.87874 47.09724 1.000 21.89652 338 LEU A C 1
ATOM 2530 O O . LEU A 1 338 ? 0.75853 5.84239 48.32342 1.000 26.42273 338 LEU A O 1
ATOM 2535 N N . ASP A 1 339 ? 1.56336 5.62779 46.22476 1.000 27.97590 339 ASP A N 1
ATOM 2536 C CA . ASP A 1 339 ? 2.93998 5.42395 46.68569 1.000 24.05856 339 ASP A CA 1
ATOM 2537 C C . ASP A 1 339 ? 3.49503 6.65193 47.40358 1.000 26.93107 339 ASP A C 1
ATOM 2538 O O . ASP A 1 339 ? 4.37131 6.50901 48.27930 1.000 27.22114 339 ASP A O 1
ATOM 2543 N N . GLY A 1 340 ? 3.07141 7.85985 46.99586 1.000 23.00747 340 GLY A N 1
ATOM 2544 C CA . GLY A 1 340 ? 3.51797 9.13481 47.55881 1.000 28.01931 340 GLY A CA 1
ATOM 2545 C C . GLY A 1 340 ? 4.20325 10.09471 46.58357 1.000 30.62650 340 GLY A C 1
ATOM 2546 O O . GLY A 1 340 ? 4.92986 11.01119 47.00264 1.000 26.05160 340 GLY A O 1
ATOM 2547 N N . THR A 1 341 ? 4.02523 9.90666 45.28965 1.000 23.25415 341 THR A N 1
ATOM 2548 C CA . THR A 1 341 ? 4.73977 10.78880 44.36627 1.000 23.03105 341 THR A CA 1
ATOM 2549 C C . THR A 1 341 ? 4.22102 12.21842 44.49817 1.000 27.00809 341 THR A C 1
ATOM 2550 O O . THR A 1 341 ? 3.05646 12.44922 44.83853 1.000 27.26401 341 THR A O 1
ATOM 2554 N N . ASP A 1 342 ? 5.09776 13.18832 44.26798 1.000 22.80112 342 ASP A N 1
ATOM 2555 C CA . ASP A 1 342 ? 4.59876 14.55674 44.22770 1.000 23.82130 342 ASP A CA 1
ATOM 2556 C C . ASP A 1 342 ? 4.00072 14.89979 42.86462 1.000 24.38026 342 ASP A C 1
ATOM 2557 O O . ASP A 1 342 ? 2.95112 15.56208 42.79214 1.000 24.89938 342 ASP A O 1
ATOM 2562 N N . CYS A 1 343 ? 4.73137 14.53908 41.79569 1.000 25.92736 343 CYS A N 1
ATOM 2563 C CA . CYS A 1 343 ? 4.35808 14.74513 40.39302 1.000 24.12910 343 CYS A CA 1
ATOM 2564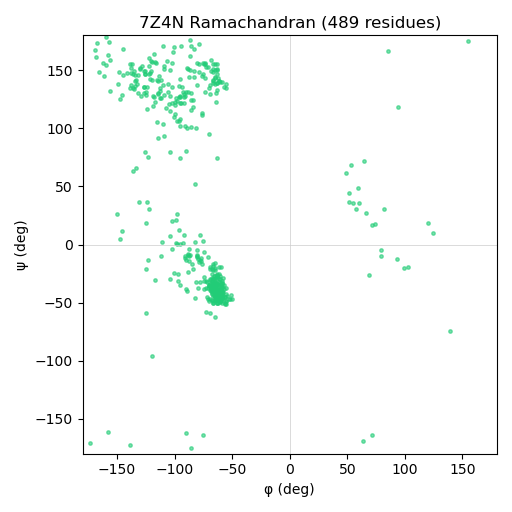 C C . CYS A 1 343 ? 4.30482 13.43419 39.61658 1.000 24.91196 343 CYS A C 1
ATOM 2565 O O . CYS A 1 343 ? 4.95789 12.43733 39.94623 1.000 21.26452 343 CYS A O 1
ATOM 2568 N N . VAL A 1 344 ? 3.47509 13.44106 38.55261 1.000 24.25318 344 VAL A N 1
ATOM 2569 C CA . VAL A 1 344 ? 3.44788 12.40752 37.53510 1.000 24.39988 344 VAL A CA 1
ATOM 2570 C C . VAL A 1 344 ? 3.71837 13.14958 36.23174 1.000 25.36573 344 VAL A C 1
ATOM 2571 O O . VAL A 1 344 ? 3.62015 14.37920 36.14757 1.000 25.05974 344 VAL A O 1
ATOM 2575 N N . MET A 1 345 ? 4.13210 12.40604 35.23187 1.000 26.12459 345 MET A N 1
ATOM 2576 C CA . MET A 1 345 ? 4.69421 13.02615 34.04822 1.000 21.79680 345 MET A CA 1
ATOM 2577 C C . MET A 1 345 ? 4.11066 12.37384 32.79561 1.000 23.64846 345 MET A C 1
ATOM 2578 O O . MET A 1 345 ? 3.77698 11.18471 32.79214 1.000 26.89823 345 MET A O 1
ATOM 2583 N N . LEU A 1 346 ? 3.99607 13.17441 31.72292 1.000 26.73502 346 LEU A N 1
ATOM 2584 C CA . LEU A 1 346 ? 3.65328 12.72784 30.37833 1.000 27.76329 346 LEU A CA 1
ATOM 2585 C C . LEU A 1 346 ? 4.76778 13.12443 29.42473 1.000 26.19857 346 LEU A C 1
ATOM 2586 O O . LEU A 1 346 ? 5.36907 14.19822 29.54615 1.000 29.28604 346 LEU A O 1
ATOM 2591 N N . SER A 1 347 ? 5.04478 12.23657 28.47851 1.000 28.88752 347 SER A N 1
ATOM 2592 C CA . SER A 1 347 ? 6.15330 12.43340 27.57050 1.000 28.82118 347 SER A CA 1
ATOM 2593 C C . SER A 1 347 ? 5.55970 12.47501 26.17205 1.000 29.79520 347 SER A C 1
ATOM 2594 O O . SER A 1 347 ? 5.05239 13.52545 25.75153 1.000 30.35671 347 SER A O 1
ATOM 2597 N N . GLY A 1 348 ? 5.54870 11.35944 25.43431 1.000 30.56711 348 GLY A N 1
ATOM 2598 C CA . GLY A 1 348 ? 4.93747 11.42813 24.09903 1.000 32.75001 348 GLY A CA 1
ATOM 2599 C C . GLY A 1 348 ? 3.43369 11.64060 24.13407 1.000 38.36572 348 GLY A C 1
ATOM 2600 O O . GLY A 1 348 ? 2.84488 12.12266 23.14650 1.000 32.70270 348 GLY A O 1
ATOM 2601 N N . GLU A 1 349 ? 2.78307 11.31289 25.26831 1.000 32.18321 349 GLU A N 1
ATOM 2602 C CA . GLU A 1 349 ? 1.33975 11.51381 25.33319 1.000 29.63306 349 GLU A CA 1
ATOM 2603 C C . GLU A 1 349 ? 0.97615 12.97725 25.09828 1.000 33.09371 349 GLU A C 1
ATOM 2604 O O . GLU A 1 349 ? -0.07114 13.27193 24.49232 1.000 32.69481 349 GLU A O 1
ATOM 2610 N N . THR A 1 350 ? 1.82953 13.91714 25.52656 1.000 28.56626 350 THR A N 1
ATOM 2611 C CA . THR A 1 350 ? 1.59872 15.33235 25.22603 1.000 30.88584 350 THR A CA 1
ATOM 2612 C C . THR A 1 350 ? 2.48720 15.88479 24.12040 1.000 27.75550 350 THR A C 1
ATOM 2613 O O . THR A 1 350 ? 2.07376 16.83033 23.43259 1.000 31.84241 350 THR A O 1
ATOM 2617 N N . ALA A 1 351 ? 3.71001 15.35822 23.95117 1.000 28.76493 351 ALA A N 1
ATOM 2618 C CA . ALA A 1 351 ? 4.64644 15.97293 23.01363 1.000 28.79353 351 ALA A CA 1
ATOM 2619 C C . ALA A 1 351 ? 4.32818 15.61411 21.55836 1.000 35.09622 351 ALA A C 1
ATOM 2620 O O . ALA A 1 351 ? 4.60383 16.41375 20.65282 1.000 29.83289 351 ALA A O 1
ATOM 2622 N N . GLY A 1 352 ? 3.79244 14.41935 21.32009 1.000 34.06202 352 GLY A N 1
ATOM 2623 C CA . GLY A 1 352 ? 3.63910 14.00599 19.93009 1.000 39.63154 352 GLY A CA 1
ATOM 2624 C C . GLY A 1 352 ? 2.44689 13.12505 19.63573 1.000 43.49879 352 GLY A C 1
ATOM 2625 O O . GLY A 1 352 ? 2.30652 12.62733 18.51404 1.000 32.22217 352 GLY A O 1
ATOM 2626 N N . GLY A 1 353 ? 1.59128 12.88407 20.63066 1.000 31.99584 353 GLY A N 1
ATOM 2627 C CA . GLY A 1 353 ? 0.48491 11.96354 20.46193 1.000 36.36712 353 GLY A CA 1
ATOM 2628 C C . GLY A 1 353 ? -0.73105 12.65090 19.87023 1.000 32.70324 353 GLY A C 1
ATOM 2629 O O . GLY A 1 353 ? -0.76427 13.86784 19.68918 1.000 33.43792 353 GLY A O 1
ATOM 2630 N N . LYS A 1 354 ? -1.76997 11.84414 19.61166 1.000 32.36561 354 LYS A N 1
ATOM 2631 C CA . LYS A 1 354 ? -3.01319 12.36051 19.03632 1.000 34.15588 354 LYS A CA 1
ATOM 2632 C C . LYS A 1 354 ? -4.03203 12.84301 20.06638 1.000 40.06328 354 LYS A C 1
ATOM 2633 O O . LYS A 1 354 ? -5.07037 13.37292 19.67584 1.000 31.32775 354 LYS A O 1
ATOM 2639 N N . PHE A 1 355 ? -3.81760 12.62366 21.36723 1.000 33.47389 355 PHE A N 1
ATOM 2640 C CA . PHE A 1 355 ? -4.80671 13.01102 22.37626 1.000 30.32283 355 PHE A CA 1
ATOM 2641 C C . PHE A 1 355 ? -4.13893 13.68406 23.57859 1.000 29.79592 355 PHE A C 1
ATOM 2642 O O . PHE A 1 355 ? -4.31199 13.23932 24.72481 1.000 31.43705 355 PHE A O 1
ATOM 2650 N N . PRO A 1 356 ? -3.50047 14.83807 23.37006 1.000 31.18558 356 PRO A N 1
ATOM 2651 C CA . PRO A 1 356 ? -2.72668 15.44980 24.46914 1.000 36.52188 356 PRO A CA 1
ATOM 2652 C C . PRO A 1 356 ? -3.61924 16.03064 25.54753 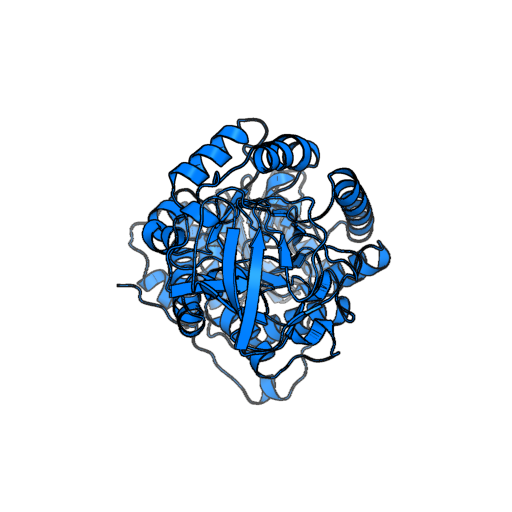1.000 36.92183 356 PRO A C 1
ATOM 2653 O O . PRO A 1 356 ? -3.32874 15.83187 26.73082 1.000 35.01179 356 PRO A O 1
ATOM 2657 N N . VAL A 1 357 ? -4.67857 16.76280 25.16330 1.000 32.47726 357 VAL A N 1
ATOM 2658 C CA . VAL A 1 357 ? -5.58731 17.30551 26.18019 1.000 30.32364 357 VAL A CA 1
ATOM 2659 C C . VAL A 1 357 ? -6.29966 16.16937 26.91896 1.000 34.77612 357 VAL A C 1
ATOM 2660 O O . VAL A 1 357 ? -6.48552 16.21631 28.15113 1.000 33.13346 357 VAL A O 1
ATOM 2664 N N . GLU A 1 358 ? -6.72954 15.12695 26.18062 1.000 29.53039 358 GLU A N 1
ATOM 2665 C CA . GLU A 1 358 ? -7.39834 14.00058 26.84441 1.000 33.16521 358 GLU A CA 1
ATOM 2666 C C . GLU A 1 358 ? -6.47080 13.28578 27.84547 1.000 26.58221 358 GLU A C 1
ATOM 2667 O O . GLU A 1 358 ? -6.90797 12.85929 28.92326 1.000 30.80401 358 GLU A O 1
ATOM 2673 N N . ALA A 1 359 ? -5.20418 13.10954 27.48668 1.000 29.03901 359 ALA A N 1
ATOM 2674 C CA . ALA A 1 359 ? -4.27146 12.44034 28.38961 1.000 27.04176 359 ALA A CA 1
ATOM 2675 C C . ALA A 1 359 ? -4.09455 13.24791 29.66309 1.000 23.95812 359 ALA A C 1
ATOM 2676 O O . ALA A 1 359 ? -4.20423 12.70162 30.76771 1.000 33.14234 359 ALA A O 1
ATOM 2678 N N . VAL A 1 360 ? -3.90263 14.56580 29.54283 1.000 26.86154 360 VAL A N 1
ATOM 2679 C CA . VAL A 1 360 ? -3.73985 15.36504 30.76936 1.000 29.28404 360 VAL A CA 1
ATOM 2680 C C . VAL A 1 360 ? -5.03805 15.35219 31.57196 1.000 30.86219 360 VAL A C 1
ATOM 2681 O O . VAL A 1 360 ? -5.03356 15.20739 32.80436 1.000 25.41006 360 VAL A O 1
ATOM 2685 N N . THR A 1 361 ? -6.17903 15.40438 30.86907 1.000 26.65665 361 THR A N 1
ATOM 2686 C CA . THR A 1 361 ? -7.46901 15.36853 31.55285 1.000 23.70107 361 THR A CA 1
ATOM 2687 C C . THR A 1 361 ? -7.65932 14.08712 32.34893 1.000 23.19760 361 THR A C 1
ATOM 2688 O O . THR A 1 361 ? -8.06500 14.12374 33.52043 1.000 27.67709 361 THR A O 1
ATOM 2692 N N . ILE A 1 362 ? -7.42065 12.92186 31.73263 1.000 25.88689 362 ILE A N 1
ATOM 2693 C CA . ILE A 1 362 ? -7.70551 11.70843 32.49495 1.000 24.89662 362 ILE A CA 1
ATOM 2694 C C . ILE A 1 362 ? -6.66591 11.51522 33.60414 1.000 27.21985 362 ILE A C 1
ATOM 2695 O O . ILE A 1 362 ? -6.98364 10.99355 34.69395 1.000 28.81367 362 ILE A O 1
ATOM 2700 N N . MET A 1 363 ? -5.43505 11.94367 33.36059 1.000 25.31614 363 MET A N 1
ATOM 2701 C CA . MET A 1 363 ? -4.41251 11.91531 34.42946 1.000 22.83385 363 MET A CA 1
ATOM 2702 C C . MET A 1 363 ? -4.85953 12.67403 35.67091 1.000 23.66645 363 MET A C 1
ATOM 2703 O O . MET A 1 363 ? -4.89821 12.09785 36.77291 1.000 28.35353 363 MET A O 1
ATOM 2708 N N . SER A 1 364 ? -5.30188 13.92567 35.49508 1.000 24.27644 364 SER A N 1
ATOM 2709 C CA . SER A 1 364 ? -5.90290 14.68804 36.58196 1.000 30.01393 364 SER A CA 1
ATOM 2710 C C . SER A 1 364 ? -7.06982 13.94717 37.23824 1.000 26.30957 364 SER A C 1
ATOM 2711 O O . SER A 1 364 ? -7.19176 13.94440 38.46721 1.000 26.44880 364 SER A O 1
ATOM 2714 N N . LYS A 1 365 ? -7.96342 13.33321 36.44839 1.000 25.40767 365 LYS A N 1
ATOM 2715 C CA . LYS A 1 365 ? -9.11134 12.64438 37.05624 1.000 28.67091 365 LYS A CA 1
ATOM 2716 C C . LYS A 1 365 ? -8.68414 11.43084 37.89111 1.000 30.69675 365 LYS A C 1
ATOM 2717 O O . LYS A 1 365 ? -9.23471 11.17387 38.97879 1.000 26.02549 365 LYS A O 1
ATOM 2723 N N . ILE A 1 366 ? -7.67418 10.69131 37.42839 1.000 25.92666 366 ILE A N 1
ATOM 2724 C CA . ILE A 1 366 ? -7.18893 9.57053 38.22738 1.000 27.07223 366 ILE A CA 1
ATOM 2725 C C . ILE A 1 366 ? -6.55505 10.08995 39.49880 1.000 23.18598 366 ILE A C 1
ATOM 2726 O O . ILE A 1 366 ? -6.83149 9.59089 40.61141 1.000 27.38888 366 ILE A O 1
ATOM 2731 N N . CYS A 1 367 ? -5.73613 11.14415 39.37096 1.000 28.44552 367 CYS A N 1
ATOM 2732 C CA . CYS A 1 367 ? -5.13284 11.74345 40.57244 1.000 27.62580 367 CYS A CA 1
ATOM 2733 C C . CYS A 1 367 ? -6.18808 12.09344 41.59555 1.000 22.87585 367 CYS A C 1
ATOM 2734 O O . CYS A 1 367 ? -6.05360 11.76934 42.78614 1.000 25.30630 367 CYS A O 1
ATOM 2737 N N . LEU A 1 368 ? -7.26730 12.74952 41.15376 1.000 24.07775 368 LEU A N 1
ATOM 2738 C CA . LEU A 1 368 ? -8.31192 13.16493 42.08822 1.000 25.22585 368 LEU A CA 1
ATOM 2739 C C . LEU A 1 368 ? -8.94051 11.97219 42.79264 1.000 24.12040 368 LEU A C 1
ATOM 2740 O O . LEU A 1 368 ? -9.23543 12.03926 43.99925 1.000 27.65520 368 LEU A O 1
ATOM 2745 N N . GLU A 1 369 ? -9.17753 10.87068 42.06377 1.000 28.17957 369 GLU A N 1
ATOM 2746 C CA . GLU A 1 369 ? -9.73863 9.67595 42.71280 1.000 24.79624 369 GLU A CA 1
ATOM 2747 C C . GLU A 1 369 ? -8.76560 9.07086 43.71880 1.000 26.92059 369 GLU A C 1
ATOM 2748 O O . GLU A 1 369 ? -9.16120 8.68632 44.82364 1.000 27.46722 369 GLU A O 1
ATOM 2754 N N . ALA A 1 370 ? -7.49115 8.96839 43.35379 1.000 26.44137 370 ALA A N 1
ATOM 2755 C CA . ALA A 1 370 ? -6.52008 8.41134 44.28705 1.000 22.38347 370 ALA A CA 1
ATOM 2756 C C . ALA A 1 370 ? -6.34027 9.31282 45.50053 1.000 25.67164 370 ALA A C 1
ATOM 2757 O O . ALA A 1 370 ? -6.21877 8.81551 46.62069 1.000 30.05603 370 ALA A O 1
ATOM 2759 N N . GLU A 1 371 ? -6.31083 10.64287 45.30375 1.000 25.04849 371 GLU A N 1
ATOM 2760 C CA . GLU A 1 371 ? -6.14377 11.53672 46.44544 1.000 24.38302 371 GLU A CA 1
ATOM 2761 C C . GLU A 1 371 ? -7.33781 11.43677 47.39043 1.000 27.71630 371 GLU A C 1
ATOM 2762 O O . GLU A 1 371 ? -7.18629 11.47456 48.62017 1.000 27.83308 371 GLU A O 1
ATOM 2768 N N . ALA A 1 372 ? -8.53681 11.26632 46.82271 1.000 24.71456 372 ALA A N 1
ATOM 2769 C CA . ALA A 1 372 ? -9.76348 11.29676 47.63505 1.000 24.99413 372 ALA A CA 1
ATOM 2770 C C . ALA A 1 372 ? -9.95222 10.05784 48.51648 1.000 29.16445 372 ALA A C 1
ATOM 2771 O O . ALA A 1 372 ? -10.56179 10.16088 49.59989 1.000 32.97691 372 ALA A O 1
ATOM 2773 N N . CYS A 1 373 ? -9.48218 8.88643 48.09252 1.000 24.24681 373 CYS A N 1
ATOM 2774 C CA . CYS A 1 373 ? -9.64712 7.65862 48.87900 1.000 23.98245 373 CYS A CA 1
ATOM 2775 C C . CYS A 1 373 ? -8.63691 7.49270 50.02579 1.000 33.88631 373 CYS A C 1
ATOM 2776 O O . CYS A 1 373 ? -8.83146 6.59952 50.86881 1.000 30.89435 373 CYS A O 1
ATOM 2779 N N . ILE A 1 374 ? -7.59455 8.33034 50.10640 1.000 31.08067 374 ILE A N 1
ATOM 2780 C CA . ILE A 1 374 ? -6.53571 8.18064 51.12713 1.000 27.75337 374 ILE A CA 1
ATOM 2781 C C . ILE A 1 374 ? -7.07271 8.44146 52.53427 1.000 35.48953 374 ILE A C 1
ATOM 2782 O O . ILE A 1 374 ? -7.80848 9.39925 52.76950 1.000 29.42714 374 ILE A O 1
ATOM 2787 N N . ASP A 1 375 ? -6.63809 7.63203 53.50189 1.000 35.87381 375 ASP A N 1
ATOM 2788 C CA . ASP A 1 375 ? -6.87936 7.92729 54.91696 1.000 39.46596 375 ASP A CA 1
ATOM 2789 C C . ASP A 1 375 ? -5.76171 8.85145 55.40196 1.000 32.75201 375 ASP A C 1
ATOM 2790 O O . ASP A 1 375 ? -4.66319 8.40144 55.71779 1.000 31.14336 375 ASP A O 1
ATOM 2795 N N . TYR A 1 376 ? -6.04720 10.14304 55.49316 1.000 33.50115 376 TYR A N 1
ATOM 2796 C CA . TYR A 1 376 ? -4.98413 11.09168 55.80138 1.000 29.73516 376 TYR A CA 1
ATOM 2797 C C . TYR A 1 376 ? -4.59628 11.07859 57.26287 1.000 34.19792 376 TYR A C 1
ATOM 2798 O O . TYR A 1 376 ? -3.51921 11.56801 57.61181 1.000 31.97382 376 TYR A O 1
ATOM 2807 N N . LYS A 1 377 ? -5.44614 10.52082 58.10930 1.000 35.39027 377 LYS A N 1
ATOM 2808 C CA . LYS A 1 377 ? -5.06181 10.34783 59.50713 1.000 43.12091 377 LYS A CA 1
ATOM 2809 C C . LYS A 1 377 ? -3.92744 9.35161 59.61845 1.000 32.06337 377 LYS A C 1
ATOM 2810 O O . LYS A 1 377 ? -2.91577 9.62230 60.27016 1.000 37.77271 377 LYS A O 1
ATOM 2816 N N . LEU A 1 378 ? -4.08321 8.18526 58.98762 1.000 31.63679 378 LEU A N 1
ATOM 2817 C CA . LEU A 1 378 ? -3.05207 7.15784 59.07136 1.000 33.05574 378 LEU A CA 1
ATOM 2818 C C . LEU A 1 378 ? -1.77519 7.59470 58.36286 1.000 37.25818 378 LEU A C 1
ATOM 2819 O O . LEU A 1 378 ? -0.66757 7.36513 58.86767 1.000 33.23412 378 LEU A O 1
ATOM 2824 N N . LEU A 1 379 ? -1.92309 8.26102 57.21410 1.000 36.36000 379 LEU A N 1
ATOM 2825 C CA . LEU A 1 379 ? -0.76403 8.78006 56.48066 1.000 30.94841 379 LEU A CA 1
ATOM 2826 C C . LEU A 1 379 ? 0.06186 9.70433 57.36248 1.000 25.19614 379 LEU A C 1
ATOM 2827 O O . LEU A 1 379 ? 1.26644 9.50700 57.53471 1.000 34.68977 379 LEU A O 1
ATOM 2832 N N . TYR A 1 380 ? -0.59203 10.68937 57.98855 1.000 26.79773 380 TYR A N 1
ATOM 2833 C CA . TYR A 1 380 ? 0.12697 11.60429 58.86784 1.000 33.51841 380 TYR A CA 1
ATOM 2834 C C . TYR A 1 380 ? 0.81700 10.84171 59.99701 1.000 42.57683 380 TYR A C 1
ATOM 2835 O O . TYR A 1 380 ? 2.00516 11.05219 60.26055 1.000 31.40571 380 TYR A O 1
ATOM 2844 N N . GLN A 1 381 ? 0.09903 9.92754 60.66222 1.000 37.19997 381 GLN A N 1
ATOM 2845 C CA . GLN A 1 381 ? 0.74144 9.19443 61.76080 1.000 43.37957 381 GLN A CA 1
ATOM 2846 C C . GLN A 1 381 ? 1.92927 8.35988 61.28478 1.000 38.56811 381 GLN A C 1
ATOM 2847 O O . GLN A 1 381 ? 2.95756 8.27295 61.97273 1.000 42.48359 381 GLN A O 1
ATOM 2853 N N . SER A 1 382 ? 1.81396 7.73735 60.12119 1.000 31.57023 382 SER A N 1
ATOM 2854 C CA . SER A 1 382 ? 2.92090 6.93119 59.61992 1.000 37.92095 382 SER A CA 1
ATOM 2855 C C . SER A 1 382 ? 4.13345 7.78969 59.25566 1.000 44.47452 382 SER A C 1
ATOM 2856 O O . SER A 1 382 ? 5.27520 7.33443 59.40088 1.000 35.80254 382 SER A O 1
ATOM 2859 N N . LEU A 1 383 ? 3.92074 9.04005 58.81249 1.000 38.52833 383 LEU A N 1
ATOM 2860 C CA . LEU A 1 383 ? 5.06562 9.91656 58.54590 1.000 33.31561 383 LEU A CA 1
ATOM 2861 C C . LEU A 1 383 ? 5.73980 10.33583 59.84687 1.000 34.44133 383 LEU A C 1
ATOM 2862 O O . LEU A 1 383 ? 6.96733 10.29317 59.95965 1.000 37.45205 383 LEU A O 1
ATOM 2867 N N . VAL A 1 384 ? 4.95295 10.76982 60.83559 1.000 35.64200 384 VAL A N 1
ATOM 2868 C CA . VAL A 1 384 ? 5.55888 11.18460 62.09700 1.000 33.54614 384 VAL A CA 1
ATOM 2869 C C . VAL A 1 384 ? 6.20798 9.99062 62.80119 1.000 40.21604 384 VAL A C 1
ATOM 2870 O O . VAL A 1 384 ? 7.26738 10.14060 63.42468 1.000 43.57264 384 VAL A O 1
ATOM 2874 N N . ASN A 1 385 ? 5.63112 8.78679 62.66621 1.000 42.94837 385 ASN A N 1
ATOM 2875 C CA . ASN A 1 385 ? 6.22440 7.58781 63.26965 1.000 43.48646 385 ASN A CA 1
ATOM 2876 C C . ASN A 1 385 ? 7.59278 7.29122 62.67701 1.000 45.32663 385 ASN A C 1
ATOM 2877 O O . ASN A 1 385 ? 8.42008 6.62722 63.30757 1.000 44.36353 385 ASN A O 1
ATOM 2882 N N . ALA A 1 386 ? 7.83380 7.71758 61.45200 1.000 34.13194 386 ALA A N 1
ATOM 2883 C CA . ALA A 1 386 ? 9.06398 7.35677 60.76418 1.000 37.17024 386 ALA A CA 1
ATOM 2884 C C . ALA A 1 386 ? 10.14957 8.43524 60.80646 1.000 47.36307 386 ALA A C 1
ATOM 2885 O O . ALA A 1 386 ? 11.23290 8.22177 60.24301 1.000 45.69930 386 ALA A O 1
ATOM 2887 N N . ILE A 1 387 ? 9.91408 9.56837 61.46742 1.000 45.48083 387 ILE A N 1
ATOM 2888 C CA . ILE A 1 387 ? 10.87313 10.67084 61.51127 1.000 42.78614 387 ILE A CA 1
ATOM 2889 C C . ILE A 1 387 ? 11.38244 10.85609 62.93574 1.000 53.04384 387 ILE A C 1
ATOM 2890 O O . ILE A 1 387 ? 10.59621 10.95393 63.88834 1.000 46.87384 387 ILE A O 1
ATOM 2895 N N . GLU A 1 388 ? 12.70409 10.93630 63.06771 1.000 56.79855 388 GLU A N 1
ATOM 2896 C CA . GLU A 1 388 ? 13.34740 11.14658 64.35521 1.000 58.85164 388 GLU A CA 1
ATOM 2897 C C . GLU A 1 388 ? 13.01506 12.53388 64.90947 1.000 66.12019 388 GLU A C 1
ATOM 2898 O O . GLU A 1 388 ? 12.96208 13.51855 64.16685 1.000 54.93506 388 GLU A O 1
ATOM 2904 N N . THR A 1 389 ? 12.80650 12.61032 66.22332 1.000 62.89071 389 THR A N 1
ATOM 2905 C CA . THR A 1 389 ? 12.62633 13.84908 66.96919 1.000 59.95441 389 THR A CA 1
ATOM 2906 C C . THR A 1 389 ? 13.74398 13.92870 68.00519 1.000 65.80525 389 THR A C 1
ATOM 2907 O O . THR A 1 389 ? 14.34080 12.90181 68.35002 1.000 68.16146 389 THR A O 1
ATOM 2911 N N . PRO A 1 390 ? 14.09711 15.14062 68.49430 1.000 63.87513 390 PRO A N 1
ATOM 2912 C CA . PRO A 1 390 ? 13.56049 16.45641 68.11740 1.000 55.70806 390 PRO A CA 1
ATOM 2913 C C . PRO A 1 390 ? 13.81919 16.85065 66.65399 1.000 67.81428 390 PRO A C 1
ATOM 2914 O O . PRO A 1 390 ? 14.78831 16.46520 65.99992 1.000 49.32516 390 PRO A O 1
ATOM 2918 N N . ILE A 1 391 ? 12.85524 17.58534 66.12359 1.000 52.30314 391 ILE A N 1
ATOM 2919 C CA . ILE A 1 391 ? 12.98026 18.20477 64.82217 1.000 49.21869 391 ILE A CA 1
ATOM 2920 C C . ILE A 1 391 ? 13.09120 19.69914 65.06127 1.000 38.55745 391 ILE A C 1
ATOM 2921 O O . ILE A 1 391 ? 12.80173 20.19625 66.14884 1.000 40.47793 391 ILE A O 1
ATOM 2926 N N . SER A 1 392 ? 13.40258 20.42803 63.99747 1.000 37.11247 392 SER A N 1
ATOM 2927 C CA . SER A 1 392 ? 13.46309 21.88114 64.06448 1.000 31.85840 392 SER A CA 1
ATOM 2928 C C . SER A 1 392 ? 12.10954 22.48777 64.39428 1.000 40.07216 392 SER A C 1
ATOM 2929 O O . SER A 1 392 ? 11.05341 21.88350 64.18633 1.000 36.13880 392 SER A O 1
ATOM 2932 N N . VAL A 1 393 ? 12.16044 23.68693 64.97289 1.000 28.86064 393 VAL A N 1
ATOM 2933 C CA . VAL A 1 393 ? 10.94578 24.40250 65.27528 1.000 35.66372 393 VAL A CA 1
ATOM 2934 C C . VAL A 1 393 ? 10.12010 24.55354 64.01034 1.000 32.84699 393 VAL A C 1
ATOM 2935 O O . VAL A 1 393 ? 8.90578 24.36977 64.03488 1.000 32.77259 393 VAL A O 1
ATOM 2939 N N . GLN A 1 394 ? 10.77446 24.88921 62.89074 1.000 32.97593 394 GLN A N 1
ATOM 2940 C CA . GLN A 1 394 ? 10.06008 25.12796 61.63874 1.000 32.37976 394 GLN A CA 1
ATOM 2941 C C . GLN A 1 394 ? 9.29971 23.88176 61.19971 1.000 32.99736 394 GLN A C 1
ATOM 2942 O O . GLN A 1 394 ? 8.10239 23.95017 60.86757 1.000 33.52729 394 GLN A O 1
ATOM 2948 N N . GLU A 1 395 ? 9.97716 22.72976 61.20380 1.000 27.28184 395 GLU A N 1
ATOM 2949 C CA . GLU A 1 395 ? 9.32034 21.48986 60.79872 1.000 30.07561 395 GLU A CA 1
ATOM 2950 C C . GLU A 1 395 ? 8.19305 21.10410 61.75417 1.000 31.95577 395 GLU A C 1
ATOM 2951 O O . GLU A 1 395 ? 7.16085 20.59913 61.32491 1.000 25.93203 395 GLU A O 1
ATOM 2957 N N . ALA A 1 396 ? 8.37551 21.32541 63.06501 1.000 29.81002 396 ALA A N 1
ATOM 2958 C CA . ALA A 1 396 ? 7.31360 20.95906 64.00005 1.000 27.23704 396 ALA A CA 1
ATOM 2959 C C . ALA A 1 396 ? 6.07074 21.83367 63.83942 1.000 24.82417 396 ALA A C 1
ATOM 2960 O O . ALA A 1 396 ? 4.94429 21.33980 63.94533 1.000 28.98926 396 ALA A O 1
ATOM 2962 N N . VAL A 1 397 ? 6.23848 23.13066 63.56982 1.000 26.87931 397 VAL A N 1
ATOM 2963 C CA . VAL A 1 397 ? 5.06505 23.96682 63.33521 1.000 28.12422 397 VAL A CA 1
ATOM 2964 C C . VAL A 1 397 ? 4.37277 23.55974 62.03141 1.000 30.39898 397 VAL A C 1
ATOM 2965 O O . VAL A 1 397 ? 3.14004 23.55909 61.93900 1.000 27.90165 397 VAL A O 1
ATOM 2969 N N . ALA A 1 398 ? 5.15561 23.24807 60.99580 1.000 30.76044 398 ALA A N 1
ATOM 2970 C CA . ALA A 1 398 ? 4.54050 22.84850 59.71388 1.000 25.40199 398 ALA A CA 1
ATOM 2971 C C . ALA A 1 398 ? 3.74594 21.55694 59.86621 1.000 31.71510 398 ALA A C 1
ATOM 2972 O O . ALA A 1 398 ? 2.62396 21.42786 59.34492 1.000 29.01275 398 ALA A O 1
ATOM 2974 N N . ARG A 1 399 ? 4.31377 20.58942 60.59938 1.000 26.63450 399 ARG A N 1
ATOM 2975 C CA . ARG A 1 399 ? 3.62777 19.34126 60.88804 1.000 31.11074 399 ARG A CA 1
ATOM 2976 C C . ARG A 1 399 ? 2.34563 19.60480 61.67603 1.000 35.59071 399 ARG A C 1
ATOM 2977 O O . ARG A 1 399 ? 1.30351 18.96550 61.42434 1.000 28.66741 399 ARG A O 1
ATOM 2985 N N . SER A 1 400 ? 2.38220 20.57321 62.61563 1.000 31.99251 400 SER A N 1
ATOM 2986 C CA A SER A 1 400 ? 1.18645 20.92261 63.38998 0.489 31.75232 400 SER A CA 1
ATOM 2987 C CA B SER A 1 400 ? 1.15826 20.84199 63.36477 0.511 31.73008 400 SER A CA 1
ATOM 2988 C C . SER A 1 400 ? 0.10208 21.53157 62.50427 1.000 29.68426 400 SER A C 1
ATOM 2989 O O . SER A 1 400 ? -1.09069 21.33678 62.73801 1.000 29.97751 400 SER A O 1
ATOM 2994 N N . ALA A 1 401 ? 0.50337 22.31290 61.49905 1.000 27.13545 401 ALA A N 1
ATOM 2995 C CA . ALA A 1 401 ? -0.50462 22.88596 60.61191 1.000 30.23399 401 ALA A CA 1
ATOM 2996 C C . ALA A 1 401 ? -1.28388 21.78674 59.91755 1.000 31.16587 401 ALA A C 1
ATOM 2997 O O . ALA A 1 401 ? -2.51460 21.89508 59.77514 1.000 26.73895 401 ALA A O 1
ATOM 2999 N N . VAL A 1 402 ? -0.57747 20.72153 59.48206 1.000 25.03071 402 VAL A N 1
ATOM 3000 C CA . VAL A 1 402 ? -1.22341 19.59608 58.81704 1.000 27.42584 402 VAL A CA 1
ATOM 3001 C C . VAL A 1 402 ? -2.12369 18.84799 59.78641 1.000 32.89082 402 VAL A C 1
ATOM 3002 O O . VAL A 1 402 ? -3.29010 18.58975 59.49997 1.000 26.55549 402 VAL A O 1
ATOM 3006 N N . GLU A 1 403 ? -1.60457 18.48334 60.96226 1.000 25.55823 403 GLU A N 1
ATOM 3007 C CA . GLU A 1 403 ? -2.44282 17.72952 61.89336 1.000 26.15358 403 GLU A CA 1
ATOM 3008 C C . GLU A 1 403 ? -3.64681 18.53355 62.33042 1.000 23.92789 403 GLU A C 1
ATOM 3009 O O . GLU A 1 403 ? -4.75366 17.98938 62.44571 1.000 30.23650 403 GLU A O 1
ATOM 3015 N N . THR A 1 404 ? -3.47705 19.83006 62.53200 1.000 24.70126 404 THR A N 1
ATOM 3016 C CA . THR A 1 404 ? -4.61699 20.62810 62.93407 1.000 27.64083 404 THR A CA 1
ATOM 3017 C C . THR A 1 404 ? -5.64973 20.65289 61.80418 1.000 29.92168 404 THR A C 1
ATOM 3018 O O . THR A 1 404 ? -6.84405 20.42006 62.02912 1.000 27.11110 404 THR A O 1
ATOM 3022 N N . ALA A 1 405 ? -5.18355 20.87764 60.56883 1.000 27.18638 405 ALA A N 1
ATOM 3023 C CA . ALA A 1 405 ? -6.10735 20.96076 59.43192 1.000 24.44531 405 ALA A CA 1
ATOM 3024 C C . ALA A 1 405 ? -6.90428 19.68248 59.27542 1.000 27.81808 405 ALA A C 1
ATOM 3025 O O . ALA A 1 405 ? -8.12998 19.71340 59.02944 1.000 31.61225 405 ALA A O 1
ATOM 3027 N N . GLU A 1 406 ? -6.24360 18.54037 59.46068 1.000 26.30608 406 GLU A N 1
ATOM 3028 C CA . GLU A 1 406 ? -6.95415 17.27779 59.36018 1.000 29.67798 406 GLU A CA 1
ATOM 3029 C C . GLU A 1 406 ? -7.92476 17.08425 60.51237 1.000 33.98186 406 GLU A C 1
ATOM 3030 O O . GLU A 1 406 ? -9.00451 16.51123 60.33112 1.000 30.57091 406 GLU A O 1
ATOM 3036 N N . SER A 1 407 ? -7.54737 17.54481 61.70856 1.000 27.83676 407 SER A N 1
ATOM 3037 C CA . SER A 1 407 ? -8.41484 17.33519 62.86621 1.000 29.13380 407 SER A CA 1
ATOM 3038 C C . SER A 1 407 ? -9.71206 18.12363 62.78488 1.000 32.69324 407 SER A C 1
ATOM 3039 O O . SER A 1 407 ? -10.69866 17.71699 63.39186 1.000 32.97338 407 SER A O 1
ATOM 3042 N N . ILE A 1 408 ? -9.72971 19.27587 62.11554 1.000 28.92092 408 ILE A N 1
ATOM 3043 C CA . ILE A 1 408 ? -10.94437 20.07077 62.02244 1.000 27.56301 408 ILE A CA 1
ATOM 3044 C C . ILE A 1 408 ? -11.50744 20.08926 60.61505 1.000 31.55259 408 ILE A C 1
ATOM 3045 O O . ILE A 1 408 ? -12.48094 20.79588 60.37940 1.000 32.95909 408 ILE A O 1
ATOM 3050 N N . GLN A 1 409 ? -10.89611 19.37781 59.67793 1.000 31.65395 409 GLN A N 1
ATOM 3051 C CA . GLN A 1 409 ? -11.33309 19.35208 58.27811 1.000 34.72049 409 GLN A CA 1
ATOM 3052 C C . GLN A 1 409 ? -11.31078 20.75347 57.66514 1.000 35.03859 409 GLN A C 1
ATOM 3053 O O . GLN A 1 409 ? -12.27346 21.22891 57.04588 1.000 36.04118 409 GLN A O 1
ATOM 3059 N N . ALA A 1 410 ? -10.19073 21.43097 57.87376 1.000 30.68677 410 ALA A N 1
ATOM 3060 C CA . ALA A 1 410 ? -9.93638 22.72609 57.28083 1.000 29.97335 410 ALA A CA 1
ATOM 3061 C C . ALA A 1 410 ? -9.90131 22.57644 55.76286 1.000 27.76081 410 ALA A C 1
ATOM 3062 O O . ALA A 1 410 ? -9.48849 21.54569 55.23923 1.000 28.82496 410 ALA A O 1
ATOM 3064 N N . SER A 1 411 ? -10.29149 23.62229 55.06079 1.000 31.59082 411 SER A N 1
ATOM 3065 C CA . SER A 1 411 ? -10.26091 23.53563 53.60157 1.000 28.77604 411 SER A CA 1
ATOM 3066 C C . SER A 1 411 ? -8.95560 24.01316 52.99366 1.000 35.76939 411 SER A C 1
ATOM 3067 O O . SER A 1 411 ? -8.75787 23.81447 51.78157 1.000 32.72568 411 SER A O 1
ATOM 3070 N N . LEU A 1 412 ? -8.04919 24.63387 53.76925 1.000 24.72312 412 LEU A N 1
ATOM 3071 C CA . LEU A 1 412 ? -6.74867 24.99549 53.22603 1.000 23.84208 412 LEU A CA 1
ATOM 3072 C C . LEU A 1 412 ? -5.80373 25.40429 54.33253 1.000 26.04001 412 LEU A C 1
ATOM 3073 O O . LEU A 1 412 ? -6.22162 25.74620 55.43881 1.000 29.51542 412 LEU A O 1
ATOM 3078 N N . ILE A 1 413 ? -4.53001 25.36753 53.98228 1.000 25.01508 413 ILE A N 1
ATOM 3079 C CA . ILE A 1 413 ? -3.42382 25.86426 54.78780 1.000 29.58353 413 ILE A CA 1
ATOM 3080 C C . ILE A 1 413 ? -2.74774 26.97399 53.99692 1.000 33.14381 413 ILE A C 1
ATOM 3081 O O . ILE A 1 413 ? -2.24745 26.73432 52.87685 1.000 30.89617 413 ILE A O 1
ATOM 3086 N N . ILE A 1 414 ? -2.73646 28.18150 54.56348 1.000 25.32648 414 ILE A N 1
ATOM 3087 C CA . ILE A 1 414 ? -2.08455 29.32726 53.95502 1.000 24.57148 414 ILE A CA 1
ATOM 3088 C C . ILE A 1 414 ? -0.68966 29.44814 54.53308 1.000 34.72564 414 ILE A C 1
ATOM 3089 O O . ILE A 1 414 ? -0.52248 29.50472 55.74926 1.000 35.57398 414 ILE A O 1
ATOM 3094 N N . ALA A 1 415 ? 0.31363 29.53895 53.67478 1.000 30.70238 415 ALA A N 1
ATOM 3095 C CA . ALA A 1 415 ? 1.70016 29.61109 54.11903 1.000 30.80756 415 ALA A CA 1
ATOM 3096 C C . ALA A 1 415 ? 2.34834 30.86548 53.55917 1.000 36.38565 415 ALA A C 1
ATOM 3097 O O . ALA A 1 415 ? 2.50402 30.98949 52.33742 1.000 33.88958 415 ALA A O 1
ATOM 3099 N N . LEU A 1 416 ? 2.76057 31.76712 54.44654 1.000 31.43518 416 LEU A N 1
ATOM 3100 C CA . LEU A 1 416 ? 3.54385 32.92418 54.03894 1.000 33.77911 416 LEU A CA 1
ATOM 3101 C C . LEU A 1 416 ? 4.99715 32.49688 53.95473 1.000 32.79729 416 LEU A C 1
ATOM 3102 O O . LEU A 1 416 ? 5.57989 32.06968 54.94763 1.000 35.12974 416 LEU A O 1
ATOM 3107 N N . THR A 1 417 ? 5.59502 32.58954 52.77469 1.000 32.42177 417 THR A N 1
ATOM 3108 C CA . THR A 1 417 ? 6.93475 32.05482 52.64055 1.000 28.56614 417 THR A CA 1
ATOM 3109 C C . THR A 1 417 ? 7.76561 32.85826 51.63784 1.000 35.02895 417 THR A C 1
ATOM 3110 O O . THR A 1 417 ? 7.38056 33.04752 50.48433 1.000 39.49895 417 THR A O 1
ATOM 3114 N N . GLU A 1 418 ? 8.91720 33.32878 52.10065 1.000 39.35933 418 GLU A N 1
ATOM 3115 C CA . GLU A 1 418 ? 9.85847 34.04515 51.24884 1.000 44.35265 418 GLU A CA 1
ATOM 3116 C C . GLU A 1 418 ? 10.54748 33.08803 50.28709 1.000 38.44048 418 GLU A C 1
ATOM 3117 O O . GLU A 1 418 ? 10.48985 33.24867 49.06237 1.000 45.44641 418 GLU A O 1
ATOM 3123 N N . THR A 1 419 ? 11.22317 32.08960 50.83695 1.000 32.36163 419 THR A N 1
ATOM 3124 C CA . THR A 1 419 ? 12.02987 31.12740 50.09928 1.000 38.37083 419 THR A CA 1
ATOM 3125 C C . THR A 1 419 ? 11.28350 29.87137 49.67259 1.000 34.77233 419 THR A C 1
ATOM 3126 O O . THR A 1 419 ? 11.81599 29.09726 48.86297 1.000 35.49560 419 THR A O 1
ATOM 3130 N N . GLY A 1 420 ? 10.08205 29.65098 50.18558 1.000 34.81395 420 GLY A N 1
ATOM 3131 C CA . GLY A 1 420 ? 9.37658 28.40640 49.96248 1.000 34.98607 420 GLY A CA 1
ATOM 3132 C C . GLY A 1 420 ? 9.59478 27.35724 51.03628 1.000 29.38619 420 GLY A C 1
ATOM 3133 O O . GLY A 1 420 ? 8.82129 26.40658 51.10852 1.000 28.62478 420 GLY A O 1
ATOM 3134 N N . TYR A 1 421 ? 10.57547 27.54926 51.92000 1.000 31.61823 421 TYR A N 1
ATOM 3135 C CA . TYR A 1 421 ? 10.93395 26.50804 52.88157 1.000 27.94318 421 TYR A CA 1
ATOM 3136 C C . TYR A 1 421 ? 9.73241 26.07687 53.71719 1.000 21.77520 421 TYR A C 1
ATOM 3137 O O . TYR A 1 421 ? 9.50156 24.87782 53.90795 1.000 32.02139 421 TYR A O 1
ATOM 3146 N N . THR A 1 422 ? 8.94872 27.03631 54.21452 1.000 29.82898 422 THR A N 1
ATOM 3147 C CA . THR A 1 422 ? 7.76372 26.68775 55.00777 1.000 26.27103 422 THR A CA 1
ATOM 3148 C C . THR A 1 422 ? 6.80639 25.82841 54.19466 1.000 27.82960 422 THR A C 1
ATOM 3149 O O . THR A 1 422 ? 6.25311 24.84672 54.69031 1.000 25.03421 422 THR A O 1
ATOM 3153 N N . ALA A 1 423 ? 6.58657 26.19033 52.93448 1.000 28.05509 423 ALA A N 1
ATOM 3154 C CA . ALA A 1 423 ? 5.63830 25.41471 52.13990 1.000 24.33340 423 ALA A CA 1
ATOM 3155 C C . ALA A 1 423 ? 6.14687 24.00579 51.89507 1.000 20.80948 423 ALA A C 1
ATOM 3156 O O . ALA A 1 423 ? 5.36534 23.05680 51.92665 1.000 26.47323 423 ALA A O 1
ATOM 3158 N N . ARG A 1 424 ? 7.46190 23.84130 51.66303 1.000 22.41666 424 ARG A N 1
ATOM 3159 C CA . ARG A 1 424 ? 8.01696 22.51312 51.45099 1.000 22.98461 424 ARG A CA 1
ATOM 3160 C C . ARG A 1 424 ? 7.84274 21.63310 52.68668 1.000 23.79618 424 ARG A C 1
ATOM 3161 O O . ARG A 1 424 ? 7.61730 20.41058 52.58268 1.000 22.27233 424 ARG A O 1
ATOM 3169 N N . LEU A 1 425 ? 8.01193 22.23188 53.86487 1.000 25.86150 425 LEU A N 1
ATOM 3170 C CA . LEU A 1 425 ? 7.87921 21.45883 55.09886 1.000 28.30596 425 LEU A CA 1
ATOM 3171 C C . LEU A 1 425 ? 6.43287 21.04178 55.31533 1.000 23.52797 425 LEU A C 1
ATOM 3172 O O . LEU A 1 425 ? 6.16123 19.90573 55.72824 1.000 31.84778 425 LEU A O 1
ATOM 3177 N N . ILE A 1 426 ? 5.47290 21.91889 55.00036 1.000 28.58814 426 ILE A N 1
ATOM 3178 C CA . ILE A 1 426 ? 4.07054 21.50773 55.10339 1.000 25.88524 426 ILE A CA 1
ATOM 3179 C C . ILE A 1 426 ? 3.78699 20.39259 54.10757 1.000 24.93008 426 ILE A C 1
ATOM 3180 O O . ILE A 1 426 ? 3.20402 19.36333 54.45617 1.000 25.14659 426 ILE A O 1
ATOM 3185 N N . ALA A 1 427 ? 4.29675 20.52963 52.87238 1.000 25.00425 427 ALA A N 1
ATOM 3186 C CA . ALA A 1 427 ? 4.03432 19.51682 51.85024 1.000 23.54044 427 ALA A CA 1
ATOM 3187 C C . ALA A 1 427 ? 4.61192 18.16680 52.22339 1.000 24.79908 427 ALA A C 1
ATOM 3188 O O . ALA A 1 427 ? 4.07489 17.12932 51.83646 1.000 28.80358 427 ALA A O 1
ATOM 3190 N N . LYS A 1 428 ? 5.70683 18.15519 52.98036 1.000 24.58241 428 LYS A N 1
ATOM 3191 C CA . LYS A 1 428 ? 6.28518 16.90209 53.43101 1.000 23.33500 428 LYS A CA 1
ATOM 3192 C C . LYS A 1 428 ? 5.28758 16.08212 54.24473 1.000 25.63932 428 LYS A C 1
ATOM 3193 O O . LYS A 1 428 ? 5.35773 14.84414 54.23343 1.000 26.56787 428 LYS A O 1
ATOM 3199 N N . TYR A 1 429 ? 4.34544 16.73522 54.93489 1.000 25.37982 429 TYR A N 1
ATOM 3200 C CA . TYR A 1 429 ? 3.39583 16.00270 55.74931 1.000 22.33602 429 TYR A CA 1
ATOM 3201 C C . TYR A 1 429 ? 2.07275 15.74336 55.02786 1.000 24.68506 429 TYR A C 1
ATOM 3202 O O . TYR A 1 429 ? 1.11075 15.28428 55.66551 1.000 27.38410 429 TYR A O 1
ATOM 3211 N N . LYS A 1 430 ? 2.02767 15.97206 53.70403 1.000 25.97807 430 LYS A N 1
ATOM 3212 C CA . LYS A 1 430 ? 0.95529 15.49024 52.83688 1.000 21.96833 430 LYS A CA 1
ATOM 3213 C C . LYS A 1 430 ? -0.46868 15.77238 53.34097 1.000 26.38119 430 LYS A C 1
ATOM 3214 O O . LYS A 1 430 ? -1.25061 14.85009 53.54879 1.000 31.24391 430 LYS A O 1
ATOM 3220 N N . PRO A 1 431 ? -0.83819 17.05852 53.49316 1.000 22.17906 431 PRO A N 1
ATOM 3221 C CA . PRO A 1 431 ? -2.18454 17.38527 53.98027 1.000 22.89207 431 PRO A CA 1
ATOM 3222 C C . PRO A 1 431 ? -3.26953 16.95383 52.99984 1.000 26.55065 431 PRO A C 1
ATOM 3223 O O . PRO A 1 431 ? -3.03794 16.89617 51.80125 1.000 27.20342 431 PRO A O 1
ATOM 3227 N N . SER A 1 432 ? -4.44951 16.63087 53.52512 1.000 24.34240 432 SER A N 1
ATOM 3228 C CA . SER A 1 432 ? -5.58871 16.42661 52.61399 1.000 27.06869 432 SER A CA 1
ATOM 3229 C C . SER A 1 432 ? -5.96635 17.69869 51.85285 1.000 32.79612 432 SER A C 1
ATOM 3230 O O . SER A 1 432 ? -6.59015 17.60984 50.77380 1.000 32.14284 432 SER A O 1
ATOM 3233 N N . CYS A 1 433 ? -5.69306 18.88986 52.40972 1.000 28.04220 433 CYS A N 1
ATOM 3234 C CA . CYS A 1 433 ? -6.15242 20.12322 51.78114 1.000 27.58668 433 CYS A CA 1
ATOM 3235 C C . CYS A 1 433 ? -5.02081 20.78653 51.02891 1.000 31.87911 433 CYS A C 1
ATOM 3236 O O . CYS A 1 433 ? -3.84993 20.43704 51.18674 1.000 29.86279 433 CYS A O 1
ATOM 3239 N N . THR A 1 434 ? -5.39783 21.74715 50.17926 1.000 29.68398 434 THR A N 1
ATOM 3240 C CA . THR A 1 434 ? -4.42637 22.53404 49.42822 1.000 24.41572 434 THR A CA 1
ATOM 3241 C C . THR A 1 434 ? -3.56108 23.39788 50.34364 1.000 22.57172 434 THR A C 1
ATOM 3242 O O . THR A 1 434 ? -4.00863 23.86693 51.38802 1.000 27.01884 434 THR A O 1
ATOM 3246 N N . ILE A 1 435 ? -2.30590 23.54427 49.96323 1.000 25.54852 435 ILE A N 1
ATOM 3247 C CA . ILE A 1 435 ? -1.38215 24.47505 50.60101 1.000 25.21030 435 ILE A CA 1
ATOM 3248 C C . ILE A 1 435 ? -1.31173 25.69841 49.70793 1.000 29.76751 435 ILE A C 1
ATOM 3249 O O . ILE A 1 435 ? -0.72368 25.63642 48.62705 1.000 29.55406 435 ILE A O 1
ATOM 3254 N N . LEU A 1 436 ? -1.87615 26.81659 50.15735 1.000 26.47654 436 LEU A N 1
ATOM 3255 C CA . LEU A 1 436 ? -1.77887 28.09372 49.43150 1.000 31.62828 436 LEU A CA 1
ATOM 3256 C C . LEU A 1 436 ? -0.55676 28.86947 49.90523 1.000 29.65684 436 LEU A C 1
ATOM 3257 O O . LEU A 1 436 ? -0.56478 29.47927 50.98086 1.000 32.00071 436 LEU A O 1
ATOM 3262 N N . ALA A 1 437 ? 0.51108 28.84316 49.12279 1.000 26.91904 437 ALA A N 1
ATOM 3263 C CA . ALA A 1 437 ? 1.74333 29.52249 49.49038 1.000 28.76498 437 ALA A CA 1
ATOM 3264 C C . ALA A 1 437 ? 1.72020 30.93775 48.92438 1.000 40.02652 437 ALA A C 1
ATOM 3265 O O . ALA A 1 437 ? 1.47494 31.14186 47.71979 1.000 36.03384 437 ALA A O 1
ATOM 3267 N N . LEU A 1 438 ? 1.96425 31.91562 49.77916 1.000 30.84493 438 LEU A N 1
ATOM 3268 C CA . LEU A 1 438 ? 2.13784 33.29239 49.32423 1.000 36.31563 438 LEU A CA 1
ATOM 3269 C C . LEU A 1 438 ? 3.60299 33.69577 49.37541 1.000 36.09422 438 LEU A C 1
ATOM 3270 O O . LEU A 1 438 ? 4.27761 33.49511 50.39072 1.000 34.19799 438 LEU A O 1
ATOM 3275 N N . SER A 1 439 ? 4.09511 34.28050 48.28013 1.000 30.66566 439 SER A N 1
ATOM 3276 C CA . SER A 1 439 ? 5.48495 34.71231 48.23831 1.000 39.59492 439 SER A CA 1
ATOM 3277 C C . SER A 1 439 ? 5.63111 35.94417 47.34604 1.000 45.89389 439 SER A C 1
ATOM 3278 O O . SER A 1 439 ? 4.89222 36.11552 46.37094 1.000 40.62570 439 SER A O 1
ATOM 3281 N N . ALA A 1 440 ? 6.59534 36.79952 47.70876 1.000 46.39622 440 ALA A N 1
ATOM 3282 C CA . ALA A 1 440 ? 7.00502 37.94773 46.90907 1.000 46.48367 440 ALA A CA 1
ATOM 3283 C C . ALA A 1 440 ? 8.06504 37.59282 45.87691 1.000 51.28453 440 ALA A C 1
ATOM 3284 O O . ALA A 1 440 ? 8.37069 38.42412 45.01424 1.000 53.00041 440 ALA A O 1
ATOM 3286 N N . SER A 1 441 ? 8.62021 36.38131 45.93400 1.000 45.93336 441 SER A N 1
ATOM 3287 C CA . SER A 1 441 ? 9.66236 35.94732 45.00956 1.000 38.95614 441 SER A CA 1
ATOM 3288 C C . SER A 1 441 ? 9.07529 35.24341 43.79191 1.000 41.02819 441 SER A C 1
ATOM 3289 O O . SER A 1 441 ? 8.25630 34.32612 43.92392 1.000 41.55903 441 SER A O 1
ATOM 3292 N N . ASP A 1 442 ? 9.49577 35.67565 42.59212 1.000 49.66528 442 ASP A N 1
ATOM 3293 C CA . ASP A 1 442 ? 9.03936 35.01984 41.36372 1.000 48.99245 442 ASP A CA 1
ATOM 3294 C C . ASP A 1 442 ? 9.59898 33.61858 41.23760 1.000 36.31614 442 ASP A C 1
ATOM 3295 O O . ASP A 1 442 ? 8.92526 32.71289 40.74015 1.000 42.85249 442 ASP A O 1
ATOM 3300 N N . SER A 1 443 ? 10.83376 33.42732 41.67764 1.000 39.70813 443 SER A N 1
ATOM 3301 C CA . SER A 1 443 ? 11.41419 32.09769 41.64459 1.000 37.58141 443 SER A CA 1
ATOM 3302 C C . SER A 1 443 ? 10.64771 31.14908 42.56033 1.000 31.85436 443 SER A C 1
ATOM 3303 O O . SER A 1 443 ? 10.32598 30.01923 42.17211 1.000 36.39814 443 SER A O 1
ATOM 3306 N N . THR A 1 444 ? 10.28412 31.61650 43.75001 1.000 34.35194 444 THR A N 1
ATOM 3307 C CA . THR A 1 444 ? 9.62838 30.72166 44.70316 1.000 28.07926 444 THR A CA 1
ATOM 3308 C C . THR A 1 444 ? 8.26510 30.26606 44.18543 1.000 33.20149 444 THR A C 1
ATOM 3309 O O . THR A 1 444 ? 7.92888 29.07371 44.24599 1.000 30.91616 444 THR A O 1
ATOM 3313 N N . VAL A 1 445 ? 7.47606 31.19012 43.63616 1.000 27.46870 445 VAL A N 1
ATOM 3314 C CA . VAL A 1 445 ? 6.11377 30.80153 43.26960 1.000 29.40197 445 VAL A CA 1
ATOM 3315 C C . VAL A 1 445 ? 6.10553 29.82634 42.09406 1.000 30.14849 445 VAL A C 1
ATOM 3316 O O . VAL A 1 445 ? 5.09969 29.13506 41.87273 1.000 37.16323 445 VAL A O 1
ATOM 3320 N N . LYS A 1 446 ? 7.18716 29.74651 41.32090 1.000 33.27462 446 LYS A N 1
ATOM 3321 C CA . LYS A 1 446 ? 7.21605 28.76808 40.24262 1.000 32.91149 446 LYS A CA 1
ATOM 3322 C C . LYS A 1 446 ? 7.89634 27.46374 40.63883 1.000 36.58487 446 LYS A C 1
ATOM 3323 O O . LYS A 1 446 ? 7.46929 26.38216 40.18449 1.000 38.47681 446 LYS A O 1
ATOM 3329 N N . CYS A 1 447 ? 8.93193 27.52094 41.48965 1.000 28.77176 447 CYS A N 1
ATOM 3330 C CA A CYS A 1 447 ? 9.67919 26.33839 41.89778 0.657 30.84509 447 CYS A CA 1
ATOM 3331 C CA B CYS A 1 447 ? 9.58736 26.25583 41.74711 0.343 30.33388 447 CYS A CA 1
ATOM 3332 C C . CYS A 1 447 ? 8.87195 25.43236 42.80964 1.000 28.87522 447 CYS A C 1
ATOM 3333 O O . CYS A 1 447 ? 9.15676 24.23847 42.90687 1.000 27.11587 447 CYS A O 1
ATOM 3338 N N . LEU A 1 448 ? 7.91908 26.00544 43.53787 1.000 32.48252 448 LEU A N 1
ATOM 3339 C CA . LEU A 1 448 ? 7.15639 25.20641 44.48904 1.000 28.47246 448 LEU A CA 1
ATOM 3340 C C . LEU A 1 448 ? 6.22256 24.24603 43.78114 1.000 33.34510 448 LEU A C 1
ATOM 3341 O O . LEU A 1 448 ? 5.68462 23.35110 44.43260 1.000 28.71474 448 LEU A O 1
ATOM 3346 N N . ASN A 1 449 ? 6.04373 24.40040 42.45541 1.000 26.77922 449 ASN A N 1
ATOM 3347 C CA . ASN A 1 449 ? 5.13939 23.54762 41.69834 1.000 27.77202 449 ASN A CA 1
ATOM 3348 C C . ASN A 1 449 ? 5.55181 22.07789 41.73798 1.000 25.95015 449 ASN A C 1
ATOM 3349 O O . ASN A 1 449 ? 4.74768 21.21788 41.37000 1.000 27.54114 449 ASN A O 1
ATOM 3354 N N . VAL A 1 450 ? 6.80964 21.77202 42.07732 1.000 20.63257 450 VAL A N 1
ATOM 3355 C CA . VAL A 1 450 ? 7.21818 20.37350 42.08447 1.000 20.38748 450 VAL A CA 1
ATOM 3356 C C . VAL A 1 450 ? 6.76597 19.65573 43.36120 1.000 22.25117 450 VAL A C 1
ATOM 3357 O O . VAL A 1 450 ? 6.88025 18.43795 43.44095 1.000 24.34575 450 VAL A O 1
ATOM 3361 N N . HIS A 1 451 ? 6.25069 20.37377 44.35375 1.000 26.20009 451 HIS A N 1
ATOM 3362 C CA . HIS A 1 451 ? 5.77937 19.75786 45.58708 1.000 22.77406 451 HIS A CA 1
ATOM 3363 C C . HIS A 1 451 ? 4.28118 19.53071 45.52014 1.000 27.20605 451 HIS A C 1
ATOM 3364 O O . HIS A 1 451 ? 3.53403 20.45154 45.17249 1.000 26.06354 451 HIS A O 1
ATOM 3371 N N . ARG A 1 452 ? 3.84201 18.33830 45.97153 1.000 25.25176 452 ARG A N 1
ATOM 3372 C CA . ARG A 1 452 ? 2.42830 17.98841 45.99697 1.000 27.02213 452 ARG A CA 1
ATOM 3373 C C . ARG A 1 452 ? 1.63186 18.99331 46.80552 1.000 31.81801 452 ARG A C 1
ATOM 3374 O O . ARG A 1 452 ? 2.05818 19.41468 47.89171 1.000 26.62399 452 ARG A O 1
ATOM 3382 N N . GLY A 1 453 ? 0.47861 19.39870 46.26374 1.000 20.47716 453 GLY A N 1
ATOM 3383 C CA . GLY A 1 453 ? -0.49837 20.16342 47.01686 1.000 22.70185 453 GLY A CA 1
ATOM 3384 C C . GLY A 1 453 ? -0.20246 21.63710 47.17506 1.000 19.90282 453 GLY A C 1
ATOM 3385 O O . GLY A 1 453 ? -1.05374 22.37243 47.67145 1.000 23.84407 453 GLY A O 1
ATOM 3386 N N . VAL A 1 454 ? 0.93749 22.11956 46.71414 1.000 26.00395 454 VAL A N 1
ATOM 3387 C CA . VAL A 1 454 ? 1.27199 23.53151 46.84860 1.000 28.31160 454 VAL A CA 1
ATOM 3388 C C . VAL A 1 454 ? 0.82040 24.31215 45.61907 1.000 29.47630 454 VAL A C 1
ATOM 3389 O O . VAL A 1 454 ? 1.28095 24.01569 44.50446 1.000 33.03120 454 VAL A O 1
ATOM 3393 N N . THR A 1 455 ? -0.03398 25.32464 45.83038 1.000 27.09475 455 THR A N 1
ATOM 3394 C CA A THR A 1 455 ? -0.34246 26.33173 44.80720 0.829 31.60485 455 THR A CA 1
ATOM 3395 C CA B THR A 1 455 ? -0.37629 26.33013 44.82182 0.171 31.72760 455 THR A CA 1
ATOM 3396 C C . THR A 1 455 ? 0.06332 27.71712 45.29960 1.000 34.74847 455 THR A C 1
ATOM 3397 O O . THR A 1 455 ? -0.24384 28.11436 46.43009 1.000 31.15043 455 THR A O 1
ATOM 3404 N N . CYS A 1 456 ? 0.73754 28.47585 44.44887 1.000 26.29086 456 CYS A N 1
ATOM 3405 C CA . CYS A 1 456 ? 1.28737 29.74356 44.88963 1.000 32.02884 456 CYS A CA 1
ATOM 3406 C C . CYS A 1 456 ? 0.60607 30.97056 44.33402 1.000 40.89308 456 CYS A C 1
ATOM 3407 O O . CYS A 1 456 ? 0.12894 30.98831 43.20253 1.000 31.60214 456 CYS A O 1
ATOM 3410 N N . ILE A 1 457 ? 0.66743 32.02971 45.12710 1.000 34.57968 457 ILE A N 1
ATOM 3411 C CA . ILE A 1 457 ? 0.23506 33.35771 44.71715 1.000 42.37640 457 ILE A CA 1
ATOM 3412 C C . ILE A 1 457 ? 1.38326 34.32527 44.93248 1.000 41.94655 457 ILE A C 1
ATOM 3413 O O . ILE A 1 457 ? 2.00244 34.33738 46.00565 1.000 37.13956 457 ILE A O 1
ATOM 3418 N N . LYS A 1 458 ? 1.71612 35.09287 43.89694 1.000 39.82383 458 LYS A N 1
ATOM 3419 C CA . LYS A 1 458 ? 2.65448 36.18472 44.10023 1.000 37.48614 458 LYS A CA 1
ATOM 3420 C C . LYS A 1 458 ? 1.97951 37.32288 44.85404 1.000 44.58392 458 LYS A C 1
ATOM 3421 O O . LYS A 1 458 ? 0.87398 37.74451 44.49887 1.000 49.24319 458 LYS A O 1
ATOM 3427 N N . VAL A 1 459 ? 2.63827 37.81357 45.90720 1.000 45.07725 459 VAL A N 1
ATOM 3428 C CA . VAL A 1 459 ? 2.10918 38.90921 46.70611 1.000 54.53303 459 VAL A CA 1
ATOM 3429 C C . VAL A 1 459 ? 3.11798 40.03992 46.64796 1.000 59.95086 459 VAL A C 1
ATOM 3430 O O . VAL A 1 459 ? 4.28992 39.84195 46.31636 1.000 61.45763 459 VAL A O 1
ATOM 3434 N N . GLY A 1 460 ? 2.63526 41.25154 46.92278 1.000 65.64616 460 GLY A N 1
ATOM 3435 C CA . GLY A 1 460 ? 3.54921 42.37483 47.02972 1.000 65.27172 460 GLY A CA 1
ATOM 3436 C C . GLY A 1 460 ? 4.37898 42.34939 48.30318 1.000 60.51614 460 GLY A C 1
ATOM 3437 O O . GLY A 1 460 ? 5.56779 42.68806 48.28953 1.000 65.91021 460 GLY A O 1
ATOM 3438 N N . SER A 1 461 ? 3.78587 41.91644 49.41199 1.000 65.73190 461 SER A N 1
ATOM 3439 C CA . SER A 1 461 ? 4.48441 42.03287 50.68579 1.000 72.22723 461 SER A CA 1
ATOM 3440 C C . SER A 1 461 ? 3.74020 41.23849 51.75013 1.000 72.41440 461 SER A C 1
ATOM 3441 O O . SER A 1 461 ? 2.60361 40.80910 51.55162 1.000 63.23352 461 SER A O 1
ATOM 3444 N N . PHE A 1 462 ? 4.40576 41.05274 52.88911 1.000 63.41614 462 PHE A N 1
ATOM 3445 C CA . PHE A 1 462 ? 3.83696 40.39688 54.05561 1.000 67.55896 462 PHE A CA 1
ATOM 3446 C C . PHE A 1 462 ? 3.45941 41.38368 55.15884 1.000 76.72439 462 PHE A C 1
ATOM 3447 O O . PHE A 1 462 ? 3.14021 40.95409 56.27329 1.000 78.49950 462 PHE A O 1
ATOM 3455 N N . GLN A 1 463 ? 3.53806 42.69125 54.89323 1.000 83.92878 463 GLN A N 1
ATOM 3456 C CA . GLN A 1 463 ? 3.23849 43.69433 55.91461 1.000 74.15628 463 GLN A CA 1
ATOM 3457 C C . GLN A 1 463 ? 1.76683 43.70736 56.25486 1.000 66.75035 463 GLN A C 1
ATOM 3458 O O . GLN A 1 463 ? 0.91216 43.69582 55.36790 1.000 63.34614 463 GLN A O 1
ATOM 3464 N N . GLY A 1 464 ? 1.48013 43.80825 57.54501 1.000 63.82614 464 GLY A N 1
ATOM 3465 C CA . GLY A 1 464 ? 0.12469 43.60702 57.99995 1.000 71.31996 464 GLY A CA 1
ATOM 3466 C C . GLY A 1 464 ? -0.24654 42.16828 57.71963 1.000 72.69708 464 GLY A C 1
ATOM 3467 O O . GLY A 1 464 ? -1.02224 41.87530 56.80223 1.000 58.34614 464 GLY A O 1
ATOM 3468 N N . THR A 1 465 ? 0.34156 41.25315 58.48852 1.000 66.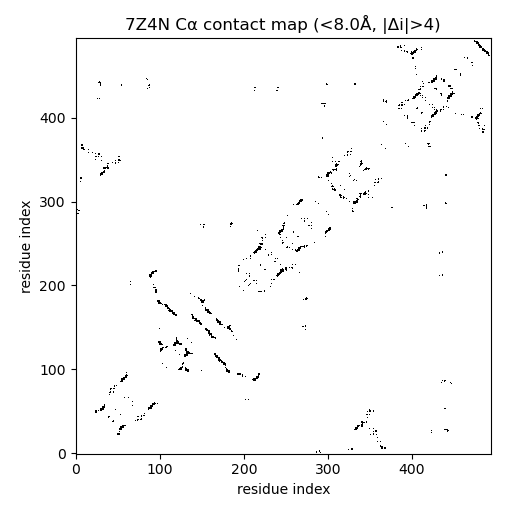30564 465 THR A N 1
ATOM 3469 C CA . THR A 1 465 ? 0.09126 39.84036 58.24369 1.000 69.98936 465 THR A CA 1
ATOM 3470 C C . THR A 1 465 ? -1.38658 39.51913 58.39912 1.000 66.58209 465 THR A C 1
ATOM 3471 O O . THR A 1 465 ? -1.92108 38.68251 57.65954 1.000 53.60500 465 THR A O 1
ATOM 3475 N N . ASP A 1 466 ? -2.07007 40.22039 59.30924 1.000 60.27974 466 ASP A N 1
ATOM 3476 C CA . ASP A 1 466 ? -3.50038 40.01481 59.49237 1.000 57.02614 466 ASP A CA 1
ATOM 3477 C C . ASP A 1 466 ? -4.23721 40.19417 58.17520 1.000 54.27614 466 ASP A C 1
ATOM 3478 O O . ASP A 1 466 ? -5.02358 39.33615 57.76840 1.000 52.96587 466 ASP A O 1
ATOM 3483 N N . ILE A 1 467 ? -3.95674 41.28903 57.47162 1.000 56.00614 467 ILE A N 1
ATOM 3484 C CA . ILE A 1 467 ? -4.70610 41.57021 56.25290 1.000 70.92011 467 ILE A CA 1
ATOM 3485 C C . ILE A 1 467 ? -4.17166 40.77574 55.06153 1.000 57.51248 467 ILE A C 1
ATOM 3486 O O . ILE A 1 467 ? -4.95104 40.38794 54.18609 1.000 50.18986 467 ILE A O 1
ATOM 3491 N N . VAL A 1 468 ? -2.86585 40.49659 55.00107 1.000 50.59614 468 VAL A N 1
ATOM 3492 C CA . VAL A 1 468 ? -2.38340 39.62200 53.93326 1.000 49.91946 468 VAL A CA 1
ATOM 3493 C C . VAL A 1 468 ? -3.07788 38.26511 54.01770 1.000 55.52438 468 VAL A C 1
ATOM 3494 O O . VAL A 1 468 ? -3.53322 37.71021 53.00756 1.000 48.31068 468 VAL A O 1
ATOM 3498 N N . ILE A 1 469 ? -3.24017 37.75034 55.23225 1.000 48.08921 469 ILE A N 1
ATOM 3499 C CA . ILE A 1 469 ? -3.99113 36.52134 55.41521 1.000 42.19614 469 ILE A CA 1
ATOM 3500 C C . ILE A 1 469 ? -5.45045 36.73471 55.03150 1.000 45.39010 469 ILE A C 1
ATOM 3501 O O . ILE A 1 469 ? -6.04471 35.91561 54.31943 1.000 42.40015 469 ILE A O 1
ATOM 3506 N N . ARG A 1 470 ? -6.04606 37.85453 55.45964 1.000 42.05614 470 ARG A N 1
ATOM 3507 C CA . ARG A 1 470 ? -7.43410 38.08234 55.08256 1.000 45.81349 470 ARG A CA 1
ATOM 3508 C C . ARG A 1 470 ? -7.57350 38.26443 53.57481 1.000 41.31614 470 ARG A C 1
ATOM 3509 O O . ARG A 1 470 ? -8.56940 37.81079 53.00889 1.000 43.37179 470 ARG A O 1
ATOM 3517 N N . ASN A 1 471 ? -6.56522 38.85062 52.90235 1.000 40.58614 471 ASN A N 1
ATOM 3518 C CA . ASN A 1 471 ? -6.58464 38.91567 51.43632 1.000 49.32546 471 ASN A CA 1
ATOM 3519 C C . ASN A 1 471 ? -6.53667 37.51734 50.82746 1.000 55.79846 471 ASN A C 1
ATOM 3520 O O . ASN A 1 471 ? -7.32964 37.18691 49.93129 1.000 43.77819 471 ASN A O 1
ATOM 3525 N N . ALA A 1 472 ? -5.60447 36.67673 51.31350 1.000 39.10215 472 ALA A N 1
ATOM 3526 C CA . ALA A 1 472 ? -5.48827 35.31267 50.80284 1.000 37.96454 472 ALA A CA 1
ATOM 3527 C C . ALA A 1 472 ? -6.77017 34.52440 51.03813 1.000 35.46614 472 ALA A C 1
ATOM 3528 O O . ALA A 1 472 ? -7.18776 33.73947 50.18053 1.000 38.73893 472 ALA A O 1
ATOM 3530 N N . ILE A 1 473 ? -7.43096 34.74955 52.17819 1.000 33.20614 473 ILE A N 1
ATOM 3531 C CA . ILE A 1 473 ? -8.73215 34.13148 52.40609 1.000 39.26115 473 ILE A CA 1
ATOM 3532 C C . ILE A 1 473 ? -9.71450 34.59957 51.33872 1.000 39.34129 473 ILE A C 1
ATOM 3533 O O . ILE A 1 473 ? -10.41953 33.78701 50.73594 1.000 35.32544 473 ILE A O 1
ATOM 3538 N N . GLU A 1 474 ? -9.69835 35.90038 51.01720 1.000 36.00623 474 GLU A N 1
ATOM 3539 C CA . GLU A 1 474 ? -10.60260 36.39838 49.97990 1.000 39.26648 474 GLU A CA 1
ATOM 3540 C C . GLU A 1 474 ? -10.32228 35.73412 48.63646 1.000 34.13614 474 GLU A C 1
ATOM 3541 O O . GLU A 1 474 ? -11.25381 35.30349 47.94763 1.000 40.39439 474 GLU A O 1
ATOM 3547 N N . ILE A 1 475 ? -9.04598 35.60262 48.26658 1.000 39.09727 475 ILE A N 1
ATOM 3548 C CA . ILE A 1 475 ? -8.71960 34.92552 47.01275 1.000 40.61249 475 ILE A CA 1
ATOM 3549 C C . ILE A 1 475 ? -9.20660 33.49025 47.04023 1.000 41.75865 475 ILE A C 1
ATOM 3550 O O . ILE A 1 475 ? -9.80069 33.00606 46.07109 1.000 35.82596 475 ILE A O 1
ATOM 3555 N N . ALA A 1 476 ? -9.02169 32.80335 48.17619 1.000 34.30454 476 ALA A N 1
ATOM 3556 C CA . ALA A 1 476 ? -9.45155 31.41489 48.26663 1.000 32.92225 476 ALA A CA 1
ATOM 3557 C C . ALA A 1 476 ? -10.96271 31.27525 48.09700 1.000 30.95614 476 ALA A C 1
ATOM 3558 O O . ALA A 1 476 ? -11.42600 30.35213 47.41527 1.000 38.54379 476 ALA A O 1
ATOM 3560 N N . LYS A 1 477 ? -11.75992 32.16984 48.69062 1.000 34.38922 477 LYS A N 1
ATOM 3561 C CA . LYS A 1 477 ? -13.19510 32.06568 48.42107 1.000 36.50903 477 LYS A CA 1
ATOM 3562 C C . LYS A 1 477 ? -13.49608 32.35271 46.95293 1.000 34.05586 477 LYS A C 1
ATOM 3563 O O . LYS A 1 477 ? -14.34598 31.68349 46.34796 1.000 36.79565 477 LYS A O 1
ATOM 3569 N N . GLN A 1 478 ? -12.77232 33.29936 46.35384 1.000 34.27517 478 GLN A N 1
ATOM 3570 C CA . GLN A 1 478 ? -13.02434 33.60795 44.93729 1.000 41.11382 478 GLN A CA 1
ATOM 3571 C C . GLN A 1 478 ? -12.66798 32.44042 44.03003 1.000 46.84860 478 GLN A C 1
ATOM 3572 O O . GLN A 1 478 ? -13.21412 32.33302 42.92009 1.000 39.39453 478 GLN A O 1
ATOM 3578 N N . ARG A 1 479 ? -11.71924 31.58819 44.44644 1.000 35.38155 479 ARG A N 1
ATOM 3579 C CA . ARG A 1 479 ? -11.33071 30.39981 43.69177 1.000 34.53672 479 ARG A CA 1
ATOM 3580 C C . ARG A 1 479 ? -12.11927 29.17624 44.11529 1.000 39.11759 479 ARG A C 1
ATOM 3581 O O . ARG A 1 479 ? -11.77611 28.05331 43.72129 1.000 38.20861 479 ARG A O 1
ATOM 3589 N N . ASN A 1 480 ? -13.13493 29.36060 44.95177 1.000 35.73083 480 ASN A N 1
ATOM 3590 C CA . ASN A 1 480 ? -13.95777 28.25604 45.44747 1.000 42.68780 480 ASN A CA 1
ATOM 3591 C C . ASN A 1 480 ? -13.12983 27.18441 46.16383 1.000 39.77251 480 ASN A C 1
ATOM 3592 O O . ASN A 1 480 ? -13.48767 26.00978 46.17116 1.000 41.90819 480 ASN A O 1
ATOM 3597 N N . MET A 1 481 ? -12.03080 27.59700 46.79047 1.000 35.71132 481 MET A N 1
ATOM 3598 C CA . MET A 1 481 ? -11.26407 26.70152 47.65137 1.000 44.04196 481 MET A CA 1
ATOM 3599 C C . MET A 1 481 ? -11.78389 26.68899 49.08866 1.000 50.34158 481 MET A C 1
ATOM 3600 O O . MET A 1 481 ? -11.41800 25.79602 49.86720 1.000 44.49445 481 MET A O 1
ATOM 3605 N N . ALA A 1 482 ? -12.62043 27.65590 49.45725 1.000 33.75589 482 ALA A N 1
ATOM 3606 C CA . ALA A 1 482 ? -13.16388 27.73477 50.80611 1.000 38.36741 482 ALA A CA 1
ATOM 3607 C C . ALA A 1 482 ? -14.47220 28.51154 50.76131 1.000 38.97188 482 ALA A C 1
ATOM 3608 O O . ALA A 1 482 ? -14.73375 29.28556 49.83814 1.000 43.11546 482 ALA A O 1
ATOM 3610 N N . LYS A 1 483 ? -15.30057 28.30903 51.76687 1.000 38.55648 483 LYS A N 1
ATOM 3611 C CA . LYS A 1 483 ? -16.61074 28.92901 51.79298 1.000 34.04614 483 LYS A CA 1
ATOM 3612 C C . LYS A 1 483 ? -16.94118 29.27677 53.23696 1.000 52.30576 483 LYS A C 1
ATOM 3613 O O . LYS A 1 483 ? -16.26921 28.82464 54.17491 1.000 38.73618 483 LYS A O 1
ATOM 3619 N N . VAL A 1 484 ? -17.99937 30.07497 53.41208 1.000 45.93538 484 VAL A N 1
ATOM 3620 C CA . VAL A 1 484 ? -18.43906 30.43369 54.75990 1.000 57.89909 484 VAL A CA 1
ATOM 3621 C C . VAL A 1 484 ? -18.69039 29.15670 55.55456 1.000 46.06044 484 VAL A C 1
ATOM 3622 O O . VAL A 1 484 ? -19.32221 28.21235 55.06682 1.000 44.60056 484 VAL A O 1
ATOM 3626 N N . GLY A 1 485 ? -18.19623 29.11971 56.79224 1.000 51.21214 485 GLY A N 1
ATOM 3627 C CA . GLY A 1 485 ? -18.26027 27.92703 57.61651 1.000 39.39579 485 GLY A CA 1
ATOM 3628 C C . GLY A 1 485 ? -16.98167 27.09993 57.64568 1.000 47.75649 485 GLY A C 1
ATOM 3629 O O . GLY A 1 485 ? -16.77892 26.32548 58.58881 1.000 42.74292 485 GLY A O 1
ATOM 3630 N N . ASP A 1 486 ? -16.10889 27.25847 56.66115 1.000 34.21325 486 ASP A N 1
ATOM 3631 C CA . ASP A 1 486 ? -14.84086 26.54693 56.63614 1.000 38.78611 486 ASP A CA 1
ATOM 3632 C C . ASP A 1 486 ? -13.85024 27.14301 57.63874 1.000 31.82614 486 ASP A C 1
ATOM 3633 O O . ASP A 1 486 ? -13.94313 28.30707 58.02657 1.000 39.57401 486 ASP A O 1
ATOM 3638 N N . SER A 1 487 ? -12.89969 26.32433 58.06174 1.000 37.77858 487 SER A N 1
ATOM 3639 C CA . SER A 1 487 ? -11.72362 26.81499 58.77303 1.000 33.77066 487 SER A CA 1
ATOM 3640 C C . SER A 1 487 ? -10.54476 26.80672 57.83218 1.000 30.07348 487 SER A C 1
ATOM 3641 O O . SER A 1 487 ? -10.44334 25.95023 56.96575 1.000 33.59030 487 SER A O 1
ATOM 3644 N N . VAL A 1 488 ? -9.62243 27.71662 58.04474 1.000 29.68684 488 VAL A N 1
ATOM 3645 C CA . VAL A 1 488 ? -8.38013 27.70276 57.28729 1.000 27.65884 488 VAL A CA 1
ATOM 3646 C C . VAL A 1 488 ? -7.27899 27.81039 58.32719 1.000 31.39547 488 VAL A C 1
ATOM 3647 O O . VAL A 1 488 ? -7.51199 28.29654 59.43833 1.000 31.44695 488 VAL A O 1
ATOM 3651 N N . ILE A 1 489 ? -6.12301 27.26079 57.99986 1.000 31.99682 489 ILE A N 1
ATOM 3652 C CA . ILE A 1 489 ? -4.92086 27.34658 58.83476 1.000 26.08754 489 ILE A CA 1
ATOM 3653 C C . ILE A 1 489 ? -3.98355 28.33128 58.16043 1.000 30.52698 489 ILE A C 1
ATOM 3654 O O . ILE A 1 489 ? -3.82809 28.28309 56.93564 1.000 34.66980 489 ILE A O 1
ATOM 3659 N N . ALA A 1 490 ? -3.33809 29.21360 58.94052 1.000 28.76793 490 ALA A N 1
ATOM 3660 C CA . ALA A 1 490 ? -2.32141 30.11937 58.40080 1.000 29.25466 490 ALA A CA 1
ATOM 3661 C C . ALA A 1 490 ? -1.02395 29.93794 59.17409 1.000 32.20352 490 ALA A C 1
ATOM 3662 O O . ALA A 1 490 ? -1.04592 29.87619 60.40488 1.000 32.13543 490 ALA A O 1
ATOM 3664 N N . ILE A 1 491 ? 0.09912 29.86092 58.46132 1.000 28.74308 491 ILE A N 1
ATOM 3665 C CA . ILE A 1 491 ? 1.44019 29.72974 59.04241 1.000 33.38125 491 ILE A CA 1
ATOM 3666 C C . ILE A 1 491 ? 2.36019 30.80771 58.50238 1.000 38.97881 491 ILE A C 1
ATOM 3667 O O . ILE A 1 491 ? 2.45920 31.00362 57.28285 1.000 33.55350 491 ILE A O 1
ATOM 3672 N N . HIS A 1 492 ? 3.12512 31.42003 59.39908 1.000 31.42266 492 HIS A N 1
ATOM 3673 C CA . HIS A 1 492 ? 4.16466 32.36047 59.00191 1.000 38.27791 492 HIS A CA 1
ATOM 3674 C C . HIS A 1 492 ? 5.16883 32.49116 60.14379 1.000 50.85366 492 HIS A C 1
ATOM 3675 O O . HIS A 1 492 ? 5.03303 31.84085 61.18128 1.000 45.91143 492 HIS A O 1
ATOM 3682 N N . GLY A 1 493 ? 6.20363 33.30394 59.93142 1.000 55.42285 493 GLY A N 1
ATOM 3683 C CA . GLY A 1 493 ? 7.21010 33.53655 60.96233 1.000 59.75241 493 GLY A CA 1
ATOM 3684 C C . GLY A 1 493 ? 8.65662 33.60293 60.50609 1.000 64.11659 493 GLY A C 1
ATOM 3685 O O . GLY A 1 493 ? 8.94972 33.91928 59.34768 1.000 90.22269 493 GLY A O 1
ATOM 3686 N N . THR A 1 502 ? 8.69512 30.52978 60.12823 1.000 61.48379 502 THR A N 1
ATOM 3687 C CA . THR A 1 502 ? 7.86402 29.38615 60.50806 1.000 65.27953 502 THR A CA 1
ATOM 3688 C C . THR A 1 502 ? 7.79684 29.20691 62.02939 1.000 70.68487 502 THR A C 1
ATOM 3689 O O . THR A 1 502 ? 8.43716 28.31123 62.56912 1.000 68.81451 502 THR A O 1
ATOM 3693 N N . ASN A 1 503 ? 7.04793 30.06593 62.73285 1.000 61.74660 503 ASN A N 1
ATOM 3694 C CA . ASN A 1 503 ? 6.90181 29.85860 64.16627 1.000 40.63676 503 ASN A CA 1
ATOM 3695 C C . ASN A 1 503 ? 5.52595 30.27608 64.65286 1.000 47.91767 503 ASN A C 1
ATOM 3696 O O . ASN A 1 503 ? 5.31587 30.32965 65.87051 1.000 34.68052 503 ASN A O 1
ATOM 3701 N N . LEU A 1 504 ? 4.57108 30.54124 63.77026 1.000 33.87614 504 LEU A N 1
ATOM 3702 C CA . LEU A 1 504 ? 3.23617 30.87093 64.22742 1.000 33.26614 504 LEU A CA 1
ATOM 3703 C C . LEU A 1 504 ? 2.21604 30.15887 63.33906 1.000 41.34518 504 LEU A C 1
ATOM 3704 O O . LEU A 1 504 ? 2.38594 30.09978 62.11498 1.000 32.53281 504 LEU A O 1
ATOM 3709 N N . MET A 1 505 ? 1.19010 29.60048 63.98482 1.000 28.29357 505 MET A N 1
ATOM 3710 C CA . MET A 1 505 ? 0.01604 28.99191 63.36409 1.000 27.87614 505 MET A CA 1
ATOM 3711 C C . MET A 1 505 ? -1.26984 29.59509 63.91216 1.000 38.65672 505 MET A C 1
ATOM 3712 O O . MET A 1 505 ? -1.44476 29.67990 65.13649 1.000 38.50977 505 MET A O 1
ATOM 3717 N N . LYS A 1 506 ? -2.18544 30.00807 63.02299 1.000 31.51877 506 LYS A N 1
ATOM 3718 C CA . LYS A 1 506 ? -3.47724 30.57672 63.42853 1.000 32.59234 506 LYS A CA 1
ATOM 3719 C C . LYS A 1 506 ? -4.57486 29.79612 62.73301 1.000 35.83841 506 LYS A C 1
ATOM 3720 O O . LYS A 1 506 ? -4.39796 29.36713 61.60053 1.000 31.99717 506 LYS A O 1
ATOM 3726 N N . VAL A 1 507 ? -5.70907 29.64570 63.39040 1.000 27.27638 507 VAL A N 1
ATOM 3727 C CA . VAL A 1 507 ? -6.87202 29.03611 62.77385 1.000 32.16712 507 VAL A CA 1
ATOM 3728 C C . VAL A 1 507 ? -7.94274 30.10213 62.66757 1.000 34.27650 507 VAL A C 1
ATOM 3729 O O . VAL A 1 507 ? -8.25504 30.76846 63.65534 1.000 36.32495 507 VAL A O 1
ATOM 3733 N N . VAL A 1 508 ? -8.51182 30.25835 61.47580 1.000 31.50784 508 VAL A N 1
ATOM 3734 C CA . VAL A 1 508 ? -9.48720 31.29805 61.19268 1.000 31.83340 508 VAL A CA 1
ATOM 3735 C C . VAL A 1 508 ? -10.72381 30.60626 60.64814 1.000 41.35092 508 VAL A C 1
ATOM 3736 O O . VAL A 1 508 ? -10.61533 29.74007 59.77137 1.000 35.23427 508 VAL A O 1
ATOM 3740 N N . GLN A 1 509 ? -11.88333 30.95199 61.18326 1.000 37.39853 509 GLN A N 1
ATOM 3741 C CA . GLN A 1 509 ? -13.13548 30.47720 60.60940 1.000 39.40629 509 GLN A CA 1
ATOM 3742 C C . GLN A 1 509 ? -13.65161 31.51838 59.62252 1.000 40.98614 509 GLN A C 1
ATOM 3743 O O . GLN A 1 509 ? -13.58967 32.72166 59.88009 1.000 51.91443 509 GLN A O 1
ATOM 3749 N N . ILE A 1 510 ? -14.10841 31.06643 58.46563 1.000 39.21912 510 ILE A N 1
ATOM 3750 C CA . ILE A 1 510 ? -14.65611 32.00367 57.49148 1.000 42.55614 510 ILE A CA 1
ATOM 3751 C C . ILE A 1 510 ? -16.11558 32.26327 57.82921 1.000 44.43614 510 ILE A C 1
ATOM 3752 O O . ILE A 1 510 ? -16.91625 31.32544 57.91922 1.000 43.04785 510 ILE A O 1
ATOM 3757 N N . GLU A 1 511 ? -16.45660 33.53315 58.01366 1.000 48.67614 511 GLU A N 1
ATOM 3758 C CA . GLU A 1 511 ? -17.80367 33.95778 58.36367 1.000 60.99626 511 GLU A CA 1
ATOM 3759 C C . GLU A 1 511 ? -18.38385 34.85959 57.28160 1.000 60.53191 511 GLU A C 1
ATOM 3760 O O . GLU A 1 511 ? -17.67853 35.36435 56.40215 1.000 65.72295 511 GLU A O 1
ATOM 3766 N N . LEU A 1 512 ? -19.70227 35.02925 57.34660 1.000 79.69802 512 LEU A N 1
ATOM 3767 C CA . LEU A 1 512 ? -20.36355 36.07907 56.58660 1.000 67.07099 512 LEU A CA 1
ATOM 3768 C C . LEU A 1 512 ? -19.88960 37.42615 57.11705 1.000 69.96614 512 LEU A C 1
ATOM 3769 O O . LEU A 1 512 ? -19.74960 37.61150 58.32929 1.000 89.52367 512 LEU A O 1
ATOM 3774 N N . GLU A 1 513 ? -19.62713 38.37376 56.22503 1.000 81.68614 513 GLU A N 1
ATOM 3775 C CA . GLU A 1 513 ? -19.20619 39.68465 56.72759 1.000 83.40996 513 GLU A CA 1
ATOM 3776 C C . GLU A 1 513 ? -20.07572 40.78154 56.14416 1.000 80.98456 513 GLU A C 1
ATOM 3777 O O . GLU A 1 513 ? -21.18251 41.01039 56.63543 1.000 84.65503 513 GLU A O 1
#

GO terms:
  GO:0004743 pyruvate kinase activity (F, IDA)
  GO:0051289 protein homotetramerization (P, EXP)

Sequence (495 aa):
AGASMQSAANITLRQILEPNNVNLRSKKTHIVCTLGPACKSVETLVKLIDAGMDICRFNFSHGSHEDHKEMFNNVLKAQELRPNCLLGMLLDTKGPEIRTGFLKNKEVHLKEGSKLKLVTDYEFLGDETCIACSYKKLPQSVKPGNIILIADGSVSCKVLETHEDHVITEVLNSAVIGERKNMNLPNVKVDLPIISEKDKNDILNFAIPMGCNFIAASFIQSADDVRLIRNLLGPRGRHIKIIPKIENIEGIIHFDKILAESDGIMIARGDLGMEISPEKVFLAQKLMISKCNLQQGKPIITATQMLESMTKNPRPTRAEVTDVANAVLDGTDCVMLSGETAGGKFPVEAVTIMSKICLEAEACIDYKLLYQSLVNAIETPISVQEAVARSSAVETAESIQASLIIALTETGYTARLIAKYKPSCTILALSASDSTVKCCLNVHRGVTTCIKVGSFQGTDIVIRNAIEIAKQRNMAKVGDSVIAIHGTNLMKVVQIELE

B-factor: mean 42.17, std 17.44, range [18.83, 103.83]

Foldseek 3Di:
DFDFDFFDFFDDPCLVPPDDDDQLQQFQFAEEEEAAPLQQALVSLLLLLSLGHAEYEDEVLDDDLVVVVSSLVSNVVNCVVVVQSFHAYEYEFNFPWKWKAAAPVQKEKAAAQDKEKEWLDRVDHHYNRYIYMPQNCVLVFDDFQWKKAKQLNPWIWGFRAGDNTITMTGTHHIDMHGHTITMDGAPTDRPDDRQDPVNLCCCVVPCLVSVHQEYAREPDQALVVLVVVCVSCPPSNVRRFYEYEQQADSCQVHVVSNQVSGQAYEDALSNNCVRPPNVCSVVVLLSRQSVCLLVLRAYEYEDPLQVCLLEDLHGDPVSLVSLLRSVSSHHNYYYDHSNQHPGDHNSSVSNVSSSSSVSSLVRGPLVVLLVVSVVPHDDPDDLLLVLLSVLQVVCVVQVALEEEEEDASCPSVSSNLSSPHSHAYEYEYQDPSNQHNCSSGGRYHYDHDNDCPPVVVVVVVVVVVCVVVVSDDQQGWYWYQDPVNDIDIDGHHDD

Secondary structure (DSSP, 8-state):
-----PPPB---HHHHHSPP-S-GGG-SSEEEEE-SGGG-SHHHHHHHHHHTEEEEEEETTSS-HHHHHHHHHHHHHHHHHSTTS--EEEEE---S--BB--BTTS-EEE-TT-EEEEES-TT--B-SSEEEBS-TTHHHH--TT-EEEETTTTEEEEE----SSEEEEEESS-EEE-SS-BEE-TTS---S-SS-HHHHHHIIIIIHHHT--EEEETT--SHHHHHHHHHHHTTTTTTSEEEEEE-SHHHHHTHHHHHHH-S-EEEEHHHHHHHS-GGGHHHHHHHHHHHHHHHT--EEEESSSSGGGGT-SS--HHHHHHHHHHHHHT-SEEEESHHHHT-S-HHHHHHHHHHHHHHHHHHB-HHHHHHHHHHTS-SS--HHHHHHHHHHHHHHHHT-SEEEEE-SSSHHHHHHHHT--SSEEEEEES-HHHHHHGGGSTTEEEEE-S--SSHHHHHHHHHHHHHHTTS--TT-EEEEEE---EEEEEE----

CATH classification: 3.40.1380.20

Radius of gyration: 23.57 Å; Cα contacts (8 Å, |Δi|>4): 1145; chains: 1; bounding box: 59×58×64 Å

Solvent-accessible surface area: 21902 Å² total; per-residue (Å²): 168,35,98,46,167,54,18,48,45,101,113,61,130,176,45,118,124,84,117,58,142,73,109,30,68,43,12,30,1,8,0,0,0,6,15,9,114,31,0,94,49,28,120,25,1,15,117,0,0,67,5,0,0,7,0,0,19,1,30,1,8,84,47,49,53,131,80,22,109,64,13,7,65,26,1,82,110,0,27,132,102,80,83,98,26,38,2,0,13,0,0,0,5,46,8,21,32,10,22,1,1,70,0,114,112,110,92,3,105,3,120,121,42,44,114,1,46,0,23,48,84,90,154,82,85,0,22,98,84,2,1,0,0,53,2,132,66,1,6,115,23,3,152,85,42,37,67,0,27,1,12,99,27,58,0,22,0,87,0,79,65,46,87,153,73,36,0,36,0,54,1,58,50,65,20,98,3,19,83,90,79,28,9,6,6,17,117,27,189,52,80,57,75,33,15,22,142,80,2,66,70,3,1,60,91,5,0,24,81,41,44,4,9,0,0,0,4,4,26,0,52,33,12,87,21,1,118,77,1,82,111,41,3,20,112,181,0,148,94,13,37,2,1,0,17,0,4,10,64,63,0,59,123,79,10,76,144,0,7,69,73,3,45,0,0,1,0,6,32,24,31,0,5,38,26,33,47,84,117,106,18,113,95,11,10,69,62,4,0,21,59,0,16,52,112,20,51,4,0,0,0,1,33,102,0,0,62,26,2,22,158,70,76,189,15,60,191,73,20,54,72,33,0,22,54,0,10,26,12,8,2,10,0,0,3,0,26,30,0,0,18,47,6,139,54,17,37,80,0,0,32,45,0,0,93,12,0,17,66,5,10,73,14,17,43,25,109,99,22,16,106,58,11,34,125,56,26,155,82,138,40,51,93,67,18,41,26,0,33,39,0,4,81,34,3,28,78,73,147,9,31,0,0,0,0,10,6,135,87,0,108,9,0,50,16,0,3,28,0,14,3,44,10,17,0,0,0,1,0,50,37,78,30,9,4,68,1,0,15,5,7,12,2,2,51,9,16,98,28,77,52,51,133,34,47,94,106,13,6,80,88,2,1,65,50,0,56,138,80,137,44,7,139,66,57,22,13,0,0,0,0,22,76,16,100,61,70,70,69,36,113,3,119,151,212

Organism: Plasmodium falciparum (isolate 3D7) (NCBI:txid36329)

Nearest PDB structures (foldseek):
  7z4n-assembly1_A  TM=1.002E+00  e=0.000E+00  Plasmodium falciparum 3D7
  7z4m-assembly1_A  TM=9.372E-01  e=3.787E-99  Plasmodium falciparum 3D7
  7z4r-assembly1_A  TM=9.366E-01  e=1.762E-98  Plasmodium falciparum 3D7
  6ksh-assembly1_D  TM=9.651E-01  e=2.106E-96  Plasmodium falciparum 3D7
  7z4q-assembly1_A  TM=9.217E-01  e=3.397E-90  Plasmodium falciparum 3D7